Protein AF-A0A378NU07-F1 (afdb_monomer_lite)

Foldseek 3Di:
DPPLDPQKAWADDFQFKTKIFGLCVVVQFFWKWKDFPVDPDIDIDGDPDRIDMDGRNQDFGKMWMFTHNDPPDDDDDTQIDTHDNDDQLLVLCLLLVQFPDQLDVPLSVVLSVQSVVVCVVPRRDQSLVSLVVVVVPDPPDDPSSVVRSVSSSVSSLQVSFLQSCQSLCVNAPDKDWDQAAQIKIFHQLQFQKKWKAFPVRHGDDMDGCNRDRMGRPRNQDFGKMWIFIDGPNDGRTIGIHGDDHPVVRVVRNVLVVVVVVVLVVLCVVPVPPQPPPHDDDPVLSSVLSLQVVQFDLAALAEWWDWDDPDPQKIKTAGPCLQVVVLLPFWKWWWKDASVCSSPPGGTDTDTSPDRIDIDRCVSNHNDDKMKIFMAGPVRRTRYGIDIDDPVDDCLVSVLSVLVSVLCVLLVVLLVQCCVVPVVCNVVLVVLSVVCNVDDDDCRPVLQSSLLSCVVDPDPVDPSVVSNLSSLQSVQVSFFADLQQAPDAWEQEPVQQKIKAFWGDDDQSTKKKWKWKDAPPDSDTDIDIHGQNGGIDIDHDDAQIKIKIWIADSPPRHIHFIWIWGRHPNDTDIDTDSGGYDYD

Structure (mmCIF, N/CA/C/O backbone):
data_AF-A0A378NU07-F1
#
_entry.id   AF-A0A378NU07-F1
#
loop_
_atom_site.group_PDB
_atom_site.id
_atom_site.type_symbol
_atom_site.label_atom_id
_atom_site.label_alt_id
_atom_site.label_comp_id
_atom_site.label_asym_id
_atom_site.label_entity_id
_atom_site.label_seq_id
_atom_site.pdbx_PDB_ins_code
_atom_site.Cartn_x
_atom_site.Cartn_y
_atom_site.Cartn_z
_atom_site.occupancy
_atom_site.B_iso_or_equiv
_atom_site.auth_seq_id
_atom_site.auth_comp_id
_atom_site.auth_asym_id
_atom_site.auth_atom_id
_atom_site.pdbx_PDB_model_num
ATOM 1 N N . MET A 1 1 ? 37.921 -5.090 -1.682 1.00 29.05 1 MET A N 1
ATOM 2 C CA . MET A 1 1 ? 37.227 -4.674 -2.915 1.00 29.05 1 MET A CA 1
ATOM 3 C C . MET A 1 1 ? 36.253 -5.787 -3.237 1.00 29.05 1 MET A C 1
ATOM 5 O O . MET A 1 1 ? 36.704 -6.853 -3.632 1.00 29.05 1 MET A O 1
ATOM 9 N N . ASN A 1 2 ? 34.967 -5.602 -2.933 1.00 28.44 2 ASN A N 1
ATOM 10 C CA . ASN A 1 2 ? 33.939 -6.553 -3.357 1.00 28.44 2 ASN A CA 1
ATOM 11 C C . ASN A 1 2 ? 33.853 -6.469 -4.885 1.00 28.44 2 ASN A C 1
ATOM 13 O O . ASN A 1 2 ? 33.818 -5.365 -5.429 1.00 28.44 2 ASN A O 1
ATOM 17 N N . ASN A 1 3 ? 33.909 -7.611 -5.570 1.00 37.75 3 ASN A N 1
ATOM 18 C CA . ASN A 1 3 ? 33.774 -7.680 -7.022 1.00 37.75 3 ASN A CA 1
ATOM 19 C C . ASN A 1 3 ? 32.345 -7.273 -7.396 1.00 37.75 3 ASN A C 1
ATOM 21 O O . ASN A 1 3 ? 31.439 -8.098 -7.364 1.00 37.75 3 ASN A O 1
ATOM 25 N N . PHE A 1 4 ? 32.147 -5.998 -7.721 1.00 53.69 4 PHE A N 1
ATOM 26 C CA . PHE A 1 4 ? 30.925 -5.522 -8.353 1.00 53.69 4 PHE A CA 1
ATOM 27 C C . PHE A 1 4 ? 30.856 -6.105 -9.769 1.00 53.69 4 PHE A C 1
ATOM 29 O O . PHE A 1 4 ? 31.498 -5.597 -10.690 1.00 53.69 4 PHE A O 1
ATOM 36 N N . ASN A 1 5 ? 30.123 -7.206 -9.929 1.00 63.66 5 ASN A N 1
ATOM 37 C CA . ASN A 1 5 ? 29.845 -7.815 -11.224 1.00 63.66 5 ASN A CA 1
ATOM 38 C C . ASN A 1 5 ? 28.416 -7.450 -11.627 1.00 63.66 5 ASN A C 1
ATOM 40 O O . ASN A 1 5 ? 27.447 -8.058 -11.182 1.00 63.66 5 ASN A O 1
ATOM 44 N N . ALA A 1 6 ? 28.289 -6.445 -12.486 1.00 75.56 6 ALA A N 1
ATOM 45 C CA . ALA A 1 6 ? 27.037 -6.046 -13.115 1.00 75.56 6 ALA A CA 1
ATOM 46 C C . ALA A 1 6 ? 27.038 -6.520 -14.572 1.00 75.56 6 ALA A C 1
ATOM 48 O O . ALA A 1 6 ? 27.119 -5.699 -15.475 1.00 75.56 6 ALA A O 1
ATOM 49 N N . ASN A 1 7 ? 27.042 -7.828 -14.835 1.00 86.81 7 ASN A N 1
ATOM 50 C CA . ASN A 1 7 ? 27.257 -8.365 -16.186 1.00 86.81 7 ASN A CA 1
ATOM 51 C C . ASN A 1 7 ? 26.082 -8.111 -17.139 1.00 86.81 7 ASN A C 1
ATOM 53 O O . ASN A 1 7 ? 26.296 -7.921 -18.338 1.00 86.81 7 ASN A O 1
ATOM 57 N N . ILE A 1 8 ? 24.858 -8.087 -16.612 1.00 90.50 8 ILE A N 1
ATOM 58 C CA . ILE A 1 8 ? 23.614 -7.891 -17.361 1.00 90.50 8 ILE A CA 1
ATOM 59 C C . ILE A 1 8 ? 22.831 -6.769 -16.687 1.00 90.50 8 ILE A C 1
ATOM 61 O O . ILE A 1 8 ? 22.694 -6.797 -15.474 1.00 90.50 8 ILE A O 1
ATOM 65 N N . CYS A 1 9 ? 22.294 -5.832 -17.465 1.00 91.50 9 CYS A N 1
ATOM 66 C CA . CYS A 1 9 ? 21.300 -4.847 -17.047 1.00 91.50 9 CYS A CA 1
ATOM 67 C C . CYS A 1 9 ? 20.013 -5.061 -17.847 1.00 91.50 9 CYS A C 1
ATOM 69 O O . CYS A 1 9 ? 20.031 -5.106 -19.077 1.00 91.50 9 CYS A O 1
ATOM 71 N N . PHE A 1 10 ? 18.889 -5.178 -17.153 1.00 90.62 10 PHE A N 1
ATOM 72 C CA . PHE A 1 10 ? 17.560 -5.318 -17.737 1.00 90.62 10 PHE A CA 1
ATOM 73 C C . PHE A 1 10 ? 17.024 -3.936 -18.110 1.00 90.62 10 PHE A C 1
ATOM 75 O O . PHE A 1 10 ? 17.100 -3.010 -17.306 1.00 90.62 10 PHE A O 1
ATOM 82 N N . LEU A 1 11 ? 16.526 -3.761 -19.333 1.00 90.12 11 LEU A N 1
ATOM 83 C CA . LEU A 1 11 ? 16.156 -2.432 -19.834 1.00 90.12 11 LEU A CA 1
ATOM 84 C C . LEU A 1 11 ? 14.658 -2.243 -20.019 1.00 90.12 11 LEU A C 1
ATOM 86 O O . LEU A 1 11 ? 14.160 -1.136 -19.824 1.00 90.12 11 LEU A O 1
ATOM 90 N N . GLU A 1 12 ? 13.980 -3.276 -20.514 1.00 86.50 12 GLU A N 1
ATOM 91 C CA . GLU A 1 12 ? 12.592 -3.178 -20.954 1.00 86.50 12 GLU A CA 1
ATOM 92 C C . GLU A 1 12 ? 11.999 -4.563 -21.203 1.00 86.50 12 GLU A C 1
ATOM 94 O O . GLU A 1 12 ? 12.670 -5.434 -21.761 1.00 86.50 12 GLU A O 1
ATOM 99 N N . GLN A 1 13 ? 10.727 -4.741 -20.852 1.00 83.94 13 GLN A N 1
ATOM 100 C CA . GLN A 1 13 ? 9.952 -5.939 -21.166 1.00 83.94 13 GLN A CA 1
ATOM 101 C C . GLN A 1 13 ? 8.682 -5.538 -21.906 1.00 83.94 13 GLN A C 1
ATOM 103 O O . GLN A 1 13 ? 7.915 -4.717 -21.405 1.00 83.94 13 GLN A O 1
ATOM 108 N N . ASN A 1 14 ? 8.440 -6.202 -23.031 1.00 81.94 14 ASN A N 1
ATOM 109 C CA . ASN A 1 14 ? 7.170 -6.178 -23.756 1.00 81.94 14 ASN A CA 1
ATOM 110 C C . ASN A 1 14 ? 6.467 -7.532 -23.571 1.00 81.94 14 ASN A C 1
ATOM 112 O O . ASN A 1 14 ? 7.053 -8.447 -22.994 1.00 81.94 14 ASN A O 1
ATOM 116 N N . THR A 1 15 ? 5.254 -7.694 -24.102 1.00 80.44 15 THR A N 1
ATOM 117 C CA . THR A 1 15 ? 4.400 -8.887 -23.916 1.00 80.44 15 THR A CA 1
ATOM 118 C C . THR A 1 15 ? 5.139 -10.230 -23.948 1.00 80.44 15 THR A C 1
ATOM 120 O O . THR A 1 15 ? 4.952 -11.040 -23.050 1.00 80.44 15 THR A O 1
ATOM 123 N N . ASN A 1 16 ? 6.011 -10.464 -24.933 1.00 84.62 16 ASN A N 1
ATOM 124 C CA . ASN A 1 16 ? 6.762 -11.719 -25.078 1.00 84.62 16 ASN A CA 1
ATOM 125 C C . ASN A 1 16 ? 8.267 -11.507 -25.320 1.00 84.62 16 ASN A C 1
ATOM 127 O O . ASN A 1 16 ? 8.942 -12.368 -25.894 1.00 84.62 16 ASN A O 1
ATOM 131 N N . SER A 1 17 ? 8.802 -10.341 -24.950 1.00 87.88 17 SER A N 1
ATOM 132 C CA . SER A 1 17 ? 10.196 -9.997 -25.243 1.00 87.88 17 SER A CA 1
ATOM 133 C C . SER A 1 17 ? 10.854 -9.224 -24.113 1.00 87.88 17 SER A C 1
ATOM 135 O O . SER A 1 17 ? 10.194 -8.438 -23.439 1.00 87.88 17 SER A O 1
ATOM 137 N N . LEU A 1 18 ? 12.164 -9.391 -23.972 1.00 90.31 18 LEU A N 1
ATOM 138 C CA . LEU A 1 18 ? 12.981 -8.730 -22.963 1.00 90.31 18 LEU A CA 1
ATOM 139 C C . LEU A 1 18 ? 14.231 -8.141 -23.617 1.00 90.31 18 LEU A C 1
ATOM 141 O O . LEU A 1 18 ? 14.971 -8.848 -24.301 1.00 90.31 18 LEU A O 1
ATOM 145 N N . SER A 1 19 ? 14.471 -6.854 -23.395 1.00 91.75 19 SER A N 1
ATOM 146 C CA . SER A 1 19 ? 15.661 -6.141 -23.857 1.00 91.75 19 SER A CA 1
ATOM 147 C C . SER A 1 19 ? 16.665 -5.980 -22.721 1.00 91.75 19 SER A C 1
ATOM 149 O O . SER A 1 19 ? 16.316 -5.553 -21.618 1.00 91.75 19 SER A O 1
ATOM 151 N N . LEU A 1 20 ? 17.923 -6.296 -23.011 1.00 93.44 20 LEU A N 1
ATOM 152 C CA . LEU A 1 20 ? 19.031 -6.355 -22.065 1.00 93.44 20 LEU A CA 1
ATOM 153 C C . LEU A 1 20 ? 20.235 -5.576 -22.596 1.00 93.44 20 LEU A C 1
ATOM 155 O O . LEU A 1 20 ? 20.490 -5.553 -23.802 1.00 93.44 20 LEU A O 1
ATOM 159 N N . TYR A 1 21 ? 21.017 -5.017 -21.678 1.00 94.25 21 TYR A N 1
ATOM 160 C CA . TYR A 1 21 ? 22.368 -4.539 -21.929 1.00 94.25 21 TYR A CA 1
ATOM 161 C C . TYR A 1 21 ? 23.386 -5.465 -21.261 1.00 94.25 21 TYR A C 1
ATOM 163 O O . TYR A 1 21 ? 23.373 -5.650 -20.046 1.00 94.25 21 TYR A O 1
ATOM 171 N N . ILE A 1 22 ? 24.293 -6.030 -22.045 1.00 93.38 22 ILE A N 1
ATOM 172 C CA . ILE A 1 22 ? 25.331 -6.946 -21.593 1.00 93.38 22 ILE A CA 1
ATOM 173 C C . ILE A 1 22 ? 26.626 -6.163 -21.367 1.00 93.38 22 ILE A C 1
ATOM 175 O O . ILE A 1 22 ? 27.428 -5.970 -22.283 1.00 93.38 22 ILE A O 1
ATOM 179 N N . ASN A 1 23 ? 26.849 -5.707 -20.134 1.00 91.75 23 ASN A N 1
ATOM 180 C CA . ASN A 1 23 ? 28.077 -5.001 -19.749 1.00 91.75 23 ASN A CA 1
ATOM 181 C C . ASN A 1 23 ? 29.327 -5.866 -19.976 1.00 91.75 23 ASN A C 1
ATOM 183 O O . ASN A 1 23 ? 30.373 -5.363 -20.395 1.00 91.75 23 ASN A O 1
ATOM 187 N N . SER A 1 24 ? 29.209 -7.180 -19.761 1.00 90.25 24 SER A N 1
ATOM 188 C CA . SER A 1 24 ? 30.302 -8.143 -19.933 1.00 90.25 24 SER A CA 1
ATOM 189 C C . SER A 1 24 ? 30.693 -8.389 -21.398 1.00 90.25 24 SER A C 1
ATOM 191 O O . SER A 1 24 ? 31.738 -8.988 -21.659 1.00 90.25 24 SER A O 1
ATOM 193 N N . TYR A 1 25 ? 29.939 -7.870 -22.376 1.00 91.06 25 TYR A N 1
ATOM 194 C CA . TYR A 1 25 ? 30.285 -7.978 -23.798 1.00 91.06 25 TYR A CA 1
ATOM 195 C C . TYR A 1 25 ? 31.668 -7.382 -24.089 1.00 91.06 25 TYR A C 1
ATOM 197 O O . TYR A 1 25 ? 32.503 -8.000 -24.748 1.00 91.06 25 TYR A O 1
ATOM 205 N N . MET A 1 26 ? 31.969 -6.219 -23.500 1.00 85.81 26 MET A N 1
ATOM 206 C CA . MET A 1 26 ? 33.282 -5.572 -23.637 1.00 85.81 26 MET A CA 1
ATOM 207 C C . MET A 1 26 ? 34.415 -6.363 -22.962 1.00 85.81 26 MET A C 1
ATOM 209 O O . MET A 1 26 ? 35.587 -6.115 -23.229 1.00 85.81 26 MET A O 1
ATOM 213 N N . GLN A 1 27 ? 34.075 -7.332 -22.107 1.00 86.56 27 GLN A N 1
ATOM 214 C CA . GLN A 1 27 ? 35.006 -8.242 -21.435 1.00 86.56 27 GLN A CA 1
ATOM 215 C C . GLN A 1 27 ? 35.183 -9.572 -22.202 1.00 86.56 27 GLN A C 1
ATOM 217 O O . GLN A 1 27 ? 35.850 -10.493 -21.719 1.00 86.56 27 GLN A O 1
ATOM 222 N N . GLY A 1 28 ? 34.607 -9.676 -23.407 1.00 87.12 28 GLY A N 1
ATOM 223 C CA . GLY A 1 28 ? 34.725 -10.830 -24.299 1.00 87.12 28 GLY A CA 1
ATOM 224 C C . GLY A 1 28 ? 33.667 -11.912 -24.087 1.00 87.12 28 GLY A C 1
ATOM 225 O O . GLY A 1 28 ? 33.854 -13.031 -24.559 1.00 87.12 28 GLY A O 1
ATOM 226 N N . HIS A 1 29 ? 32.582 -11.619 -23.365 1.00 90.44 29 HIS A N 1
ATOM 227 C CA . HIS A 1 29 ? 31.459 -12.547 -23.244 1.00 90.44 29 HIS A CA 1
ATOM 228 C C . HIS A 1 29 ? 30.675 -12.562 -24.559 1.00 90.44 29 HIS A C 1
ATOM 230 O O . HIS A 1 29 ? 30.323 -11.509 -25.088 1.00 90.44 29 HIS A O 1
ATOM 236 N N . SER A 1 30 ? 30.429 -13.758 -25.090 1.00 92.00 30 SER A N 1
ATOM 237 C CA . SER A 1 30 ? 29.848 -13.962 -26.422 1.00 92.00 30 SER A CA 1
ATOM 238 C C . SER A 1 30 ? 28.542 -14.755 -26.402 1.00 92.00 30 SER A C 1
ATOM 240 O O . SER A 1 30 ? 27.909 -14.922 -27.443 1.00 92.00 30 SER A O 1
ATOM 242 N N . ILE A 1 31 ? 28.112 -15.237 -25.231 1.00 92.56 31 ILE A N 1
ATOM 243 C CA . ILE A 1 31 ? 26.903 -16.044 -25.070 1.00 92.56 31 ILE A CA 1
ATOM 244 C C . ILE A 1 31 ? 26.088 -15.526 -23.892 1.00 92.56 31 ILE A C 1
ATOM 246 O O . ILE A 1 31 ? 26.607 -15.377 -22.793 1.00 92.56 31 ILE A O 1
ATOM 250 N N . LEU A 1 32 ? 24.800 -15.298 -24.104 1.00 92.50 32 LEU A N 1
ATOM 251 C CA . LEU A 1 32 ? 23.802 -15.123 -23.059 1.00 92.50 32 LEU A CA 1
ATOM 252 C C . LEU A 1 32 ? 23.098 -16.465 -22.867 1.00 92.50 32 LEU A C 1
ATOM 254 O O . LEU A 1 32 ? 22.594 -17.041 -23.830 1.00 92.50 32 LEU A O 1
ATOM 258 N N . ARG A 1 33 ? 23.046 -16.968 -21.637 1.00 91.50 33 ARG A N 1
ATOM 259 C CA . ARG A 1 33 ? 22.283 -18.168 -21.292 1.00 91.50 33 ARG A CA 1
ATOM 260 C C . ARG A 1 33 ? 21.158 -17.816 -20.335 1.00 91.50 33 ARG A C 1
ATOM 262 O O . ARG A 1 33 ? 21.330 -16.970 -19.458 1.00 91.50 33 ARG A O 1
ATOM 269 N N . TYR A 1 34 ? 20.014 -18.465 -20.504 1.00 92.25 34 TYR A N 1
ATOM 270 C CA . TYR A 1 34 ? 18.899 -18.303 -19.582 1.00 92.25 34 TYR A CA 1
ATOM 271 C C . TYR A 1 34 ? 18.089 -19.579 -19.402 1.00 92.25 34 TYR A C 1
ATOM 273 O O . TYR A 1 34 ? 18.070 -20.444 -20.278 1.00 92.25 34 TYR A O 1
ATOM 281 N N . ARG A 1 35 ? 17.403 -19.685 -18.268 1.00 91.62 35 ARG A N 1
ATOM 282 C CA . ARG A 1 35 ? 16.491 -20.788 -17.942 1.00 91.62 35 ARG A CA 1
ATOM 283 C C . ARG A 1 35 ? 15.351 -20.301 -17.062 1.00 91.62 35 ARG A C 1
ATOM 285 O O . ARG A 1 35 ? 15.475 -19.271 -16.405 1.00 91.62 35 ARG A O 1
ATOM 292 N N . ILE A 1 36 ? 14.272 -21.070 -17.018 1.00 91.12 36 ILE A N 1
ATOM 293 C CA . ILE A 1 36 ? 13.235 -20.906 -15.997 1.00 91.12 36 ILE A CA 1
ATOM 294 C C . ILE A 1 36 ? 13.799 -21.409 -14.661 1.00 91.12 36 ILE A C 1
ATOM 296 O O . ILE A 1 36 ? 14.515 -22.412 -14.626 1.00 91.12 36 ILE A O 1
ATOM 300 N N . LYS A 1 37 ? 13.508 -20.709 -13.565 1.00 85.25 37 LYS A N 1
ATOM 301 C CA . LYS A 1 37 ? 13.886 -21.130 -12.213 1.00 85.25 37 LYS A CA 1
ATOM 302 C C . LYS A 1 37 ? 13.325 -22.530 -11.940 1.00 85.25 37 LYS A C 1
ATOM 304 O O . LYS A 1 37 ? 12.213 -22.844 -12.346 1.00 85.25 37 LYS A O 1
ATOM 309 N N . ASP A 1 38 ? 14.135 -23.387 -11.325 1.00 85.12 38 ASP A N 1
ATOM 310 C CA . ASP A 1 38 ? 13.827 -24.808 -11.074 1.00 85.12 38 ASP A CA 1
ATOM 311 C C . ASP A 1 38 ? 13.703 -25.694 -12.332 1.00 85.12 38 ASP A C 1
ATOM 313 O O . ASP A 1 38 ? 13.350 -26.870 -12.247 1.00 85.12 38 ASP A O 1
ATOM 317 N N . ASN A 1 39 ? 14.056 -25.164 -13.507 1.00 86.69 39 ASN A N 1
ATOM 318 C CA . ASN A 1 39 ? 14.295 -25.939 -14.719 1.00 86.69 39 ASN A CA 1
ATOM 319 C C . ASN A 1 39 ? 15.805 -26.017 -14.984 1.00 86.69 39 ASN A C 1
ATOM 321 O O . ASN A 1 39 ? 16.503 -25.007 -14.910 1.00 86.69 39 ASN A O 1
ATOM 325 N N . ASP A 1 40 ? 16.309 -27.201 -15.329 1.00 84.75 40 ASP A N 1
ATOM 326 C CA . ASP A 1 40 ? 17.737 -27.428 -15.595 1.00 84.75 40 ASP A CA 1
ATOM 327 C C . ASP A 1 40 ? 18.141 -27.133 -17.051 1.00 84.75 40 ASP A C 1
ATOM 329 O O . ASP A 1 40 ? 19.320 -27.171 -17.407 1.00 84.75 40 ASP A O 1
ATOM 333 N N . ARG A 1 41 ? 17.174 -26.863 -17.936 1.00 88.69 41 ARG A N 1
ATOM 334 C CA . ARG A 1 41 ? 17.443 -26.624 -19.359 1.00 88.69 41 ARG A CA 1
ATOM 335 C C . ARG A 1 41 ? 17.747 -25.156 -19.635 1.00 88.69 41 ARG A C 1
ATOM 337 O O . ARG A 1 41 ? 16.862 -24.308 -19.544 1.00 88.69 41 ARG A O 1
ATOM 344 N N . TYR A 1 42 ? 18.979 -24.890 -20.065 1.00 89.00 42 TYR A N 1
ATOM 345 C CA . TYR A 1 42 ? 19.394 -23.583 -20.567 1.00 89.00 42 TYR A CA 1
ATOM 346 C C . TYR A 1 42 ? 19.065 -23.402 -22.050 1.00 89.00 42 TYR A C 1
ATOM 348 O O . TYR A 1 42 ? 19.243 -24.304 -22.870 1.00 89.00 42 TYR A O 1
ATOM 356 N N . THR A 1 43 ? 18.663 -22.182 -22.384 1.00 91.56 43 THR A N 1
ATOM 357 C CA . THR A 1 43 ? 18.650 -21.639 -23.740 1.00 91.56 43 THR A CA 1
ATOM 358 C C . THR A 1 43 ? 19.868 -20.741 -23.918 1.00 91.56 43 THR A C 1
ATOM 360 O O . THR A 1 43 ? 20.217 -19.995 -23.005 1.00 91.56 43 THR A O 1
ATOM 363 N N . PHE A 1 44 ? 20.505 -20.797 -25.088 1.00 92.00 44 PHE A N 1
ATOM 364 C CA . PHE A 1 44 ? 21.724 -20.051 -25.400 1.00 92.00 44 PHE A CA 1
ATOM 365 C C . PHE A 1 44 ? 21.477 -19.091 -26.564 1.00 92.00 44 PHE A C 1
ATOM 367 O O . PHE A 1 44 ? 20.917 -19.484 -27.587 1.00 92.00 44 PHE A O 1
ATOM 374 N N . ILE A 1 45 ? 21.914 -17.844 -26.411 1.00 92.94 45 ILE A N 1
ATOM 375 C CA . ILE A 1 45 ? 21.785 -16.771 -27.397 1.00 92.94 45 ILE A CA 1
ATOM 376 C C . ILE A 1 45 ? 23.181 -16.180 -27.654 1.00 92.94 45 ILE A C 1
ATOM 378 O O . ILE A 1 45 ? 23.821 -15.727 -26.703 1.00 92.94 45 ILE A O 1
ATOM 382 N N . PRO A 1 46 ? 23.672 -16.157 -28.905 1.00 92.06 46 PRO A N 1
ATOM 383 C CA . PRO A 1 46 ? 24.895 -15.437 -29.254 1.00 92.06 46 PRO A CA 1
ATOM 384 C C . PRO A 1 46 ? 24.763 -13.932 -28.989 1.00 92.06 46 PRO A C 1
ATOM 386 O O . PRO A 1 46 ? 23.756 -13.316 -29.336 1.00 92.06 46 PRO A O 1
ATOM 389 N N . ILE A 1 47 ? 25.793 -13.330 -28.396 1.00 92.38 47 ILE A N 1
ATOM 390 C CA . ILE A 1 47 ? 25.865 -11.889 -28.147 1.00 92.38 47 ILE A CA 1
ATOM 391 C C . ILE A 1 47 ? 26.650 -11.245 -29.291 1.00 92.38 47 ILE A C 1
ATOM 393 O O . ILE A 1 47 ? 27.876 -11.312 -29.334 1.00 92.38 47 ILE A O 1
ATOM 397 N N . GLU A 1 48 ? 25.939 -10.609 -30.219 1.00 91.44 48 GLU A N 1
ATOM 398 C CA . GLU A 1 48 ? 26.541 -9.880 -31.349 1.00 91.44 48 GLU A CA 1
ATOM 399 C C . GLU A 1 48 ? 26.799 -8.399 -31.032 1.00 91.44 48 GLU A C 1
ATOM 401 O O . GLU A 1 48 ? 27.571 -7.723 -31.711 1.00 91.44 48 GLU A O 1
ATOM 406 N N . SER A 1 49 ? 26.134 -7.876 -30.002 1.00 93.56 49 SER A N 1
ATOM 407 C CA . SER A 1 49 ? 26.281 -6.502 -29.539 1.00 93.56 49 SER A CA 1
ATOM 408 C C . SER A 1 49 ? 25.981 -6.411 -28.039 1.00 93.56 49 SER A C 1
ATOM 410 O O . SER A 1 49 ? 25.315 -7.301 -27.507 1.00 93.56 49 SER A O 1
ATOM 412 N N . PRO A 1 50 ? 26.386 -5.326 -27.351 1.00 92.62 50 PRO A N 1
ATOM 413 C CA . PRO A 1 50 ? 25.994 -5.100 -25.962 1.00 92.62 50 PRO A CA 1
ATOM 414 C C . PRO A 1 50 ? 24.474 -5.079 -25.769 1.00 92.62 50 PRO A C 1
ATOM 416 O O . PRO A 1 50 ? 24.003 -5.364 -24.681 1.00 92.62 50 PRO A O 1
ATOM 419 N N . MET A 1 51 ? 23.701 -4.731 -26.799 1.00 93.44 51 MET A N 1
ATOM 420 C CA . MET A 1 51 ? 22.244 -4.741 -26.746 1.00 93.44 51 MET A CA 1
ATOM 421 C C . MET A 1 51 ? 21.719 -6.081 -27.264 1.00 93.44 51 MET A C 1
ATOM 423 O O . MET A 1 51 ? 21.994 -6.459 -28.406 1.00 93.44 51 MET A O 1
ATOM 427 N N . VAL A 1 52 ? 20.939 -6.780 -26.445 1.00 93.81 52 VAL A N 1
ATOM 428 C CA . VAL A 1 52 ? 20.331 -8.066 -26.804 1.00 93.81 52 VAL A CA 1
ATOM 429 C C . VAL A 1 52 ? 18.833 -8.001 -26.545 1.00 93.81 52 VAL A C 1
ATOM 431 O O . VAL A 1 52 ? 18.404 -7.578 -25.475 1.00 93.81 52 VAL A O 1
ATOM 434 N N . THR A 1 53 ? 18.034 -8.450 -27.511 1.00 91.62 53 THR A N 1
ATOM 435 C CA . THR A 1 53 ? 16.589 -8.629 -27.335 1.00 91.62 53 THR A CA 1
ATOM 436 C C . THR A 1 53 ? 16.251 -10.107 -27.427 1.00 91.62 53 THR A C 1
ATOM 438 O O . THR A 1 53 ? 16.465 -10.747 -28.455 1.00 91.62 53 THR A O 1
ATOM 441 N N . ILE A 1 54 ? 15.690 -10.639 -26.351 1.00 91.25 54 ILE A N 1
ATOM 442 C CA . ILE A 1 54 ? 15.134 -11.986 -26.289 1.00 91.25 54 ILE A CA 1
ATOM 443 C C . ILE A 1 54 ? 13.674 -11.899 -26.709 1.00 91.25 54 ILE A C 1
ATOM 445 O O . ILE A 1 54 ? 12.952 -11.024 -26.240 1.00 91.25 54 ILE A O 1
ATOM 449 N N . SER A 1 55 ? 13.244 -12.790 -27.595 1.00 87.56 55 SER A N 1
ATOM 450 C CA . SER A 1 55 ? 11.852 -12.895 -28.049 1.00 87.56 55 SER A CA 1
ATOM 451 C C . SER A 1 55 ? 11.293 -14.280 -27.718 1.00 87.56 55 SER A C 1
ATOM 453 O O . SER A 1 55 ? 12.072 -15.212 -27.512 1.00 87.56 55 SER A O 1
ATOM 455 N N . ASN A 1 56 ? 9.964 -14.417 -27.733 1.00 83.19 56 ASN A N 1
ATOM 456 C CA . ASN A 1 56 ? 9.223 -15.657 -27.454 1.00 83.19 56 ASN A CA 1
ATOM 457 C C . ASN A 1 56 ? 9.355 -16.146 -26.001 1.00 83.19 56 ASN A C 1
ATOM 459 O O . ASN A 1 56 ? 9.471 -17.342 -25.730 1.00 83.19 56 ASN A O 1
ATOM 463 N N . LEU A 1 57 ? 9.375 -15.207 -25.053 1.00 86.62 57 LEU A N 1
ATOM 464 C CA . LEU A 1 57 ? 9.190 -15.516 -23.638 1.00 86.62 57 LEU A CA 1
ATOM 465 C C . LEU A 1 57 ? 7.686 -15.674 -23.381 1.00 86.62 57 LEU A C 1
ATOM 467 O O . LEU A 1 57 ? 7.006 -14.712 -23.046 1.00 86.62 57 LEU A O 1
ATOM 471 N N . ASP A 1 58 ? 7.174 -16.887 -23.591 1.00 82.44 58 ASP A N 1
ATOM 472 C CA . ASP A 1 58 ? 5.727 -17.168 -23.609 1.00 82.44 58 ASP A CA 1
ATOM 473 C C . ASP A 1 58 ? 5.187 -17.702 -22.267 1.00 82.44 58 ASP A C 1
ATOM 475 O O . ASP A 1 58 ? 4.067 -18.208 -22.183 1.00 82.44 58 ASP A O 1
ATOM 479 N N . GLN A 1 59 ? 6.003 -17.658 -21.211 1.00 85.31 59 GLN A N 1
ATOM 480 C CA . GLN A 1 59 ? 5.645 -18.154 -19.882 1.00 85.31 59 GLN A CA 1
ATOM 481 C C . GLN A 1 59 ? 5.988 -17.123 -18.811 1.00 85.31 59 GLN A C 1
ATOM 483 O O . GLN A 1 59 ? 7.140 -16.703 -18.696 1.00 85.31 59 GLN A O 1
ATOM 488 N N . GLU A 1 60 ? 4.997 -16.766 -17.996 1.00 86.25 60 GLU A N 1
ATOM 489 C CA . GLU A 1 60 ? 5.202 -16.006 -16.765 1.00 86.25 60 GLU A CA 1
ATOM 490 C C . GLU A 1 60 ? 5.961 -16.874 -15.754 1.00 86.25 60 GLU A C 1
ATOM 492 O O . GLU A 1 60 ? 5.495 -17.954 -15.379 1.00 86.25 60 GLU A O 1
ATOM 497 N N . ASN A 1 61 ? 7.165 -16.450 -15.361 1.00 85.00 61 ASN A N 1
ATOM 498 C CA . ASN A 1 61 ? 7.975 -17.175 -14.384 1.00 85.00 61 ASN A CA 1
ATOM 499 C C . ASN A 1 61 ? 9.166 -16.342 -13.892 1.00 85.00 61 ASN A C 1
ATOM 501 O O . ASN A 1 61 ? 9.482 -15.273 -14.417 1.00 85.00 61 ASN A O 1
ATOM 505 N N . TYR A 1 62 ? 9.886 -16.892 -12.920 1.00 85.81 62 TYR A N 1
ATOM 506 C CA . TYR A 1 62 ? 11.253 -16.503 -12.641 1.00 85.81 62 TYR A CA 1
ATOM 507 C C . TYR A 1 62 ? 12.201 -17.063 -13.697 1.00 85.81 62 TYR A C 1
ATOM 509 O O . TYR A 1 62 ? 12.213 -18.263 -13.969 1.00 85.81 62 TYR A O 1
ATOM 517 N N . TYR A 1 63 ? 13.033 -16.192 -14.250 1.00 89.00 63 TYR A N 1
ATOM 518 C CA . TYR A 1 63 ? 14.086 -16.542 -15.189 1.00 89.00 63 TYR A CA 1
ATOM 519 C C . TYR A 1 63 ? 15.444 -16.210 -14.583 1.00 89.00 63 TYR A C 1
ATOM 521 O O . TYR A 1 63 ? 15.603 -15.191 -13.910 1.00 89.00 63 TYR A O 1
ATOM 529 N N . LEU A 1 64 ? 16.415 -17.083 -14.828 1.00 90.31 64 LEU A N 1
ATOM 530 C CA . LEU A 1 64 ? 17.800 -16.937 -14.399 1.00 90.31 64 LEU A CA 1
ATOM 531 C C . LEU A 1 64 ? 18.657 -16.686 -15.633 1.00 90.31 64 LEU A C 1
ATOM 533 O O . LEU A 1 64 ? 18.636 -17.498 -16.558 1.00 90.31 64 LEU A O 1
ATOM 537 N N . PHE A 1 65 ? 19.380 -15.569 -15.647 1.00 91.38 65 PHE A N 1
ATOM 538 C CA . PHE A 1 65 ? 20.222 -15.121 -16.756 1.00 91.38 65 PHE A CA 1
ATOM 539 C C . PHE A 1 65 ? 21.693 -15.104 -16.360 1.00 91.38 65 PHE A C 1
ATOM 541 O O . PHE A 1 65 ? 22.037 -14.691 -15.260 1.00 91.38 65 PHE A O 1
ATOM 548 N N . SER A 1 66 ? 22.580 -15.488 -17.268 1.00 90.94 66 SER A N 1
ATOM 549 C CA . SER A 1 66 ? 24.031 -15.340 -17.101 1.00 90.94 66 SER A CA 1
ATOM 550 C C . SER A 1 66 ? 24.723 -15.203 -18.457 1.00 90.94 66 SER A C 1
ATOM 552 O O . SER A 1 66 ? 24.120 -15.443 -19.503 1.00 90.94 66 SER A O 1
ATOM 554 N N . THR A 1 67 ? 25.979 -14.759 -18.466 1.00 91.12 67 THR A N 1
ATOM 555 C CA . THR A 1 67 ? 26.717 -14.454 -19.705 1.00 91.12 67 THR A CA 1
ATOM 556 C C . THR A 1 67 ? 28.063 -15.136 -19.727 1.00 91.12 67 THR A C 1
ATOM 558 O O . THR A 1 67 ? 28.861 -14.819 -18.857 1.00 91.12 67 THR A O 1
ATOM 561 N N . ALA A 1 68 ? 28.377 -15.910 -20.757 1.00 89.31 68 ALA A N 1
ATOM 562 C CA . ALA A 1 68 ? 29.596 -16.696 -20.850 1.00 89.31 68 ALA A CA 1
ATOM 563 C C . ALA A 1 68 ? 30.515 -16.275 -21.998 1.00 89.31 68 ALA A C 1
ATOM 565 O O . ALA A 1 68 ? 30.086 -15.709 -23.008 1.00 89.31 68 ALA A O 1
ATOM 566 N N . LYS A 1 69 ? 31.808 -16.592 -21.857 1.00 87.94 69 LYS A N 1
ATOM 567 C CA . LYS A 1 69 ? 32.803 -16.439 -22.934 1.00 87.94 69 LYS A CA 1
ATOM 568 C C . LYS A 1 69 ? 32.623 -17.473 -24.039 1.00 87.94 69 LYS A C 1
ATOM 570 O O . LYS A 1 69 ? 32.802 -17.136 -25.207 1.00 87.94 69 LYS A O 1
ATOM 575 N N . ASP A 1 70 ? 32.249 -18.696 -23.673 1.00 83.62 70 ASP A N 1
ATOM 576 C CA . ASP A 1 70 ? 31.978 -19.807 -24.582 1.00 83.62 70 ASP A CA 1
ATOM 577 C C . ASP A 1 70 ? 30.957 -20.795 -23.979 1.00 83.62 70 ASP A C 1
ATOM 579 O O . ASP A 1 70 ? 30.568 -20.675 -22.817 1.00 83.62 70 ASP A O 1
ATOM 583 N N . LEU A 1 71 ? 30.515 -21.781 -24.773 1.00 81.19 71 LEU A N 1
ATOM 584 C CA . LEU A 1 71 ? 29.511 -22.782 -24.367 1.00 81.19 71 LEU A CA 1
ATOM 585 C C . LEU A 1 71 ? 29.986 -23.709 -23.234 1.00 81.19 71 LEU A C 1
ATOM 587 O O . LEU A 1 71 ? 29.160 -24.372 -22.612 1.00 81.19 71 LEU A O 1
ATOM 591 N N . ASN A 1 72 ? 31.296 -23.777 -22.982 1.00 76.19 72 ASN A N 1
ATOM 592 C CA . ASN A 1 72 ? 31.911 -24.687 -22.014 1.00 76.19 72 ASN A CA 1
ATOM 593 C C . ASN A 1 72 ? 32.265 -23.985 -20.692 1.00 76.19 72 ASN A C 1
ATOM 595 O O . ASN A 1 72 ? 32.773 -24.624 -19.769 1.00 76.19 72 ASN A O 1
ATOM 599 N N . SER A 1 73 ? 32.025 -22.678 -20.594 1.00 73.44 73 SER A N 1
ATOM 600 C CA . SER A 1 73 ? 32.316 -21.872 -19.414 1.00 73.44 73 SER A CA 1
ATOM 601 C C . SER A 1 73 ? 31.199 -22.025 -18.371 1.00 73.44 73 SER A C 1
ATOM 603 O O . SER A 1 73 ? 30.036 -21.697 -18.612 1.00 73.44 73 SER A O 1
ATOM 605 N N . PHE A 1 74 ? 31.547 -22.540 -17.185 1.00 61.94 74 PHE A N 1
ATOM 606 C CA . PHE A 1 74 ? 30.586 -22.880 -16.119 1.00 61.94 74 PHE A CA 1
ATOM 607 C C . PHE A 1 74 ? 30.581 -21.937 -14.909 1.00 61.94 74 PHE A C 1
ATOM 609 O O . PHE A 1 74 ? 29.826 -22.171 -13.973 1.00 61.94 74 PHE A O 1
ATOM 616 N N . ASN A 1 75 ? 31.354 -20.854 -14.915 1.00 58.31 75 ASN A N 1
ATOM 617 C CA . ASN A 1 75 ? 31.281 -19.853 -13.850 1.00 58.31 75 ASN A CA 1
ATOM 618 C C . ASN A 1 75 ? 30.435 -18.686 -14.320 1.00 58.31 75 ASN A C 1
ATOM 620 O O . ASN A 1 75 ? 30.941 -17.959 -15.153 1.00 58.31 75 ASN A O 1
ATOM 624 N N . GLU A 1 76 ? 29.250 -18.439 -13.765 1.00 63.53 76 GLU A N 1
ATOM 625 C CA . GLU A 1 76 ? 28.736 -17.065 -13.709 1.00 63.53 76 GLU A CA 1
ATOM 626 C C . GLU A 1 76 ? 27.693 -16.877 -12.616 1.00 63.53 76 GLU A C 1
ATOM 628 O O . GLU A 1 76 ? 26.841 -17.733 -12.390 1.00 63.53 76 GLU A O 1
ATOM 633 N N . ASP A 1 77 ? 27.747 -15.689 -12.024 1.00 77.75 77 ASP A N 1
ATOM 634 C CA . ASP A 1 77 ? 26.667 -15.087 -11.258 1.00 77.75 77 ASP A CA 1
ATOM 635 C C . ASP A 1 77 ? 25.372 -15.105 -12.103 1.00 77.75 77 ASP A C 1
ATOM 637 O O . ASP A 1 77 ? 25.339 -14.574 -13.220 1.00 77.75 77 ASP A O 1
ATOM 641 N N . GLU A 1 78 ? 24.321 -15.764 -11.604 1.00 85.81 78 GLU A N 1
ATOM 642 C CA . GLU A 1 78 ? 22.996 -15.770 -12.234 1.00 85.81 78 GLU A CA 1
ATOM 643 C C . GLU A 1 78 ? 22.163 -14.585 -11.728 1.00 85.81 78 GLU A C 1
ATOM 645 O O . GLU A 1 78 ? 22.049 -14.349 -10.526 1.00 85.81 78 GLU A O 1
ATOM 650 N N . TYR A 1 79 ? 21.524 -13.871 -12.651 1.00 86.44 79 TYR A N 1
ATOM 651 C CA . TYR A 1 79 ? 20.597 -12.784 -12.357 1.00 86.44 79 TYR A CA 1
ATOM 652 C C . TYR A 1 79 ? 19.169 -13.297 -12.469 1.00 86.44 79 TYR A C 1
ATOM 654 O O . TYR A 1 79 ? 18.734 -13.729 -13.538 1.00 86.44 79 TYR A O 1
ATOM 662 N N . GLN A 1 80 ? 18.443 -13.242 -11.357 1.00 85.12 80 GLN A N 1
ATOM 663 C CA . GLN A 1 80 ? 17.039 -13.620 -11.301 1.00 85.12 80 GLN A CA 1
ATOM 664 C C . GLN A 1 80 ? 16.150 -12.419 -11.621 1.00 85.12 80 GLN A C 1
ATOM 666 O O . GLN A 1 80 ? 16.247 -11.394 -10.950 1.00 85.12 80 GLN A O 1
ATOM 671 N N . ILE A 1 81 ? 15.227 -12.585 -12.566 1.00 84.81 81 ILE A N 1
ATOM 672 C CA . ILE A 1 81 ? 14.119 -11.648 -12.778 1.00 84.81 81 ILE A CA 1
ATOM 673 C C . ILE A 1 81 ? 12.789 -12.385 -12.853 1.00 84.81 81 ILE A C 1
ATOM 675 O O . ILE A 1 81 ? 12.729 -13.544 -13.263 1.00 84.81 81 ILE A O 1
ATOM 679 N N . TYR A 1 82 ? 11.715 -11.703 -12.469 1.00 82.62 82 TYR A N 1
ATOM 680 C CA . TYR A 1 82 ? 10.361 -12.156 -12.752 1.00 82.62 82 TYR A CA 1
ATOM 681 C C . TYR A 1 82 ? 9.915 -11.576 -14.092 1.00 82.62 82 TYR A C 1
ATOM 683 O O . TYR A 1 82 ? 9.883 -10.353 -14.254 1.00 82.62 82 TYR A O 1
ATOM 691 N N . PHE A 1 83 ? 9.596 -12.450 -15.043 1.00 84.44 83 PHE A N 1
ATOM 692 C CA . PHE A 1 83 ? 9.031 -12.067 -16.329 1.00 84.44 83 PHE A CA 1
ATOM 693 C C . PHE A 1 83 ? 7.515 -12.218 -16.266 1.00 84.44 83 PHE A C 1
ATOM 695 O O . PHE A 1 83 ? 7.007 -13.306 -15.995 1.00 84.44 83 PHE A O 1
ATOM 702 N N . LEU A 1 84 ? 6.811 -11.122 -16.531 1.00 80.56 84 LEU A N 1
ATOM 703 C CA . LEU A 1 84 ? 5.357 -11.047 -16.466 1.00 80.56 84 LEU A CA 1
ATOM 704 C C . LEU A 1 84 ? 4.765 -11.187 -17.873 1.00 80.56 84 LEU A C 1
ATOM 706 O O . LEU A 1 84 ? 4.942 -10.287 -18.695 1.00 80.56 84 LEU A O 1
ATOM 710 N N . PHE A 1 85 ? 4.082 -12.297 -18.157 1.00 82.19 85 PHE A N 1
ATOM 711 C CA . PHE A 1 85 ? 3.456 -12.534 -19.461 1.00 82.19 85 PHE A CA 1
ATOM 712 C C . PHE A 1 85 ? 2.031 -11.963 -19.476 1.00 82.19 85 PHE A C 1
ATOM 714 O O . PHE A 1 85 ? 1.055 -12.669 -19.232 1.00 82.19 85 PHE A O 1
ATOM 721 N N . GLU A 1 86 ? 1.922 -10.662 -19.741 1.00 76.38 86 GLU A N 1
ATOM 722 C CA . GLU A 1 86 ? 0.646 -9.945 -19.832 1.00 76.38 86 GLU A CA 1
ATOM 723 C C . GLU A 1 86 ? 0.354 -9.517 -21.273 1.00 76.38 86 GLU A C 1
ATOM 725 O O . GLU A 1 86 ? 1.233 -9.064 -22.018 1.00 76.38 86 GLU A O 1
ATOM 730 N N . ASN A 1 87 ? -0.915 -9.637 -21.661 1.00 82.62 87 ASN A N 1
ATOM 731 C CA . ASN A 1 87 ? -1.407 -9.034 -22.888 1.00 82.62 87 ASN A CA 1
ATOM 732 C C . ASN A 1 87 ? -1.362 -7.499 -22.747 1.00 82.62 87 ASN A C 1
ATOM 734 O O . ASN A 1 87 ? -1.584 -6.954 -21.669 1.00 82.62 87 ASN A O 1
ATOM 738 N N . ILE A 1 88 ? -1.096 -6.809 -23.855 1.00 82.25 88 ILE A N 1
ATOM 739 C CA . ILE A 1 88 ? -0.993 -5.345 -23.945 1.00 82.25 88 ILE A CA 1
ATOM 740 C C . ILE A 1 88 ? -2.170 -4.625 -23.275 1.00 82.25 88 ILE A C 1
ATOM 742 O O . ILE A 1 88 ? -1.963 -3.693 -22.501 1.00 82.25 88 ILE A O 1
ATOM 746 N N . ASN A 1 89 ? -3.398 -5.056 -23.560 1.00 83.75 89 ASN A N 1
ATOM 747 C CA . ASN A 1 89 ? -4.608 -4.454 -23.015 1.00 83.75 89 ASN A CA 1
ATOM 748 C C . ASN A 1 89 ? -4.690 -4.656 -21.501 1.00 83.75 89 ASN A C 1
ATOM 750 O O . ASN A 1 89 ? -5.037 -3.716 -20.797 1.00 83.75 89 ASN A O 1
ATOM 754 N N . ASP A 1 90 ? -4.293 -5.830 -20.997 1.00 80.94 90 ASP A N 1
ATOM 755 C CA . ASP A 1 90 ? -4.275 -6.103 -19.555 1.00 80.94 90 ASP A CA 1
ATOM 756 C C . ASP A 1 90 ? -3.264 -5.194 -18.843 1.00 80.94 90 ASP A C 1
ATOM 758 O O . ASP A 1 90 ? -3.555 -4.666 -17.771 1.00 80.94 90 ASP A O 1
ATOM 762 N N . THR A 1 91 ? -2.094 -4.957 -19.451 1.00 79.50 91 THR A N 1
ATOM 763 C CA . THR A 1 91 ? -1.097 -4.017 -18.922 1.00 79.50 91 THR A CA 1
ATOM 764 C C . THR A 1 91 ? -1.622 -2.579 -18.919 1.00 79.50 91 THR A C 1
ATOM 766 O O . THR A 1 91 ? -1.469 -1.883 -17.915 1.00 79.50 91 THR A O 1
ATOM 769 N N . VAL A 1 92 ? -2.268 -2.130 -20.002 1.00 85.88 92 VAL A N 1
ATOM 770 C CA . VAL A 1 92 ? -2.882 -0.791 -20.070 1.00 85.88 92 VAL A CA 1
ATOM 771 C C . VAL A 1 92 ? -3.965 -0.641 -19.004 1.00 85.88 92 VAL A C 1
ATOM 773 O O . VAL A 1 92 ? -3.947 0.332 -18.253 1.00 85.88 92 VAL A O 1
ATOM 776 N N . ASP A 1 93 ? -4.869 -1.612 -18.891 1.00 84.69 93 ASP A N 1
ATOM 777 C CA . ASP A 1 93 ? -5.980 -1.557 -17.943 1.00 84.69 93 ASP A CA 1
ATOM 778 C C . ASP A 1 93 ? -5.497 -1.544 -16.507 1.00 84.69 93 ASP A C 1
ATOM 780 O O . ASP A 1 93 ? -5.958 -0.734 -15.710 1.00 84.69 93 ASP A O 1
ATOM 784 N N . LYS A 1 94 ? -4.526 -2.392 -16.183 1.00 78.00 94 LYS A N 1
ATOM 785 C CA . LYS A 1 94 ? -3.899 -2.428 -14.867 1.00 78.00 94 LYS A CA 1
ATOM 786 C C . LYS A 1 94 ? -3.284 -1.084 -14.486 1.00 78.00 94 LYS A C 1
ATOM 788 O O . LYS A 1 94 ? -3.523 -0.607 -13.385 1.00 78.00 94 LYS A O 1
ATOM 793 N N . ILE A 1 95 ? -2.519 -0.462 -15.383 1.00 77.88 95 ILE A N 1
ATOM 794 C CA . ILE A 1 95 ? -1.882 0.829 -15.095 1.00 77.88 95 ILE A CA 1
ATOM 795 C C . ILE A 1 95 ? -2.937 1.928 -14.938 1.00 77.88 95 ILE A C 1
ATOM 797 O O . ILE A 1 95 ? -2.864 2.705 -13.990 1.00 77.88 95 ILE A O 1
ATOM 801 N N . LEU A 1 96 ? -3.919 1.993 -15.843 1.00 83.81 96 LEU A N 1
ATOM 802 C CA . LEU A 1 96 ? -4.919 3.062 -15.846 1.00 83.81 96 LEU A CA 1
ATOM 803 C C . LEU A 1 96 ? -5.962 2.928 -14.730 1.00 83.81 96 LEU A C 1
ATOM 805 O O . LEU A 1 96 ? -6.415 3.941 -14.206 1.00 83.81 96 LEU A O 1
ATOM 809 N N . ASN A 1 97 ? -6.335 1.706 -14.341 1.00 78.56 97 ASN A N 1
ATOM 810 C CA . ASN A 1 97 ? -7.343 1.475 -13.301 1.00 78.56 97 ASN A CA 1
ATOM 811 C C . ASN A 1 97 ? -6.817 1.757 -11.884 1.00 78.56 97 ASN A C 1
ATOM 813 O O . ASN A 1 97 ? -7.616 1.973 -10.980 1.00 78.56 97 ASN A O 1
ATOM 817 N N . ASN A 1 98 ? -5.495 1.794 -11.698 1.00 72.88 98 ASN A N 1
ATOM 818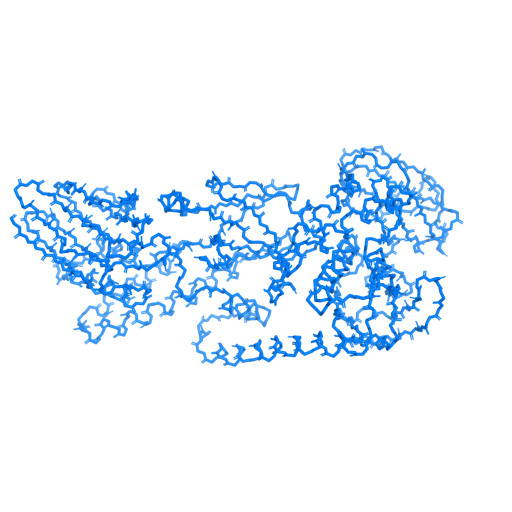 C CA . ASN A 1 98 ? -4.852 2.136 -10.425 1.00 72.88 98 ASN A CA 1
ATOM 819 C C . ASN A 1 98 ? -4.760 3.652 -10.175 1.00 72.88 98 ASN A C 1
ATOM 821 O O . ASN A 1 98 ? -4.197 4.096 -9.173 1.00 72.88 98 ASN A O 1
ATOM 825 N N . ILE A 1 99 ? -5.262 4.465 -11.106 1.00 74.56 99 ILE A N 1
ATOM 826 C CA . ILE A 1 99 ? -5.226 5.922 -11.007 1.00 74.56 99 ILE A CA 1
ATOM 827 C C . ILE A 1 99 ? -6.520 6.378 -10.336 1.00 74.56 99 ILE A C 1
ATOM 829 O O . ILE A 1 99 ? -7.584 6.417 -10.958 1.00 74.56 99 ILE A O 1
ATOM 833 N N . SER A 1 100 ? -6.429 6.712 -9.051 1.00 64.25 100 SER A N 1
ATOM 834 C CA . SER A 1 100 ? -7.534 7.254 -8.263 1.00 64.25 100 SER A CA 1
ATOM 835 C C . SER A 1 100 ? -7.755 8.748 -8.583 1.00 64.25 100 SER A C 1
ATOM 837 O O . SER A 1 100 ? -6.864 9.457 -9.056 1.00 64.25 100 SER A O 1
ATOM 839 N N . PHE A 1 101 ? -8.979 9.248 -8.366 1.00 61.09 101 PHE A N 1
ATOM 840 C CA . PHE A 1 101 ? -9.359 10.668 -8.525 1.00 61.09 101 PHE A CA 1
ATOM 841 C C . PHE A 1 101 ? -9.184 11.274 -9.932 1.00 61.09 101 PHE A C 1
ATOM 843 O O . PHE A 1 101 ? -8.513 12.289 -10.145 1.00 61.09 101 PHE A O 1
ATOM 850 N N . ILE A 1 102 ? -9.891 10.699 -10.902 1.00 66.00 102 ILE A N 1
ATOM 851 C CA . ILE A 1 102 ? -9.939 11.187 -12.283 1.00 66.00 102 ILE A CA 1
ATOM 852 C C . ILE A 1 102 ? -10.967 12.323 -12.401 1.00 66.00 102 ILE A C 1
ATOM 854 O O . ILE A 1 102 ? -12.165 12.124 -12.207 1.00 66.00 102 ILE A O 1
ATOM 858 N N . LYS A 1 103 ? -10.506 13.540 -12.729 1.00 68.19 103 LYS A N 1
ATOM 859 C CA . LYS A 1 103 ? -11.379 14.726 -12.880 1.00 68.19 103 LYS A CA 1
ATOM 860 C C . LYS A 1 103 ? -12.161 14.741 -14.197 1.00 68.19 103 LYS A C 1
ATOM 862 O O . LYS A 1 103 ? -13.130 15.489 -14.310 1.00 68.19 103 LYS A O 1
ATOM 867 N N . SER A 1 104 ? -11.721 13.972 -15.190 1.00 78.38 104 SER A N 1
ATOM 868 C CA . SER A 1 104 ? -12.388 13.807 -16.481 1.00 78.38 104 SER A CA 1
ATOM 869 C C . SER A 1 104 ? -12.327 12.336 -16.891 1.00 78.38 104 SER A C 1
ATOM 871 O O . SER A 1 104 ? -11.269 11.841 -17.257 1.00 78.38 104 SER A O 1
ATOM 873 N N . TYR A 1 105 ? -13.437 11.605 -16.781 1.00 81.31 105 TYR A N 1
ATOM 874 C CA . TYR A 1 105 ? -13.471 10.199 -17.204 1.00 81.31 105 TYR A CA 1
ATOM 875 C C . TYR A 1 105 ? -13.361 10.057 -18.726 1.00 81.31 105 TYR A C 1
ATOM 877 O O . TYR A 1 105 ? -12.744 9.110 -19.203 1.00 81.31 105 TYR A O 1
ATOM 885 N N . ASP A 1 106 ? -13.873 11.031 -19.479 1.00 86.06 106 ASP A N 1
ATOM 886 C CA . ASP A 1 106 ? -13.821 11.017 -20.942 1.00 86.06 106 ASP A CA 1
ATOM 887 C C . ASP A 1 106 ? -12.366 11.013 -21.449 1.00 86.06 106 ASP A C 1
ATOM 889 O O . ASP A 1 106 ? -12.011 10.194 -22.294 1.00 86.06 106 ASP A O 1
ATOM 893 N N . ILE A 1 107 ? -11.478 11.834 -20.860 1.00 88.00 107 ILE A N 1
ATOM 894 C CA . ILE A 1 107 ? -10.066 11.876 -21.286 1.00 88.00 107 ILE A CA 1
ATOM 895 C C . ILE A 1 107 ? -9.306 10.588 -20.940 1.00 88.00 107 ILE A C 1
ATOM 897 O O . ILE A 1 107 ? -8.377 10.213 -21.656 1.00 88.00 107 ILE A O 1
ATOM 901 N N . LEU A 1 108 ? -9.685 9.901 -19.854 1.00 87.69 108 LEU A N 1
ATOM 902 C CA . LEU A 1 108 ? -9.110 8.601 -19.509 1.00 87.69 108 LEU A CA 1
ATOM 903 C C . LEU A 1 108 ? -9.448 7.568 -20.587 1.00 87.69 108 LEU A C 1
ATOM 905 O O . LEU A 1 108 ? -8.561 6.849 -21.044 1.00 87.69 108 LEU A O 1
ATOM 909 N N . GLU A 1 109 ? -10.713 7.506 -20.999 1.00 89.50 109 GLU A N 1
ATOM 910 C CA . GLU A 1 109 ? -11.174 6.552 -22.009 1.00 89.50 109 GLU A CA 1
ATOM 911 C C . GLU A 1 109 ? -10.623 6.872 -23.407 1.00 89.50 109 GLU A C 1
ATOM 913 O O . GLU A 1 109 ? -10.269 5.955 -24.159 1.00 89.50 109 GLU A O 1
ATOM 918 N N . ASP A 1 110 ? -10.433 8.154 -23.731 1.00 91.00 110 ASP A N 1
ATOM 919 C CA . ASP A 1 110 ? -9.731 8.569 -24.947 1.00 91.00 110 ASP A CA 1
ATOM 920 C C . ASP A 1 110 ? -8.265 8.104 -24.941 1.00 91.00 110 ASP A C 1
ATOM 922 O O . ASP A 1 110 ? -7.789 7.527 -25.926 1.00 91.00 110 ASP A O 1
ATOM 926 N N . ILE A 1 111 ? -7.552 8.284 -23.820 1.00 91.94 111 ILE A N 1
ATOM 927 C CA . ILE A 1 111 ? -6.179 7.782 -23.650 1.00 91.94 111 ILE A CA 1
ATOM 928 C C . ILE A 1 111 ? -6.144 6.258 -23.759 1.00 91.94 111 ILE A C 1
ATOM 930 O O . ILE A 1 111 ? -5.292 5.722 -24.469 1.00 91.94 111 ILE A O 1
ATOM 934 N N . ARG A 1 112 ? -7.067 5.549 -23.100 1.00 92.62 112 ARG A N 1
ATOM 935 C CA . ARG A 1 112 ? -7.163 4.083 -23.155 1.00 92.62 112 ARG A CA 1
ATOM 936 C C . ARG A 1 112 ? -7.317 3.607 -24.600 1.00 92.62 112 ARG A C 1
ATOM 938 O O . ARG A 1 112 ? -6.551 2.764 -25.067 1.00 92.62 112 ARG A O 1
ATOM 945 N N . THR A 1 113 ? -8.241 4.218 -25.338 1.00 92.75 113 THR A N 1
ATOM 946 C CA . THR A 1 113 ? -8.493 3.919 -26.754 1.00 92.75 113 THR A CA 1
ATOM 947 C C . THR A 1 113 ? -7.266 4.204 -27.624 1.00 92.75 113 THR A C 1
ATOM 949 O O . THR A 1 113 ? -6.914 3.398 -28.492 1.00 92.75 113 THR A O 1
ATOM 952 N N . PHE A 1 114 ? -6.588 5.332 -27.390 1.00 93.69 114 PHE A N 1
ATOM 953 C CA . PHE A 1 114 ? -5.355 5.689 -28.089 1.00 93.69 114 PHE A CA 1
ATOM 954 C C . PHE A 1 114 ? -4.239 4.663 -27.843 1.00 93.69 114 PHE A C 1
ATOM 956 O O . PHE A 1 114 ? -3.615 4.197 -28.798 1.00 93.69 114 PHE A O 1
ATOM 963 N N . LEU A 1 115 ? -4.027 4.258 -26.588 1.00 93.19 115 LEU A N 1
ATOM 964 C CA . LEU A 1 115 ? -3.007 3.281 -26.207 1.00 93.19 115 LEU A CA 1
ATOM 965 C C . LEU A 1 115 ? -3.239 1.922 -26.862 1.00 93.19 115 LEU A C 1
ATOM 967 O O . LEU A 1 115 ? -2.314 1.381 -27.468 1.00 93.19 115 LEU A O 1
ATOM 971 N N . TYR A 1 116 ? -4.465 1.393 -26.811 1.00 92.94 116 TYR A N 1
ATOM 972 C CA . TYR A 1 116 ? -4.789 0.125 -27.469 1.00 92.94 116 TYR A CA 1
ATOM 973 C C . TYR A 1 116 ? -4.478 0.159 -28.964 1.00 92.94 116 TYR A C 1
ATOM 975 O O . TYR A 1 116 ? -3.934 -0.802 -29.513 1.00 92.94 116 TYR A O 1
ATOM 983 N N . LYS A 1 117 ? -4.804 1.269 -29.634 1.00 92.88 117 LYS A N 1
ATOM 984 C CA . LYS A 1 117 ? -4.547 1.434 -31.064 1.00 92.88 117 LYS A CA 1
ATOM 985 C C . LYS A 1 117 ? -3.049 1.449 -31.372 1.00 92.88 117 LYS A C 1
ATOM 987 O O . LYS A 1 117 ? -2.617 0.704 -32.247 1.00 92.88 117 LYS A O 1
ATOM 992 N N . GLU A 1 118 ? -2.271 2.288 -30.690 1.00 92.56 118 GLU A N 1
ATOM 993 C CA . GLU A 1 118 ? -0.838 2.442 -30.980 1.00 92.56 118 GLU A CA 1
ATOM 994 C C . GLU A 1 118 ? -0.046 1.178 -30.610 1.00 92.56 118 GLU A C 1
ATOM 996 O O . GLU A 1 118 ? 0.767 0.711 -31.405 1.00 92.56 118 GLU A O 1
ATOM 1001 N N . LEU A 1 119 ? -0.348 0.545 -29.471 1.00 89.12 119 LEU A N 1
ATOM 1002 C CA . LEU A 1 119 ? 0.343 -0.675 -29.038 1.00 89.12 119 LEU A CA 1
ATOM 1003 C C . LEU A 1 119 ? -0.037 -1.909 -29.871 1.00 89.12 119 LEU A C 1
ATOM 1005 O O . LEU A 1 119 ? 0.759 -2.837 -29.992 1.00 89.12 119 LEU A O 1
ATOM 1009 N N . SER A 1 120 ? -1.215 -1.915 -30.504 1.00 87.75 120 SER A N 1
ATOM 1010 C CA . SER A 1 120 ? -1.558 -2.935 -31.507 1.00 87.75 120 SER A CA 1
ATOM 1011 C C . SER A 1 120 ? -0.702 -2.821 -32.776 1.00 87.75 120 SER A C 1
ATOM 1013 O O . SER A 1 120 ? -0.535 -3.808 -33.492 1.00 87.75 120 SER A O 1
ATOM 1015 N N . ILE A 1 121 ? -0.185 -1.623 -33.080 1.00 89.94 121 ILE A N 1
ATOM 1016 C CA . ILE A 1 121 ? 0.690 -1.368 -34.233 1.00 89.94 121 ILE A CA 1
ATOM 1017 C C . ILE A 1 121 ? 2.141 -1.695 -33.873 1.00 89.94 121 ILE A C 1
ATOM 1019 O O . ILE A 1 121 ? 2.809 -2.410 -34.620 1.00 89.94 121 ILE A O 1
ATOM 1023 N N . ASP A 1 122 ? 2.621 -1.175 -32.742 1.00 86.69 122 ASP A N 1
ATOM 1024 C CA . ASP A 1 122 ? 3.962 -1.442 -32.229 1.00 86.69 122 ASP A CA 1
ATOM 1025 C C . ASP A 1 122 ? 3.925 -1.736 -30.718 1.00 86.69 122 ASP A C 1
ATOM 1027 O O . ASP A 1 122 ? 3.925 -0.813 -29.897 1.00 86.69 122 ASP A O 1
ATOM 1031 N N . PRO A 1 123 ? 3.952 -3.022 -30.322 1.00 80.12 123 PRO A N 1
ATOM 1032 C CA . PRO A 1 123 ? 3.850 -3.426 -28.923 1.00 80.12 123 PRO A CA 1
ATOM 1033 C C . PRO A 1 123 ? 5.112 -3.113 -28.108 1.00 80.12 123 PRO A C 1
ATOM 1035 O O . PRO A 1 123 ? 5.160 -3.420 -26.920 1.00 80.12 123 PRO A O 1
ATOM 1038 N N . LYS A 1 124 ? 6.158 -2.562 -28.741 1.00 79.75 124 LYS A N 1
ATOM 1039 C CA . LYS A 1 124 ? 7.423 -2.195 -28.092 1.00 79.75 124 LYS A CA 1
ATOM 1040 C C . LYS A 1 124 ? 7.464 -0.735 -27.645 1.00 79.75 124 LYS A C 1
ATOM 1042 O O . LYS A 1 124 ? 8.475 -0.299 -27.100 1.00 79.75 124 LYS A O 1
ATOM 1047 N N . GLN A 1 125 ? 6.421 0.046 -27.925 1.00 84.94 125 GLN A N 1
ATOM 1048 C CA . GLN A 1 125 ? 6.371 1.444 -27.513 1.00 84.94 125 GLN A CA 1
ATOM 1049 C C . GLN A 1 125 ? 6.066 1.564 -26.019 1.00 84.94 125 GLN A C 1
ATOM 1051 O O . GLN A 1 125 ? 5.177 0.905 -25.490 1.00 84.94 125 GLN A O 1
ATOM 1056 N N . GLN A 1 126 ? 6.788 2.455 -25.342 1.00 85.06 126 GLN A N 1
ATOM 1057 C CA . GLN A 1 126 ? 6.572 2.722 -23.922 1.00 85.06 126 GLN A CA 1
ATOM 1058 C C . GLN A 1 126 ? 5.258 3.474 -23.711 1.00 85.06 126 GLN A C 1
ATOM 1060 O O . GLN A 1 126 ? 4.999 4.484 -24.372 1.00 85.06 126 GLN A O 1
ATOM 1065 N N . ILE A 1 127 ? 4.448 3.017 -22.756 1.00 88.81 127 ILE A N 1
ATOM 1066 C CA . ILE A 1 127 ? 3.133 3.605 -22.465 1.00 88.81 127 ILE A CA 1
ATOM 1067 C C . ILE A 1 127 ? 3.295 5.067 -22.029 1.00 88.81 127 ILE A C 1
ATOM 1069 O O . ILE A 1 127 ? 2.570 5.937 -22.513 1.00 88.81 127 ILE A O 1
ATOM 1073 N N . SER A 1 128 ? 4.303 5.372 -21.202 1.00 89.62 128 SER A N 1
ATOM 1074 C CA . SER A 1 128 ? 4.619 6.752 -20.801 1.00 89.62 128 SER A CA 1
ATOM 1075 C C . SER A 1 128 ? 4.924 7.654 -22.003 1.00 89.62 128 SER A C 1
ATOM 1077 O O . SER A 1 128 ? 4.491 8.806 -22.049 1.00 89.62 128 SER A O 1
ATOM 1079 N N . TYR A 1 129 ? 5.626 7.140 -23.017 1.00 90.50 129 TYR A N 1
ATOM 1080 C CA . TYR A 1 129 ? 5.884 7.887 -24.247 1.00 90.50 129 TYR A CA 1
ATOM 1081 C C . TYR A 1 129 ? 4.602 8.124 -25.048 1.00 90.50 129 TYR A C 1
ATOM 1083 O O . TYR A 1 129 ? 4.383 9.233 -25.533 1.00 90.50 129 TYR A O 1
ATOM 1091 N N . LEU A 1 130 ? 3.739 7.115 -25.167 1.00 92.19 130 LEU A N 1
ATOM 1092 C CA . LEU A 1 130 ? 2.477 7.245 -25.890 1.00 92.19 130 LEU A CA 1
ATOM 1093 C C . LEU A 1 130 ? 1.539 8.266 -25.246 1.00 92.19 130 LEU A C 1
ATOM 1095 O O . LEU A 1 130 ? 0.952 9.077 -25.956 1.00 92.19 130 LEU A O 1
ATOM 1099 N N . ILE A 1 131 ? 1.452 8.307 -23.917 1.00 92.25 131 ILE A N 1
ATOM 1100 C CA . ILE A 1 131 ? 0.663 9.333 -23.219 1.00 92.25 131 ILE A CA 1
ATOM 1101 C C . ILE A 1 131 ? 1.260 10.725 -23.451 1.00 92.25 131 ILE A C 1
ATOM 1103 O O . ILE A 1 131 ? 0.527 11.679 -23.711 1.00 92.25 131 ILE A O 1
ATOM 1107 N N . TYR A 1 132 ? 2.591 10.856 -23.421 1.00 91.62 132 TYR A N 1
ATOM 1108 C CA . TYR A 1 132 ? 3.250 12.114 -23.773 1.00 91.62 132 TYR A CA 1
ATOM 1109 C C . TYR A 1 132 ? 2.957 12.532 -25.224 1.00 91.62 132 TYR A C 1
ATOM 1111 O O . TYR A 1 132 ? 2.662 13.699 -25.476 1.00 91.62 132 TYR A O 1
ATOM 1119 N N . LYS A 1 133 ? 2.989 11.586 -26.171 1.00 91.56 133 LYS A N 1
ATOM 1120 C CA . LYS A 1 133 ? 2.633 11.805 -27.579 1.00 91.56 133 LYS A CA 1
ATOM 1121 C C . LYS A 1 133 ? 1.184 12.282 -27.715 1.00 91.56 133 LYS A C 1
ATOM 1123 O O . LYS A 1 133 ? 0.938 13.288 -28.372 1.00 91.56 133 LYS A O 1
ATOM 1128 N N . TYR A 1 134 ? 0.248 11.624 -27.036 1.00 92.38 134 TYR A N 1
ATOM 1129 C CA . TYR A 1 134 ? -1.152 12.041 -26.992 1.00 92.38 134 TYR A CA 1
ATOM 1130 C C . TYR A 1 134 ? -1.295 13.483 -26.479 1.00 92.38 134 TYR A C 1
ATOM 1132 O O . TYR A 1 134 ? -1.948 14.315 -27.108 1.00 92.38 134 TYR A O 1
ATOM 1140 N N . PHE A 1 135 ? -0.604 13.811 -25.384 1.00 90.12 135 PHE A N 1
ATOM 1141 C CA . PHE A 1 135 ? -0.620 15.145 -24.786 1.00 90.12 135 PHE A CA 1
ATOM 1142 C C . PHE A 1 135 ? -0.109 16.254 -25.719 1.00 90.12 135 PHE A C 1
ATOM 1144 O O . PHE A 1 135 ? -0.629 17.366 -25.683 1.00 90.12 135 PHE A O 1
ATOM 1151 N N . ILE A 1 136 ? 0.908 15.994 -26.545 1.00 88.62 136 ILE A N 1
ATOM 1152 C CA . ILE A 1 136 ? 1.425 17.008 -27.483 1.00 88.62 136 ILE A CA 1
ATOM 1153 C C . ILE A 1 136 ? 0.590 17.121 -28.767 1.00 88.62 136 ILE A C 1
ATOM 1155 O O . ILE A 1 136 ? 0.671 18.142 -29.451 1.00 88.62 136 ILE A O 1
ATOM 1159 N N . GLU A 1 137 ? -0.176 16.085 -29.115 1.00 89.38 137 GLU A N 1
ATOM 1160 C CA . GLU A 1 137 ? -0.997 16.033 -30.331 1.00 89.38 137 GLU A CA 1
ATOM 1161 C C . GLU A 1 137 ? -2.413 16.593 -30.121 1.00 89.38 137 GLU A C 1
ATOM 1163 O O . GLU A 1 137 ? -3.013 17.108 -31.073 1.00 89.38 137 GLU A O 1
ATOM 1168 N N . ILE A 1 138 ? -2.941 16.525 -28.893 1.00 87.31 138 ILE A N 1
ATOM 1169 C CA . ILE A 1 138 ? -4.276 17.030 -28.565 1.00 87.31 138 ILE A CA 1
ATOM 1170 C C . ILE A 1 138 ? -4.355 18.556 -28.718 1.00 87.31 138 ILE A C 1
ATOM 1172 O O . ILE A 1 138 ? -3.451 19.308 -28.347 1.00 87.31 138 ILE A O 1
ATOM 1176 N N . LYS A 1 139 ? -5.469 19.027 -29.282 1.00 82.56 139 LYS A N 1
ATOM 1177 C CA . LYS A 1 139 ? -5.773 20.452 -29.462 1.00 82.56 139 LYS A CA 1
ATOM 1178 C C . LYS A 1 139 ? -6.908 20.855 -28.526 1.00 82.56 139 LYS A C 1
ATOM 1180 O O . LYS A 1 139 ? -7.769 20.038 -28.235 1.00 82.56 139 LYS A O 1
ATOM 1185 N N . ASP A 1 140 ? -6.907 22.117 -28.097 1.00 81.25 140 ASP A N 1
ATOM 1186 C CA . ASP A 1 140 ? -7.994 22.739 -27.321 1.00 81.25 140 ASP A CA 1
ATOM 1187 C C . ASP A 1 140 ? -8.330 22.053 -25.976 1.00 81.25 140 ASP A C 1
ATOM 1189 O O . ASP A 1 140 ? -9.487 21.991 -25.561 1.00 81.25 140 ASP A O 1
ATOM 1193 N N . ILE A 1 141 ? -7.297 21.583 -25.268 1.00 82.12 141 ILE A N 1
ATOM 1194 C CA . ILE A 1 141 ? -7.429 20.900 -23.974 1.00 82.12 141 ILE A CA 1
ATOM 1195 C C . ILE A 1 141 ? -7.887 21.837 -22.841 1.00 82.12 141 ILE A C 1
ATOM 1197 O O . ILE A 1 141 ? -7.371 22.948 -22.672 1.00 82.12 141 ILE A O 1
ATOM 1201 N N . GLN A 1 142 ? -8.838 21.377 -22.029 1.00 83.50 142 GLN A N 1
ATOM 1202 C CA . GLN A 1 142 ? -9.344 22.097 -20.862 1.00 83.50 142 GLN A CA 1
ATOM 1203 C C . GLN A 1 142 ? -8.424 21.926 -19.637 1.00 83.50 142 GLN A C 1
ATOM 1205 O O . GLN A 1 142 ? -7.751 20.905 -19.490 1.00 83.50 142 GLN A O 1
ATOM 1210 N N . PRO A 1 143 ? -8.396 22.880 -18.684 1.00 80.25 143 PRO A N 1
ATOM 1211 C CA . PRO A 1 143 ? -7.501 22.799 -17.524 1.00 80.25 143 PRO A CA 1
ATOM 1212 C C . PRO A 1 143 ? -7.656 21.538 -16.650 1.00 80.25 143 PRO A C 1
ATOM 1214 O O . PRO A 1 143 ? -6.667 21.019 -16.142 1.00 80.25 143 PRO A O 1
ATOM 1217 N N . ASN A 1 144 ? -8.877 21.029 -16.466 1.00 77.06 144 ASN A N 1
ATOM 1218 C CA . ASN A 1 144 ? -9.147 19.791 -15.718 1.00 77.06 144 ASN A CA 1
ATOM 1219 C C . ASN A 1 144 ? -8.676 18.527 -16.460 1.00 77.06 144 ASN A C 1
ATOM 1221 O O . ASN A 1 144 ? -8.301 17.540 -15.823 1.00 77.06 144 ASN A O 1
ATOM 1225 N N . GLU A 1 145 ? -8.674 18.557 -17.792 1.00 84.44 145 GLU A N 1
ATOM 1226 C CA . GLU A 1 145 ? -8.126 17.488 -18.626 1.00 84.44 145 GLU A CA 1
ATOM 1227 C C . GLU A 1 145 ? -6.600 17.477 -18.528 1.00 84.44 145 GLU A C 1
ATOM 1229 O O . GLU A 1 145 ? -6.030 16.415 -18.311 1.00 84.44 145 GLU A O 1
ATOM 1234 N N . ILE A 1 146 ? -5.940 18.645 -18.552 1.00 83.75 146 ILE A N 1
ATOM 1235 C CA . ILE A 1 146 ? -4.481 18.755 -18.345 1.00 83.75 146 ILE A CA 1
ATOM 1236 C C . ILE A 1 146 ? -4.063 18.100 -17.022 1.00 83.75 146 ILE A C 1
ATOM 1238 O O . ILE A 1 146 ? -3.106 17.328 -17.002 1.00 83.75 146 ILE A O 1
ATOM 1242 N N . ASP A 1 147 ? -4.794 18.369 -15.934 1.00 79.06 147 ASP A N 1
ATOM 1243 C CA . ASP A 1 147 ? -4.548 17.752 -14.623 1.00 79.06 147 ASP A CA 1
ATOM 1244 C C . ASP A 1 147 ? -4.654 16.226 -14.674 1.00 79.06 147 ASP A C 1
ATOM 1246 O O . ASP A 1 147 ? -3.833 15.520 -14.092 1.00 79.06 147 ASP A O 1
ATOM 1250 N N . THR A 1 148 ? -5.660 15.722 -15.387 1.00 83.62 148 THR A N 1
ATOM 1251 C CA . THR A 1 148 ? -5.904 14.285 -15.515 1.00 83.62 148 THR A CA 1
ATOM 1252 C C . THR A 1 148 ? -4.792 13.614 -16.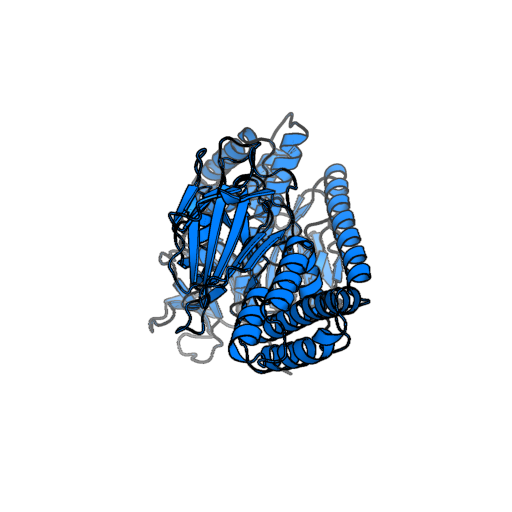322 1.00 83.62 148 THR A C 1
ATOM 1254 O O . THR A 1 148 ? -4.211 12.637 -15.860 1.00 83.62 148 THR A O 1
ATOM 1257 N N . ILE A 1 149 ? -4.423 14.172 -17.482 1.00 86.62 149 ILE A N 1
ATOM 1258 C CA . ILE A 1 149 ? -3.328 13.644 -18.314 1.00 86.62 149 ILE A CA 1
ATOM 1259 C C . ILE A 1 149 ? -2.002 13.663 -17.548 1.00 86.62 149 ILE A C 1
ATOM 1261 O O . ILE A 1 149 ? -1.220 12.720 -17.644 1.00 86.62 149 ILE A O 1
ATOM 1265 N N . TYR A 1 150 ? -1.752 14.718 -16.770 1.00 82.75 150 TYR A N 1
ATOM 1266 C CA . TYR A 1 150 ? -0.571 14.817 -15.919 1.00 82.75 150 TYR A CA 1
ATOM 1267 C C . TYR A 1 150 ? -0.509 13.680 -14.890 1.00 82.75 150 TYR A C 1
ATOM 1269 O O . TYR A 1 150 ? 0.500 12.974 -14.842 1.00 82.75 150 TYR A O 1
ATOM 1277 N N . ASN A 1 151 ? -1.576 13.477 -14.109 1.00 80.94 151 ASN A N 1
ATOM 1278 C CA . ASN A 1 151 ? -1.625 12.414 -13.101 1.00 80.94 151 ASN A CA 1
ATOM 1279 C C . ASN A 1 151 ? -1.397 11.043 -13.748 1.00 80.94 151 ASN A C 1
ATOM 1281 O O . ASN A 1 151 ? -0.608 10.244 -13.243 1.00 80.94 151 ASN A O 1
ATOM 1285 N N . ILE A 1 152 ? -2.015 10.812 -14.914 1.00 86.56 152 ILE A N 1
ATOM 1286 C CA . ILE A 1 152 ? -1.826 9.583 -15.687 1.00 86.56 152 ILE A CA 1
ATOM 1287 C C . ILE A 1 152 ? -0.367 9.417 -16.113 1.00 86.56 152 ILE A C 1
ATOM 1289 O O . ILE A 1 152 ? 0.227 8.366 -15.881 1.00 86.56 152 ILE A O 1
ATOM 1293 N N . LEU A 1 153 ? 0.247 10.447 -16.694 1.00 87.88 153 LEU A N 1
ATOM 1294 C CA . LEU A 1 153 ? 1.624 10.359 -17.171 1.00 87.88 153 LEU A CA 1
ATOM 1295 C C . LEU A 1 153 ? 2.621 10.100 -16.036 1.00 87.88 153 LEU A C 1
ATOM 1297 O O . LEU A 1 153 ? 3.548 9.313 -16.214 1.00 87.88 153 LEU A O 1
ATOM 1301 N N . MET A 1 154 ? 2.424 10.730 -14.876 1.00 82.25 154 MET A N 1
ATOM 1302 C CA . MET A 1 154 ? 3.253 10.504 -13.690 1.00 82.25 154 MET A CA 1
ATOM 1303 C C . MET A 1 154 ? 3.118 9.078 -13.168 1.00 82.25 154 MET A C 1
ATOM 1305 O O . MET A 1 154 ? 4.131 8.437 -12.896 1.00 82.25 154 MET A O 1
ATOM 1309 N N . ALA A 1 155 ? 1.886 8.572 -13.070 1.00 82.25 155 ALA A N 1
ATOM 1310 C CA . ALA A 1 155 ? 1.618 7.203 -12.646 1.00 82.25 155 ALA A CA 1
ATOM 1311 C C . ALA A 1 155 ? 2.296 6.188 -13.578 1.00 82.25 155 ALA A C 1
ATOM 1313 O O . ALA A 1 155 ? 3.004 5.295 -13.114 1.00 82.25 155 ALA A O 1
ATOM 1314 N N . VAL A 1 156 ? 2.159 6.366 -14.896 1.00 86.38 156 VAL A N 1
ATOM 1315 C CA . VAL A 1 156 ? 2.749 5.451 -15.885 1.00 86.38 156 VAL A CA 1
ATOM 1316 C C . VAL A 1 156 ? 4.271 5.545 -15.911 1.00 86.38 156 VAL A C 1
ATOM 1318 O O . VAL A 1 156 ? 4.950 4.526 -15.954 1.00 86.38 156 VAL A O 1
ATOM 1321 N N . GLN A 1 157 ? 4.836 6.750 -15.857 1.00 87.19 157 GLN A N 1
ATOM 1322 C CA . GLN A 1 157 ? 6.287 6.919 -15.813 1.00 87.19 157 GLN A CA 1
ATOM 1323 C C . GLN A 1 157 ? 6.893 6.297 -14.555 1.00 87.19 157 GLN A C 1
ATOM 1325 O O . GLN A 1 157 ? 7.948 5.662 -14.618 1.00 87.19 157 GLN A O 1
ATOM 1330 N N . LYS A 1 158 ? 6.212 6.460 -13.419 1.00 82.75 158 LYS A N 1
ATOM 1331 C CA . LYS A 1 158 ? 6.593 5.810 -12.175 1.00 82.75 158 LYS A CA 1
ATOM 1332 C C . LYS A 1 158 ? 6.544 4.295 -12.298 1.00 82.75 158 LYS A C 1
ATOM 1334 O O . LYS A 1 158 ? 7.504 3.639 -11.904 1.00 82.75 158 LYS A O 1
ATOM 1339 N N . TYR A 1 159 ? 5.476 3.765 -12.888 1.00 80.88 159 TYR A N 1
ATOM 1340 C CA . TYR A 1 159 ? 5.344 2.346 -13.186 1.00 80.88 159 TYR A CA 1
ATOM 1341 C C . TYR A 1 159 ? 6.537 1.861 -14.034 1.00 80.88 159 TYR A C 1
ATOM 1343 O O . TYR A 1 159 ? 7.325 1.036 -13.582 1.00 80.88 159 TYR A O 1
ATOM 1351 N N . ASP A 1 160 ? 6.778 2.445 -15.208 1.00 82.12 160 ASP A N 1
ATOM 1352 C CA . ASP A 1 160 ? 7.875 2.035 -16.102 1.00 82.12 160 ASP A CA 1
ATOM 1353 C C . ASP A 1 160 ? 9.246 2.014 -15.392 1.00 82.12 160 ASP A C 1
ATOM 1355 O O . ASP A 1 160 ? 10.028 1.067 -15.524 1.00 82.12 160 ASP A O 1
ATOM 1359 N N . ASN A 1 161 ? 9.530 3.035 -14.586 1.00 86.44 161 ASN A N 1
ATOM 1360 C CA . ASN A 1 161 ? 10.800 3.154 -13.880 1.00 86.44 161 ASN A CA 1
ATOM 1361 C C . ASN A 1 161 ? 10.922 2.222 -12.673 1.00 86.44 161 ASN A C 1
ATOM 1363 O O . ASN A 1 161 ? 11.984 1.630 -12.497 1.00 86.44 161 ASN A O 1
ATOM 1367 N N . ASN A 1 162 ? 9.875 2.052 -11.860 1.00 80.75 162 ASN A N 1
ATOM 1368 C CA . ASN A 1 162 ? 9.911 1.148 -10.705 1.00 80.75 162 ASN A CA 1
ATOM 1369 C C . ASN A 1 162 ? 10.130 -0.298 -11.157 1.00 80.75 162 ASN A C 1
ATOM 1371 O O . ASN A 1 162 ? 10.942 -1.004 -10.560 1.00 80.75 162 ASN A O 1
ATOM 1375 N N . LYS A 1 163 ? 9.517 -0.695 -12.282 1.00 80.19 163 LYS A N 1
ATOM 1376 C CA . LYS A 1 163 ? 9.746 -1.998 -12.924 1.00 80.19 163 LYS A CA 1
ATOM 1377 C C . LYS A 1 163 ? 11.224 -2.200 -13.255 1.00 80.19 163 LYS A C 1
ATOM 1379 O O . LYS A 1 163 ? 11.819 -3.221 -12.911 1.00 80.19 163 LYS A O 1
ATOM 1384 N N . ASN A 1 164 ? 11.829 -1.193 -13.884 1.00 83.56 164 ASN A N 1
ATOM 1385 C CA . ASN A 1 164 ? 13.236 -1.225 -14.260 1.00 83.56 164 ASN A CA 1
ATOM 1386 C C . ASN A 1 164 ? 14.169 -1.186 -13.044 1.00 83.56 164 ASN A C 1
ATOM 1388 O O . ASN A 1 164 ? 15.197 -1.861 -13.050 1.00 83.56 164 ASN A O 1
ATOM 1392 N N . ILE A 1 165 ? 13.851 -0.427 -11.995 1.00 84.00 165 ILE A N 1
ATOM 1393 C CA . ILE A 1 165 ? 14.621 -0.419 -10.741 1.00 84.00 165 ILE A CA 1
ATOM 1394 C C . ILE A 1 165 ? 14.595 -1.811 -10.109 1.00 84.00 165 ILE A C 1
ATOM 1396 O O . ILE A 1 165 ? 15.653 -2.365 -9.821 1.00 84.00 165 ILE A O 1
ATOM 1400 N N . PHE A 1 166 ? 13.419 -2.421 -9.991 1.00 79.94 166 PHE A N 1
ATOM 1401 C CA . PHE A 1 166 ? 13.257 -3.733 -9.375 1.00 79.94 166 PHE A CA 1
ATOM 1402 C C . PHE A 1 166 ? 13.982 -4.858 -10.107 1.00 79.94 166 PHE A C 1
ATOM 1404 O O . PHE A 1 166 ? 14.684 -5.640 -9.470 1.00 79.94 166 PHE A O 1
ATOM 1411 N N . TRP A 1 167 ? 13.898 -4.935 -11.438 1.00 81.50 167 TRP A N 1
ATOM 1412 C CA . TRP A 1 167 ? 14.644 -5.960 -12.184 1.00 81.50 167 TRP A CA 1
ATOM 1413 C C . TRP A 1 167 ? 16.156 -5.855 -12.023 1.00 81.50 167 TRP A C 1
ATOM 1415 O O . TRP A 1 167 ? 16.865 -6.850 -12.155 1.00 81.50 167 TRP A O 1
ATOM 1425 N N . ASN A 1 168 ? 16.649 -4.654 -11.740 1.00 84.62 168 ASN A N 1
ATOM 1426 C CA . ASN A 1 168 ? 18.067 -4.385 -11.576 1.00 84.62 168 ASN A CA 1
ATOM 1427 C C . ASN A 1 168 ? 18.474 -4.248 -10.100 1.00 84.62 168 ASN A C 1
ATOM 1429 O O . ASN A 1 168 ? 19.619 -3.886 -9.835 1.00 84.62 168 ASN A O 1
ATOM 1433 N N . LYS A 1 169 ? 17.593 -4.572 -9.137 1.00 78.94 169 LYS A N 1
ATOM 1434 C CA . LYS A 1 169 ? 17.872 -4.394 -7.700 1.00 78.94 169 LYS A CA 1
ATOM 1435 C C . LYS A 1 169 ? 19.110 -5.160 -7.227 1.00 78.94 169 LYS A C 1
ATOM 1437 O O . LYS A 1 169 ? 19.882 -4.654 -6.426 1.00 78.94 169 LYS A O 1
ATOM 1442 N N . ASN A 1 170 ? 19.345 -6.342 -7.803 1.00 75.62 170 ASN A N 1
ATOM 1443 C CA . ASN A 1 170 ? 20.509 -7.185 -7.503 1.00 75.62 170 ASN A CA 1
ATOM 1444 C C . ASN A 1 170 ? 21.820 -6.655 -8.116 1.00 75.62 170 ASN A C 1
ATOM 1446 O O . ASN A 1 170 ? 22.887 -7.194 -7.836 1.00 75.62 170 ASN A O 1
ATOM 1450 N N . ILE A 1 171 ? 21.743 -5.660 -9.007 1.00 78.31 171 ILE A N 1
ATOM 1451 C CA . ILE A 1 171 ? 22.907 -5.052 -9.655 1.00 78.31 171 ILE A CA 1
ATOM 1452 C C . ILE A 1 171 ? 23.409 -3.882 -8.823 1.00 78.31 171 ILE A C 1
ATOM 1454 O O . ILE A 1 171 ? 24.603 -3.789 -8.579 1.00 78.31 171 ILE A O 1
ATOM 1458 N N . SER A 1 172 ? 22.515 -2.980 -8.423 1.00 72.12 172 SER A N 1
ATOM 1459 C CA . SER A 1 172 ? 22.844 -1.814 -7.608 1.00 72.12 172 SER A CA 1
ATOM 1460 C C . SER A 1 172 ? 21.646 -1.504 -6.721 1.00 72.12 172 SER A C 1
ATOM 1462 O O . SER A 1 172 ? 20.544 -1.253 -7.215 1.00 72.12 172 SER A O 1
ATOM 1464 N N . GLU A 1 173 ? 21.856 -1.564 -5.411 1.00 64.62 173 GLU A N 1
ATOM 1465 C CA . GLU A 1 173 ? 20.821 -1.265 -4.427 1.00 64.62 173 GLU A CA 1
ATOM 1466 C C . GLU A 1 173 ? 20.629 0.256 -4.299 1.00 64.62 173 GLU A C 1
ATOM 1468 O O . GLU A 1 173 ? 21.587 1.022 -4.372 1.00 64.62 173 GLU A O 1
ATOM 1473 N N . ASN A 1 174 ? 19.403 0.697 -4.006 1.00 67.62 174 ASN A N 1
ATOM 1474 C CA . ASN A 1 174 ? 19.110 2.010 -3.413 1.00 67.62 174 ASN A CA 1
ATOM 1475 C C . ASN A 1 174 ? 19.411 3.251 -4.276 1.00 67.62 174 ASN A C 1
ATOM 1477 O O . ASN A 1 174 ? 20.211 4.117 -3.908 1.00 67.62 174 ASN A O 1
ATOM 1481 N N . PHE A 1 175 ? 18.681 3.408 -5.380 1.00 79.25 175 PHE A N 1
ATOM 1482 C CA . PHE A 1 175 ? 18.437 4.731 -5.957 1.00 79.25 175 PHE A CA 1
ATOM 1483 C C . PHE A 1 175 ? 16.965 4.885 -6.350 1.00 79.25 175 PHE A C 1
ATOM 1485 O O . PHE A 1 175 ? 16.276 3.910 -6.648 1.00 79.25 175 PHE A O 1
ATOM 1492 N N . SER A 1 176 ? 16.485 6.122 -6.351 1.00 81.19 176 SER A N 1
ATOM 1493 C CA . SER A 1 176 ? 15.132 6.477 -6.773 1.00 81.19 176 SER A CA 1
ATOM 1494 C C . SER A 1 176 ? 15.161 7.732 -7.629 1.00 81.19 176 SER A C 1
ATOM 1496 O O . SER A 1 176 ? 16.121 8.507 -7.607 1.00 81.19 176 SER A O 1
ATOM 1498 N N . ILE A 1 177 ? 14.107 7.921 -8.414 1.00 85.19 177 ILE A N 1
ATOM 1499 C CA . ILE A 1 177 ? 13.929 9.108 -9.238 1.00 85.19 177 ILE A CA 1
ATOM 1500 C C . ILE A 1 177 ? 12.837 9.989 -8.648 1.00 85.19 177 ILE A C 1
ATOM 1502 O O . ILE A 1 177 ? 11.764 9.545 -8.249 1.00 85.19 177 ILE A O 1
ATOM 1506 N N . ASP A 1 178 ? 13.154 11.267 -8.592 1.00 82.56 178 ASP A N 1
ATOM 1507 C CA . ASP A 1 178 ? 12.271 12.334 -8.194 1.00 82.56 178 ASP A CA 1
ATOM 1508 C C . ASP A 1 178 ? 11.659 12.934 -9.455 1.00 82.56 178 ASP A C 1
ATOM 1510 O O . ASP A 1 178 ? 12.343 13.574 -10.257 1.00 82.56 178 ASP A O 1
ATOM 1514 N N . TYR A 1 179 ? 10.371 12.681 -9.653 1.00 80.19 179 TYR A N 1
ATOM 1515 C CA . TYR A 1 179 ? 9.654 13.067 -10.866 1.00 80.19 179 TYR A CA 1
ATOM 1516 C C . TYR A 1 179 ? 9.262 14.551 -10.910 1.00 80.19 179 TYR A C 1
ATOM 1518 O O . TYR A 1 179 ? 8.701 15.023 -11.898 1.00 80.19 179 TYR A O 1
ATOM 1526 N N . TYR A 1 180 ? 9.521 15.301 -9.840 1.00 77.31 180 TYR A N 1
ATOM 1527 C CA . TYR A 1 180 ? 9.094 16.687 -9.718 1.00 77.31 180 TYR A CA 1
ATOM 1528 C C . TYR A 1 180 ? 10.171 17.657 -10.237 1.00 77.31 180 TYR A C 1
ATOM 1530 O O . TYR A 1 180 ? 11.373 17.396 -10.184 1.00 77.31 180 TYR A O 1
ATOM 1538 N N . GLY A 1 181 ? 9.749 18.838 -10.700 1.00 79.06 181 GLY A N 1
ATOM 1539 C CA . GLY A 1 181 ? 10.670 19.902 -11.113 1.00 79.06 181 GLY A CA 1
ATOM 1540 C C . GLY A 1 181 ? 11.425 19.579 -12.409 1.00 79.06 181 GLY A C 1
ATOM 1541 O O . GLY A 1 181 ? 10.795 19.378 -13.444 1.00 79.06 181 GLY A O 1
ATOM 1542 N N . SER A 1 182 ? 12.761 19.610 -12.358 1.00 80.31 182 SER A N 1
ATOM 1543 C CA . SER A 1 182 ? 13.681 19.284 -13.467 1.00 80.31 182 SER A CA 1
ATOM 1544 C C . SER A 1 182 ? 14.175 17.831 -13.459 1.00 80.31 182 SER A C 1
ATOM 1546 O O . SER A 1 182 ? 15.095 17.492 -14.213 1.00 80.31 182 SER A O 1
ATOM 1548 N N . GLY A 1 183 ? 13.587 17.005 -12.587 1.00 84.38 183 GLY A N 1
ATOM 1549 C CA . GLY A 1 183 ? 14.013 15.641 -12.307 1.00 84.38 183 GLY A CA 1
ATOM 1550 C C . GLY A 1 183 ? 15.241 15.591 -11.398 1.00 84.38 183 GLY A C 1
ATOM 1551 O O . GLY A 1 183 ? 16.181 16.371 -11.555 1.00 84.38 183 GLY A O 1
ATOM 1552 N N . ALA A 1 184 ? 15.269 14.644 -10.465 1.00 88.06 184 ALA A N 1
ATOM 1553 C CA . ALA A 1 184 ? 16.465 14.344 -9.679 1.00 88.06 184 ALA A CA 1
ATOM 1554 C C . ALA A 1 184 ? 16.616 12.840 -9.448 1.00 88.06 184 ALA A C 1
ATOM 1556 O O . ALA A 1 184 ? 15.646 12.092 -9.528 1.00 88.06 184 ALA A O 1
ATOM 1557 N N . LEU A 1 185 ? 17.837 12.392 -9.168 1.00 88.94 185 LEU A N 1
ATOM 1558 C CA . LEU A 1 185 ? 18.098 11.044 -8.674 1.00 88.94 185 LEU A CA 1
ATOM 1559 C C . LEU A 1 185 ? 18.594 11.114 -7.235 1.00 88.94 185 LEU A C 1
ATOM 1561 O O . LEU A 1 185 ? 19.587 11.785 -6.952 1.00 88.94 185 LEU A O 1
ATOM 1565 N N . ASN A 1 186 ? 17.922 10.380 -6.355 1.00 86.75 186 ASN A N 1
ATOM 1566 C CA . ASN A 1 186 ? 18.443 10.052 -5.036 1.00 86.75 186 ASN A CA 1
ATOM 1567 C C . ASN A 1 186 ? 19.252 8.768 -5.170 1.00 86.75 186 ASN A C 1
ATOM 1569 O O . ASN A 1 186 ? 18.770 7.798 -5.746 1.00 86.75 186 ASN A O 1
ATOM 1573 N N . THR A 1 187 ? 20.480 8.757 -4.675 1.00 84.00 187 THR A N 1
ATOM 1574 C CA . THR A 1 187 ? 21.432 7.656 -4.835 1.00 84.00 187 THR A CA 1
ATOM 1575 C C . THR A 1 187 ? 22.042 7.293 -3.489 1.00 84.00 187 THR A C 1
ATOM 1577 O O . THR A 1 187 ? 22.014 8.092 -2.559 1.00 84.00 187 THR A O 1
ATOM 1580 N N . ASN A 1 188 ? 22.656 6.121 -3.396 1.00 79.12 188 ASN A N 1
ATOM 1581 C CA . ASN A 1 188 ? 23.482 5.694 -2.264 1.00 79.12 188 ASN A CA 1
ATOM 1582 C C . ASN A 1 188 ? 24.957 6.154 -2.360 1.00 79.12 188 ASN A C 1
ATOM 1584 O O . ASN A 1 188 ? 25.802 5.672 -1.607 1.00 79.12 188 ASN A O 1
ATOM 1588 N N . GLY A 1 189 ? 25.291 7.030 -3.315 1.00 84.31 189 GLY A N 1
ATOM 1589 C CA . GLY A 1 189 ? 26.658 7.485 -3.580 1.00 84.31 189 GLY A CA 1
ATOM 1590 C C . GLY A 1 189 ? 27.531 6.521 -4.399 1.00 84.31 189 GLY A C 1
ATOM 1591 O O . GLY A 1 189 ? 28.683 6.853 -4.672 1.00 84.31 189 GLY A O 1
ATOM 1592 N N . LEU A 1 190 ? 27.023 5.357 -4.829 1.00 86.75 190 LEU A N 1
ATOM 1593 C CA . LEU A 1 190 ? 27.771 4.412 -5.679 1.00 86.75 190 LEU A CA 1
ATOM 1594 C C . LEU A 1 190 ? 27.641 4.714 -7.175 1.00 86.75 190 LEU A C 1
ATOM 1596 O O . LEU A 1 190 ? 28.550 4.428 -7.959 1.00 86.75 190 LEU A O 1
ATOM 1600 N N . ILE A 1 191 ? 26.528 5.333 -7.583 1.00 89.81 191 ILE A N 1
ATOM 1601 C CA . ILE A 1 191 ? 26.342 5.792 -8.961 1.00 89.81 191 ILE A CA 1
ATOM 1602 C C . ILE A 1 191 ? 27.504 6.718 -9.298 1.00 89.81 191 ILE A C 1
ATOM 1604 O O . ILE A 1 191 ? 27.764 7.661 -8.563 1.00 89.81 191 ILE A O 1
ATOM 1608 N N . SER A 1 192 ? 28.181 6.447 -10.414 1.00 91.31 192 SER A N 1
ATOM 1609 C CA . SER A 1 192 ? 29.383 7.158 -10.877 1.00 91.31 192 SER A CA 1
ATOM 1610 C C . SER A 1 192 ? 29.097 8.179 -11.983 1.00 91.31 192 SER A C 1
ATOM 1612 O O . SER A 1 192 ? 29.786 9.195 -12.109 1.00 91.31 192 SER A O 1
ATOM 1614 N N . LYS A 1 193 ? 28.098 7.894 -12.827 1.00 93.75 193 LYS A N 1
ATOM 1615 C CA . LYS A 1 193 ? 27.789 8.678 -14.024 1.00 93.75 193 LYS A CA 1
ATOM 1616 C C . LYS A 1 193 ? 26.345 8.467 -14.464 1.00 93.75 193 LYS A C 1
ATOM 1618 O O . LYS A 1 193 ? 25.844 7.348 -14.449 1.00 93.75 193 LYS A O 1
ATOM 1623 N N . ILE A 1 194 ? 25.714 9.525 -14.956 1.00 95.38 194 ILE A N 1
ATOM 1624 C CA . ILE A 1 194 ? 24.391 9.502 -15.583 1.00 95.38 194 ILE A CA 1
ATOM 1625 C C . ILE A 1 194 ? 24.511 10.076 -16.994 1.00 95.38 194 ILE A C 1
ATOM 1627 O O . ILE A 1 194 ? 25.135 11.117 -17.194 1.00 95.38 194 ILE A O 1
ATOM 1631 N N . VAL A 1 195 ? 23.922 9.408 -17.984 1.00 96.75 195 VAL A N 1
ATOM 1632 C CA . VAL A 1 195 ? 23.877 9.869 -19.379 1.00 96.75 195 VAL A CA 1
ATOM 1633 C C . VAL A 1 195 ? 22.428 10.096 -19.778 1.00 96.75 195 VAL A C 1
ATOM 1635 O O . VAL A 1 195 ? 21.614 9.181 -19.702 1.00 96.75 195 VAL A O 1
ATOM 1638 N N . ILE A 1 196 ? 22.119 11.303 -20.242 1.00 96.38 196 ILE A N 1
ATOM 1639 C CA . ILE A 1 196 ? 20.771 11.705 -20.639 1.00 96.38 196 ILE A CA 1
ATOM 1640 C C . ILE A 1 196 ? 20.708 11.801 -22.161 1.00 96.38 196 ILE A C 1
ATOM 1642 O O . ILE A 1 196 ? 21.543 12.463 -22.791 1.00 96.38 196 ILE A O 1
ATOM 1646 N N . LYS A 1 197 ? 19.703 11.151 -22.747 1.00 96.00 197 LYS A N 1
ATOM 1647 C CA . LYS A 1 197 ? 19.379 11.217 -24.175 1.00 96.00 197 LYS A CA 1
ATOM 1648 C C . LYS A 1 197 ? 17.929 11.645 -24.368 1.00 96.00 197 LYS A C 1
ATOM 1650 O O . LYS A 1 197 ? 17.104 11.398 -23.493 1.00 96.00 197 LYS A O 1
ATOM 1655 N N . ASP A 1 198 ? 17.617 12.275 -25.494 1.00 92.62 198 ASP A N 1
ATOM 1656 C CA . ASP A 1 198 ? 16.220 12.467 -25.888 1.00 92.62 198 ASP A CA 1
ATOM 1657 C C . ASP A 1 198 ? 15.616 11.165 -26.438 1.00 92.62 198 ASP A C 1
ATOM 1659 O O . ASP A 1 198 ? 16.308 10.159 -26.631 1.00 92.62 198 ASP A O 1
ATOM 1663 N N . TYR A 1 199 ? 14.312 11.194 -26.697 1.00 85.62 199 TYR A N 1
ATOM 1664 C CA . TYR A 1 199 ? 13.579 10.085 -27.302 1.00 85.62 199 TYR A CA 1
ATOM 1665 C C . TYR A 1 199 ? 14.166 9.602 -28.642 1.00 85.62 199 TYR A C 1
ATOM 1667 O O . TYR A 1 199 ? 14.144 8.410 -28.932 1.00 85.62 199 TYR A O 1
ATOM 1675 N N . PHE A 1 200 ? 14.744 10.501 -29.443 1.00 86.62 200 PHE A N 1
ATOM 1676 C CA . PHE A 1 200 ? 15.384 10.149 -30.716 1.00 86.62 200 PHE A CA 1
ATOM 1677 C C . PHE A 1 200 ? 16.784 9.539 -30.531 1.00 86.62 200 PHE A C 1
ATOM 1679 O O . PHE A 1 200 ? 17.459 9.219 -31.508 1.00 86.62 200 PHE A O 1
ATOM 1686 N N . GLY A 1 201 ? 17.238 9.378 -29.285 1.00 86.44 201 GLY A N 1
ATOM 1687 C CA . GLY A 1 201 ? 18.552 8.847 -28.946 1.00 86.44 201 GLY A CA 1
ATOM 1688 C C . GLY A 1 201 ? 19.680 9.873 -29.059 1.00 86.44 201 GLY A C 1
ATOM 1689 O O . GLY A 1 201 ? 20.846 9.500 -28.891 1.00 86.44 201 GLY A O 1
ATOM 1690 N N . ASN A 1 202 ? 19.369 11.150 -29.299 1.00 93.31 202 ASN A N 1
ATOM 1691 C CA . ASN A 1 202 ? 20.373 12.203 -29.337 1.00 93.31 202 ASN A CA 1
ATOM 1692 C C . ASN A 1 202 ? 20.917 12.445 -27.933 1.00 93.31 202 ASN A C 1
ATOM 1694 O O . ASN A 1 202 ? 20.179 12.517 -26.949 1.00 93.31 202 ASN A O 1
ATOM 1698 N N . PHE A 1 203 ? 22.233 12.600 -27.844 1.00 95.50 203 PHE A N 1
ATOM 1699 C CA . PHE A 1 203 ? 22.899 12.937 -26.597 1.00 95.50 203 PHE A CA 1
ATOM 1700 C C . PHE A 1 203 ? 22.499 14.338 -26.121 1.00 95.50 203 PHE A C 1
ATOM 1702 O O . PHE A 1 203 ? 22.606 15.302 -26.877 1.00 95.50 203 PHE A O 1
ATOM 1709 N N . ILE A 1 204 ? 22.086 14.446 -24.856 1.00 94.69 204 ILE A N 1
ATOM 1710 C CA . ILE A 1 204 ? 21.763 15.723 -24.214 1.00 94.69 204 ILE A CA 1
ATOM 1711 C C . ILE A 1 204 ? 22.898 16.148 -23.290 1.00 94.69 204 ILE A C 1
ATOM 1713 O O . ILE A 1 204 ? 23.452 17.232 -23.465 1.00 94.69 204 ILE A O 1
ATOM 1717 N N . LYS A 1 205 ? 23.250 15.308 -22.307 1.00 95.38 205 LYS A N 1
ATOM 1718 C CA . LYS A 1 205 ? 24.363 15.573 -21.384 1.00 95.38 205 LYS A CA 1
ATOM 1719 C C . LYS A 1 205 ? 24.814 14.335 -20.611 1.00 95.38 205 LYS A C 1
ATOM 1721 O O . LYS A 1 205 ? 24.103 13.335 -20.540 1.00 95.38 205 LYS A O 1
ATOM 1726 N N . THR A 1 206 ? 25.978 14.461 -19.980 1.00 96.25 206 THR A N 1
ATOM 1727 C CA . THR A 1 206 ? 26.515 13.523 -18.988 1.00 96.25 206 THR A CA 1
ATOM 1728 C C . THR A 1 206 ? 26.681 14.254 -17.662 1.00 96.25 206 THR A C 1
ATOM 1730 O O . THR A 1 206 ? 27.187 15.374 -17.650 1.00 96.25 206 THR A O 1
ATOM 1733 N N . ILE A 1 207 ? 26.292 13.617 -16.561 1.00 95.06 207 ILE A N 1
ATOM 1734 C CA . ILE A 1 207 ? 26.520 14.093 -15.196 1.00 95.06 207 ILE A CA 1
ATOM 1735 C C . ILE A 1 207 ? 27.453 13.095 -14.515 1.00 95.06 207 ILE A C 1
ATOM 1737 O O . ILE A 1 207 ? 27.151 11.904 -14.477 1.00 95.06 207 ILE A O 1
ATOM 1741 N N . TYR A 1 208 ? 28.582 13.569 -13.995 1.00 94.44 208 TYR A N 1
ATOM 1742 C CA . TYR A 1 208 ? 29.414 12.798 -13.074 1.00 94.44 208 TYR A CA 1
ATOM 1743 C C . TYR A 1 208 ? 28.958 13.135 -11.660 1.00 94.44 208 TYR A C 1
ATOM 1745 O O . TYR A 1 208 ? 28.808 14.304 -11.321 1.00 94.44 208 TYR A O 1
ATOM 1753 N N . THR A 1 209 ? 28.647 12.110 -10.882 1.00 90.19 209 THR A N 1
ATOM 1754 C CA . THR A 1 209 ? 27.931 12.246 -9.605 1.00 90.19 209 THR A CA 1
ATOM 1755 C C . THR A 1 209 ? 28.848 12.525 -8.423 1.00 90.19 209 THR A C 1
ATOM 1757 O O . THR A 1 209 ? 28.363 12.983 -7.398 1.00 90.19 209 THR A O 1
ATOM 1760 N N . GLU A 1 210 ? 30.139 12.198 -8.534 1.00 88.06 210 GLU A N 1
ATOM 1761 C CA . GLU A 1 210 ? 31.149 12.373 -7.476 1.00 88.06 210 GLU A CA 1
ATOM 1762 C C . GLU A 1 210 ? 30.747 11.763 -6.114 1.00 88.06 210 GLU A C 1
ATOM 1764 O O . GLU A 1 210 ? 31.211 12.187 -5.060 1.00 88.06 210 GLU A O 1
ATOM 1769 N N . GLY A 1 211 ? 29.883 10.741 -6.134 1.00 84.75 211 GLY A N 1
ATOM 1770 C CA . GLY A 1 211 ? 29.365 10.080 -4.935 1.00 84.75 211 GLY A CA 1
ATOM 1771 C C . GLY A 1 211 ? 28.301 10.870 -4.163 1.00 84.75 211 GLY A C 1
ATOM 1772 O O . GLY A 1 211 ? 28.016 10.550 -3.011 1.00 84.75 211 GLY A O 1
ATOM 1773 N N . HIS A 1 212 ? 27.701 11.901 -4.763 1.00 88.31 212 HIS A N 1
ATOM 1774 C CA . HIS A 1 212 ? 26.606 12.643 -4.144 1.00 88.31 212 HIS A CA 1
ATOM 1775 C C . HIS A 1 212 ? 25.311 11.818 -4.057 1.00 88.31 212 HIS A C 1
ATOM 1777 O O . HIS A 1 212 ? 24.875 11.191 -5.023 1.00 88.31 212 HIS A O 1
ATOM 1783 N N . TYR A 1 213 ? 24.648 11.899 -2.900 1.00 86.69 213 TYR A N 1
ATOM 1784 C CA . TYR A 1 213 ? 23.366 11.235 -2.635 1.00 86.69 213 TYR A CA 1
ATOM 1785 C C . TYR A 1 213 ? 22.181 11.875 -3.369 1.00 86.69 213 TYR A C 1
ATOM 1787 O O . TYR A 1 213 ? 21.179 11.211 -3.588 1.00 86.69 213 TYR A O 1
ATOM 1795 N N . TYR A 1 214 ? 22.279 13.145 -3.770 1.00 89.94 214 TYR A N 1
ATOM 1796 C CA . TYR A 1 214 ? 21.239 13.845 -4.525 1.00 89.94 214 TYR A CA 1
ATOM 1797 C C . TYR A 1 214 ? 21.836 14.441 -5.794 1.00 89.94 214 TYR A C 1
ATOM 1799 O O . TYR A 1 214 ? 22.770 15.243 -5.723 1.00 89.94 214 TYR A O 1
ATOM 1807 N N . ILE A 1 215 ? 21.285 14.068 -6.947 1.00 91.62 215 ILE A N 1
ATOM 1808 C CA . ILE A 1 215 ? 21.749 14.508 -8.260 1.00 91.62 215 ILE A CA 1
ATOM 1809 C C . ILE A 1 215 ? 20.610 15.208 -8.993 1.00 91.62 215 ILE A C 1
ATOM 1811 O O . ILE A 1 215 ? 19.677 14.557 -9.458 1.00 91.62 215 ILE A O 1
ATOM 1815 N N . ASP A 1 216 ? 20.703 16.527 -9.152 1.00 90.94 216 ASP A N 1
ATOM 1816 C CA . ASP A 1 216 ? 19.789 17.265 -10.027 1.00 90.94 216 ASP A CA 1
ATOM 1817 C C . ASP A 1 216 ? 20.071 16.913 -11.494 1.00 90.94 216 ASP A C 1
ATOM 1819 O O . ASP A 1 216 ? 21.182 17.089 -12.005 1.00 90.94 216 ASP A O 1
ATOM 1823 N N . LEU A 1 217 ? 19.046 16.417 -12.186 1.00 91.81 217 LEU A N 1
ATOM 1824 C CA . LEU A 1 217 ? 19.141 16.089 -13.601 1.00 91.81 217 LEU A CA 1
ATOM 1825 C C . LEU A 1 217 ? 19.071 17.336 -14.477 1.00 91.81 217 LEU A C 1
ATOM 1827 O O . LEU A 1 217 ? 19.404 17.228 -15.653 1.00 91.81 217 LEU A O 1
ATOM 1831 N N . SER A 1 218 ? 18.668 18.499 -13.954 1.00 89.00 218 SER A N 1
ATOM 1832 C CA . SER A 1 218 ? 18.535 19.808 -14.618 1.00 89.00 218 SER A CA 1
ATOM 1833 C C . SER A 1 218 ? 18.016 19.715 -16.063 1.00 89.00 218 SER A C 1
ATOM 1835 O O . SER A 1 218 ? 18.619 20.267 -16.995 1.00 89.00 218 SER A O 1
ATOM 1837 N N . ILE A 1 219 ? 16.945 18.945 -16.281 1.00 88.19 219 ILE A N 1
ATOM 1838 C CA . ILE A 1 219 ? 16.275 18.820 -17.579 1.00 88.19 219 ILE A CA 1
ATOM 1839 C C . ILE A 1 219 ? 15.296 19.989 -17.704 1.00 88.19 219 ILE A C 1
ATOM 1841 O O . ILE A 1 219 ? 14.223 19.990 -17.122 1.00 88.19 219 ILE A O 1
ATOM 1845 N N . ASN A 1 220 ? 15.679 21.028 -18.447 1.00 83.69 220 ASN A N 1
ATOM 1846 C CA . ASN A 1 220 ? 14.900 22.275 -18.500 1.00 83.69 220 ASN A CA 1
ATOM 1847 C C . ASN A 1 220 ? 14.020 22.415 -19.745 1.00 83.69 220 ASN A C 1
ATOM 1849 O O . ASN A 1 220 ? 13.211 23.336 -19.827 1.00 83.69 220 ASN A O 1
ATOM 1853 N N . LYS A 1 221 ? 14.195 21.545 -20.741 1.00 89.12 221 LYS A N 1
ATOM 1854 C CA . LYS A 1 221 ? 13.428 21.593 -21.986 1.00 89.12 221 LYS A CA 1
ATOM 1855 C C . LYS A 1 221 ? 12.297 20.575 -21.912 1.00 89.12 221 LYS A C 1
ATOM 1857 O O . LYS A 1 221 ? 12.535 19.452 -21.491 1.00 89.12 221 LYS A O 1
ATOM 1862 N N . ALA A 1 222 ? 11.094 20.961 -22.333 1.00 89.38 222 ALA A N 1
ATOM 1863 C CA . ALA A 1 222 ? 9.983 20.023 -22.421 1.00 89.38 222 ALA A CA 1
ATOM 1864 C C . ALA A 1 222 ? 10.302 18.900 -23.423 1.00 89.38 222 ALA A C 1
ATOM 1866 O O . ALA A 1 222 ? 10.813 19.173 -24.515 1.00 89.38 222 ALA A O 1
ATOM 1867 N N . GLY A 1 223 ? 10.014 17.655 -23.056 1.00 92.19 223 GLY A N 1
ATOM 1868 C CA . GLY A 1 223 ? 10.418 16.496 -23.845 1.00 92.19 223 GLY A CA 1
ATOM 1869 C C . GLY A 1 223 ? 10.326 15.177 -23.090 1.00 92.19 223 GLY A C 1
ATOM 1870 O O . GLY A 1 223 ? 10.112 15.150 -21.879 1.00 92.19 223 GLY A O 1
ATOM 1871 N N . TYR A 1 224 ? 10.540 14.095 -23.832 1.00 93.62 224 TYR A N 1
ATOM 1872 C CA . TYR A 1 224 ? 10.701 12.742 -23.312 1.00 93.62 224 TYR A CA 1
ATOM 1873 C C . TYR A 1 224 ? 12.183 12.349 -23.342 1.00 93.62 224 TYR A C 1
ATOM 1875 O O . TYR A 1 224 ? 12.846 12.502 -24.376 1.00 93.62 224 TYR A O 1
ATOM 1883 N N . TYR A 1 225 ? 12.699 11.850 -22.220 1.00 94.50 225 TYR A N 1
ATOM 1884 C CA . TYR A 1 225 ? 14.122 11.602 -22.001 1.00 94.50 225 TYR A CA 1
ATOM 1885 C C . TYR A 1 225 ? 14.392 10.188 -21.498 1.00 94.50 225 TYR A C 1
ATOM 1887 O O . TYR A 1 225 ? 13.666 9.661 -20.658 1.00 94.50 225 TYR A O 1
ATOM 1895 N N . TYR A 1 226 ? 15.504 9.619 -21.961 1.00 94.31 226 TYR A N 1
ATOM 1896 C CA . TYR A 1 226 ? 16.102 8.411 -21.405 1.00 94.31 226 TYR A CA 1
ATOM 1897 C C . TYR A 1 226 ? 17.266 8.777 -20.488 1.00 94.31 226 TYR A C 1
ATOM 1899 O O . TYR A 1 226 ? 18.175 9.512 -20.887 1.00 94.31 226 TYR A O 1
ATOM 1907 N N . ILE A 1 227 ? 17.261 8.222 -19.280 1.00 95.31 227 ILE A N 1
ATOM 1908 C CA . ILE A 1 227 ? 18.281 8.425 -18.254 1.00 95.31 227 ILE A CA 1
ATOM 1909 C C . ILE A 1 227 ? 18.998 7.094 -18.038 1.00 95.31 227 ILE A C 1
ATOM 1911 O O . ILE A 1 227 ? 18.453 6.160 -17.459 1.00 95.31 227 ILE A O 1
ATOM 1915 N N . TYR A 1 228 ? 20.233 7.003 -18.512 1.00 94.81 228 TYR A N 1
ATOM 1916 C CA . TYR A 1 228 ? 21.079 5.827 -18.341 1.00 94.81 228 TYR A CA 1
ATOM 1917 C C . TYR A 1 228 ? 21.975 6.024 -17.122 1.00 94.81 228 TYR A C 1
ATOM 1919 O O . TYR A 1 228 ? 22.774 6.964 -17.086 1.00 94.81 228 TYR A O 1
ATOM 1927 N N . VAL A 1 229 ? 21.850 5.139 -16.139 1.00 94.12 229 VAL A N 1
ATOM 1928 C CA . VAL A 1 229 ? 22.537 5.225 -14.848 1.00 94.12 229 VAL A CA 1
ATOM 1929 C C . VAL A 1 229 ? 23.700 4.235 -14.830 1.00 94.12 229 VAL A C 1
ATOM 1931 O O . VAL A 1 229 ? 23.514 3.064 -15.160 1.00 94.12 229 VAL A O 1
ATOM 1934 N N . TYR A 1 230 ? 24.900 4.695 -14.465 1.00 92.94 230 TYR A N 1
ATOM 1935 C CA . TYR A 1 230 ? 26.122 3.891 -14.489 1.00 92.94 230 TYR A CA 1
ATOM 1936 C C . TYR A 1 230 ? 26.852 3.867 -13.146 1.00 92.94 230 TYR A C 1
ATOM 1938 O O . TYR A 1 230 ? 27.121 4.907 -12.538 1.00 92.94 230 TYR A O 1
ATOM 1946 N N . GLU A 1 231 ? 27.329 2.687 -12.776 1.00 90.44 231 GLU A N 1
ATOM 1947 C CA . GLU A 1 231 ? 28.248 2.443 -11.665 1.00 90.44 231 GLU A CA 1
ATOM 1948 C C . GLU A 1 231 ? 29.530 1.815 -12.219 1.00 90.44 231 GLU A C 1
ATOM 1950 O O . GLU A 1 231 ? 29.487 0.796 -12.905 1.00 90.44 231 GLU A O 1
ATOM 1955 N N . ASN A 1 232 ? 30.682 2.451 -11.985 1.00 86.12 232 ASN A N 1
ATOM 1956 C CA . ASN A 1 232 ? 31.986 1.971 -12.457 1.00 86.12 232 ASN A CA 1
ATOM 1957 C C . ASN A 1 232 ? 32.018 1.619 -13.963 1.00 86.12 232 ASN A C 1
ATOM 1959 O O . ASN A 1 232 ? 32.622 0.630 -14.370 1.00 86.12 232 ASN A O 1
ATOM 1963 N N . ASN A 1 233 ? 31.372 2.446 -14.798 1.00 85.75 233 ASN A N 1
ATOM 1964 C CA . ASN A 1 233 ? 31.155 2.254 -16.245 1.00 85.75 233 ASN A CA 1
ATOM 1965 C C . ASN A 1 233 ? 30.236 1.098 -16.669 1.00 85.75 233 ASN A C 1
ATOM 1967 O O . ASN A 1 233 ? 29.957 0.989 -17.864 1.00 85.75 233 ASN A O 1
ATOM 1971 N N . ASN A 1 234 ? 29.704 0.308 -15.742 1.00 90.25 234 ASN A N 1
ATOM 1972 C CA . ASN A 1 234 ? 28.635 -0.634 -16.045 1.00 90.25 234 ASN A CA 1
ATOM 1973 C C . ASN A 1 234 ? 27.297 0.102 -16.031 1.00 90.25 234 ASN A C 1
ATOM 1975 O O . ASN A 1 234 ? 27.030 0.897 -15.128 1.00 90.25 234 ASN A O 1
ATOM 1979 N N . LEU A 1 235 ? 26.464 -0.139 -17.041 1.00 92.88 235 LEU A N 1
ATOM 1980 C CA . LEU A 1 235 ? 25.078 0.304 -17.019 1.00 92.88 235 LEU A CA 1
ATOM 1981 C C . LEU A 1 235 ? 24.352 -0.501 -15.943 1.00 92.88 235 LEU A C 1
ATOM 1983 O O . LEU A 1 235 ? 24.375 -1.728 -15.990 1.00 92.88 235 LEU A O 1
ATOM 1987 N N . ILE A 1 236 ? 23.731 0.186 -14.991 1.00 91.62 236 ILE A N 1
ATOM 1988 C CA . ILE A 1 236 ? 22.970 -0.451 -13.910 1.00 91.62 236 ILE A CA 1
ATOM 1989 C C . ILE A 1 236 ? 21.466 -0.274 -14.086 1.00 91.62 236 ILE A C 1
ATOM 1991 O O . ILE A 1 236 ? 20.694 -1.073 -13.570 1.00 91.62 236 ILE A O 1
ATOM 1995 N N . ASN A 1 237 ? 21.037 0.771 -14.804 1.00 91.94 237 ASN A N 1
ATOM 1996 C CA . ASN A 1 237 ? 19.624 0.997 -15.073 1.00 91.94 237 ASN A CA 1
ATOM 1997 C C . ASN A 1 237 ? 19.380 1.947 -16.254 1.00 91.94 237 ASN A C 1
ATOM 1999 O O . ASN A 1 237 ? 20.225 2.783 -16.591 1.00 91.94 237 ASN A O 1
ATOM 2003 N N . LYS A 1 238 ? 18.180 1.859 -16.831 1.00 92.56 238 LYS A N 1
ATOM 2004 C CA . LYS A 1 238 ? 17.622 2.802 -17.802 1.00 92.56 238 LYS A CA 1
ATOM 2005 C C . LYS A 1 238 ? 16.267 3.274 -17.280 1.00 92.56 238 LYS A C 1
ATOM 2007 O O . LYS A 1 238 ? 15.315 2.502 -17.229 1.00 92.56 238 LYS A O 1
ATOM 2012 N N . LEU A 1 239 ? 16.178 4.560 -16.976 1.00 92.62 239 LEU A N 1
ATOM 2013 C CA . LEU A 1 239 ? 14.949 5.223 -16.559 1.00 92.62 239 LEU A CA 1
ATOM 2014 C C . LEU A 1 239 ? 14.428 6.140 -17.666 1.00 92.62 239 LEU A C 1
ATOM 2016 O O . LEU A 1 239 ? 15.133 6.478 -18.625 1.00 92.62 239 LEU A O 1
ATOM 2020 N N . THR A 1 240 ? 13.190 6.568 -17.502 1.00 91.94 240 THR A N 1
ATOM 2021 C CA . THR A 1 240 ? 12.479 7.496 -18.372 1.00 91.94 240 THR A CA 1
ATOM 2022 C C . THR A 1 240 ? 12.062 8.722 -17.574 1.00 91.94 240 THR A C 1
ATOM 2024 O O . THR A 1 240 ? 11.778 8.637 -16.379 1.00 91.94 240 THR A O 1
ATOM 2027 N N . PHE A 1 241 ? 12.058 9.883 -18.218 1.00 92.56 241 PHE A N 1
ATOM 2028 C CA . PHE A 1 241 ? 11.608 11.119 -17.591 1.00 92.56 241 PHE A CA 1
ATOM 2029 C C . PHE A 1 241 ? 10.919 12.021 -18.606 1.00 92.56 241 PHE A C 1
ATOM 2031 O O . PHE A 1 241 ? 11.396 12.187 -19.731 1.00 92.56 241 PHE A O 1
ATOM 2038 N N . VAL A 1 242 ? 9.799 12.618 -18.202 1.00 91.62 242 VAL A N 1
ATOM 2039 C CA . VAL A 1 242 ? 9.042 13.554 -19.030 1.00 91.62 242 VAL A CA 1
ATOM 2040 C C . VAL A 1 242 ? 9.130 14.914 -18.382 1.00 91.62 242 VAL A C 1
ATOM 2042 O O . VAL A 1 242 ? 8.641 15.130 -17.279 1.00 91.62 242 VAL A O 1
ATOM 2045 N N . GLN A 1 243 ? 9.718 15.850 -19.114 1.00 89.12 243 GLN A N 1
ATOM 2046 C CA . GLN A 1 243 ? 9.727 17.243 -18.724 1.00 89.12 243 GLN A CA 1
ATOM 2047 C C . GLN A 1 243 ? 8.541 17.954 -19.369 1.00 89.12 243 GLN A C 1
ATOM 2049 O O . GLN A 1 243 ? 8.403 17.984 -20.596 1.00 89.12 243 GLN A O 1
ATOM 2054 N N . PHE A 1 244 ? 7.713 18.582 -18.542 1.00 84.62 244 PHE A N 1
ATOM 2055 C CA . PHE A 1 244 ? 6.637 19.451 -19.006 1.00 84.62 244 PHE A CA 1
ATOM 2056 C C . PHE A 1 244 ? 7.124 20.882 -19.257 1.00 84.62 244 PHE A C 1
ATOM 2058 O O . PHE A 1 244 ? 8.235 21.266 -18.881 1.00 84.62 244 PHE A O 1
ATOM 2065 N N . ASN A 1 245 ? 6.255 21.687 -19.871 1.00 83.75 245 ASN A N 1
ATOM 2066 C CA . ASN A 1 245 ? 6.451 23.129 -19.982 1.00 83.75 245 ASN A CA 1
ATOM 2067 C C . ASN A 1 245 ? 6.507 23.809 -18.597 1.00 83.75 245 ASN A C 1
ATOM 2069 O O . ASN A 1 245 ? 6.082 23.247 -17.586 1.00 83.75 245 ASN A O 1
ATOM 2073 N N . ASP A 1 246 ? 7.018 25.041 -18.552 1.00 82.81 246 ASP A N 1
ATOM 2074 C CA . ASP A 1 246 ? 7.282 25.739 -17.287 1.00 82.81 246 ASP A CA 1
ATOM 2075 C C . ASP A 1 246 ? 6.034 25.966 -16.424 1.00 82.81 246 ASP A C 1
ATOM 2077 O O . ASP A 1 246 ? 6.128 25.906 -15.198 1.00 82.81 246 ASP A O 1
ATOM 2081 N N . SER A 1 247 ? 4.862 26.175 -17.035 1.00 80.19 247 SER A N 1
ATOM 2082 C CA . SER A 1 247 ? 3.610 26.360 -16.293 1.00 80.19 247 SER A CA 1
ATOM 2083 C C . SER A 1 247 ? 3.205 25.108 -15.517 1.00 80.19 247 SER A C 1
ATOM 2085 O O . SER A 1 247 ? 2.879 25.196 -14.334 1.00 80.19 247 SER A O 1
ATOM 2087 N N . ILE A 1 248 ? 3.261 23.939 -16.160 1.00 78.31 248 ILE A N 1
ATOM 2088 C CA . ILE A 1 248 ? 2.909 22.665 -15.524 1.00 78.31 248 ILE A CA 1
ATOM 2089 C C . ILE A 1 248 ? 4.004 22.274 -14.524 1.00 78.31 248 ILE A C 1
ATOM 2091 O O . ILE A 1 248 ? 3.697 21.918 -13.389 1.00 78.31 248 ILE A O 1
ATOM 2095 N N . LYS A 1 249 ? 5.281 22.458 -14.886 1.00 79.88 249 LYS A N 1
ATOM 2096 C CA . LYS A 1 249 ? 6.431 22.236 -13.995 1.00 79.88 249 LYS A CA 1
ATOM 2097 C C . LYS A 1 249 ? 6.287 22.977 -12.663 1.00 79.88 249 LYS A C 1
ATOM 2099 O O . LYS A 1 249 ? 6.510 22.391 -11.607 1.00 79.88 249 LYS A O 1
ATOM 2104 N N . ALA A 1 250 ? 5.903 24.254 -12.704 1.00 79.50 250 ALA A N 1
ATOM 2105 C CA . ALA A 1 250 ? 5.733 25.072 -11.505 1.00 79.50 250 ALA A CA 1
ATOM 2106 C C . ALA A 1 250 ? 4.598 24.566 -10.601 1.00 79.50 250 ALA A C 1
ATOM 2108 O O . ALA A 1 250 ? 4.738 24.587 -9.379 1.00 79.50 250 ALA A O 1
ATOM 2109 N N . LYS A 1 251 ? 3.495 24.086 -11.190 1.00 78.44 251 LYS A N 1
ATOM 2110 C CA . LYS A 1 251 ? 2.377 23.498 -10.443 1.00 78.44 251 LYS A CA 1
ATOM 2111 C C . LYS A 1 251 ? 2.808 22.231 -9.702 1.00 78.44 251 LYS A C 1
ATOM 2113 O O . LYS A 1 251 ? 2.666 22.167 -8.489 1.00 78.44 251 LYS A O 1
ATOM 2118 N N . ILE A 1 252 ? 3.425 21.294 -10.420 1.00 74.75 252 ILE A N 1
ATOM 2119 C CA . ILE A 1 252 ? 3.926 20.022 -9.878 1.00 74.75 252 ILE A CA 1
ATOM 2120 C C . ILE A 1 252 ? 4.909 20.268 -8.729 1.00 74.75 252 ILE A C 1
ATOM 2122 O O . ILE A 1 252 ? 4.839 19.649 -7.670 1.00 74.75 252 ILE A O 1
ATOM 2126 N N . TRP A 1 253 ? 5.826 21.216 -8.924 1.00 78.69 253 TRP A N 1
ATOM 2127 C CA . TRP A 1 253 ? 6.803 21.579 -7.905 1.00 78.69 253 TRP A CA 1
ATOM 2128 C C . TRP A 1 253 ? 6.156 22.137 -6.632 1.00 78.69 253 TRP A C 1
ATOM 2130 O O . TRP A 1 253 ? 6.613 21.842 -5.529 1.00 78.69 253 TRP A O 1
ATOM 2140 N N . LYS A 1 254 ? 5.075 22.912 -6.771 1.00 80.88 254 LYS A N 1
ATOM 2141 C CA . LYS A 1 254 ? 4.322 23.443 -5.632 1.00 80.88 254 LYS A CA 1
ATOM 2142 C C . LYS A 1 254 ? 3.680 22.327 -4.806 1.00 80.88 254 LYS A C 1
ATOM 2144 O O . LYS A 1 254 ? 3.758 22.383 -3.583 1.00 80.88 254 LYS A O 1
ATOM 2149 N N . ASP A 1 255 ? 3.102 21.317 -5.452 1.00 71.88 255 ASP A N 1
ATOM 2150 C CA . ASP A 1 255 ? 2.478 20.184 -4.754 1.00 71.88 255 ASP A CA 1
ATOM 2151 C C . ASP A 1 255 ? 3.512 19.417 -3.914 1.00 71.88 255 ASP A C 1
ATOM 2153 O O . ASP A 1 255 ? 3.276 19.126 -2.741 1.00 71.88 255 ASP A O 1
ATOM 2157 N N . LYS A 1 256 ? 4.720 19.210 -4.454 1.00 76.88 256 LYS A N 1
ATOM 2158 C CA . LYS A 1 256 ? 5.834 18.628 -3.693 1.00 76.88 256 LYS A CA 1
ATOM 2159 C C . LYS A 1 256 ? 6.279 19.488 -2.512 1.00 76.88 256 LYS A C 1
ATOM 2161 O O . LYS A 1 256 ? 6.541 18.940 -1.445 1.00 76.88 256 LYS A O 1
ATOM 2166 N N . ILE A 1 257 ? 6.402 20.807 -2.687 1.00 80.94 257 ILE A N 1
ATOM 2167 C CA . ILE A 1 257 ? 6.775 21.707 -1.582 1.00 80.94 257 ILE A CA 1
ATOM 2168 C C . ILE A 1 257 ? 5.763 21.580 -0.445 1.00 80.94 257 ILE A C 1
ATOM 2170 O O . ILE A 1 257 ? 6.173 21.377 0.692 1.00 80.94 257 ILE A O 1
ATOM 2174 N N . ASN A 1 258 ? 4.465 21.617 -0.757 1.00 78.50 258 ASN A N 1
ATOM 2175 C CA . ASN A 1 258 ? 3.415 21.476 0.251 1.00 78.50 258 ASN A CA 1
ATOM 2176 C C . ASN A 1 258 ? 3.534 20.136 1.002 1.00 78.50 258 ASN A C 1
ATOM 2178 O O . ASN A 1 258 ? 3.432 20.106 2.227 1.00 78.50 258 ASN A O 1
ATOM 2182 N N . ASN A 1 259 ? 3.804 19.038 0.285 1.00 72.38 259 ASN A N 1
ATOM 2183 C CA . ASN A 1 259 ? 4.013 17.723 0.898 1.00 72.38 259 ASN A CA 1
ATOM 2184 C C . ASN A 1 259 ? 5.250 17.702 1.810 1.00 72.38 259 ASN A C 1
ATOM 2186 O O . ASN A 1 259 ? 5.187 17.193 2.927 1.00 72.38 259 ASN A O 1
ATOM 2190 N N . ASN A 1 260 ? 6.364 18.295 1.375 1.00 76.00 260 ASN A N 1
ATOM 2191 C CA . ASN A 1 260 ? 7.587 18.381 2.176 1.00 76.00 260 ASN A CA 1
ATOM 2192 C C . ASN A 1 260 ? 7.403 19.249 3.430 1.00 76.00 260 ASN A C 1
ATOM 2194 O O . ASN A 1 260 ? 7.881 18.884 4.503 1.00 76.00 260 ASN A O 1
ATOM 2198 N N . GLU A 1 261 ? 6.705 20.381 3.313 1.00 79.38 261 GLU A N 1
ATOM 2199 C CA . GLU A 1 261 ? 6.357 21.241 4.449 1.00 79.38 261 GLU A CA 1
ATOM 2200 C C . GLU A 1 261 ? 5.486 20.487 5.456 1.00 79.38 261 GLU A C 1
ATOM 2202 O O . GLU A 1 261 ? 5.762 20.519 6.655 1.00 79.38 261 GLU A O 1
ATOM 2207 N N . HIS A 1 262 ? 4.493 19.733 4.975 1.00 72.44 262 HIS A N 1
ATOM 2208 C CA . HIS A 1 262 ? 3.662 18.879 5.818 1.00 72.44 262 HIS A CA 1
ATOM 2209 C C . HIS A 1 262 ? 4.496 17.825 6.565 1.00 72.44 262 HIS A C 1
ATOM 2211 O O . HIS A 1 262 ? 4.364 17.686 7.779 1.00 72.44 262 HIS A O 1
ATOM 2217 N N . ILE A 1 263 ? 5.405 17.122 5.879 1.00 70.19 263 ILE A N 1
ATOM 2218 C CA . ILE A 1 263 ? 6.317 16.144 6.502 1.00 70.19 263 ILE A CA 1
ATOM 2219 C C . ILE A 1 263 ? 7.211 16.807 7.558 1.00 70.19 263 ILE A C 1
ATOM 2221 O O . ILE A 1 263 ? 7.394 16.259 8.645 1.00 70.19 263 ILE A O 1
ATOM 2225 N N . SER A 1 264 ? 7.740 18.001 7.281 1.00 74.75 264 SER A N 1
ATOM 2226 C CA . SER A 1 264 ? 8.564 18.744 8.241 1.00 74.75 264 SER A CA 1
ATOM 2227 C C . SER A 1 264 ? 7.783 19.112 9.505 1.00 74.75 264 SER A C 1
ATOM 2229 O O . SER A 1 264 ? 8.288 18.923 10.610 1.00 74.75 264 SER A O 1
ATOM 2231 N N . LEU A 1 265 ? 6.541 19.581 9.359 1.00 73.94 265 LEU A N 1
ATOM 2232 C CA . LEU A 1 265 ? 5.662 19.907 10.487 1.00 73.94 265 LEU A CA 1
ATOM 2233 C C . LEU A 1 265 ? 5.341 18.671 11.338 1.00 73.94 265 LEU A C 1
ATOM 2235 O O . LEU A 1 265 ? 5.364 18.738 12.567 1.00 73.94 265 LEU A O 1
ATOM 2239 N N . LEU A 1 266 ? 5.090 17.525 10.699 1.00 67.75 266 LEU A N 1
ATOM 2240 C CA . LEU A 1 266 ? 4.877 16.258 11.402 1.00 67.75 266 LEU A CA 1
ATOM 2241 C C . LEU A 1 266 ? 6.127 15.834 12.176 1.00 67.75 266 LEU A C 1
ATOM 2243 O O . LEU A 1 266 ? 6.026 15.448 13.341 1.00 67.75 266 LEU A O 1
ATOM 2247 N N . ASN A 1 267 ? 7.308 15.940 11.560 1.00 67.00 267 ASN A N 1
ATOM 2248 C CA . ASN A 1 267 ? 8.570 15.638 12.228 1.00 67.00 267 ASN A CA 1
ATOM 2249 C C . ASN A 1 267 ? 8.741 16.476 13.500 1.00 67.00 267 ASN A C 1
ATOM 2251 O O . ASN A 1 267 ? 9.122 15.938 14.537 1.00 67.00 267 ASN A O 1
ATOM 2255 N N . GLU A 1 268 ? 8.413 17.767 13.463 1.00 67.88 268 GLU A N 1
ATOM 2256 C CA . GLU A 1 268 ? 8.438 18.629 14.650 1.00 67.88 268 GLU A CA 1
ATOM 2257 C C . GLU A 1 268 ? 7.404 18.211 15.707 1.00 67.88 268 GLU A C 1
ATOM 2259 O O . GLU A 1 268 ? 7.732 18.147 16.894 1.00 67.88 268 GLU A O 1
ATOM 2264 N N . GLN A 1 269 ? 6.180 17.867 15.292 1.00 67.81 269 GLN A N 1
ATOM 2265 C CA . GLN A 1 269 ? 5.100 17.448 16.192 1.00 67.81 269 GLN A CA 1
ATOM 2266 C C . GLN A 1 269 ? 5.424 16.146 16.943 1.00 67.81 269 GLN A C 1
ATOM 2268 O O . GLN A 1 269 ? 5.108 16.019 18.128 1.00 67.81 269 GLN A O 1
ATOM 2273 N N . TYR A 1 270 ? 6.043 15.172 16.271 1.00 63.16 270 TYR A N 1
ATOM 2274 C CA . TYR A 1 270 ? 6.295 13.844 16.838 1.00 63.16 270 TYR A CA 1
ATOM 2275 C C . TYR A 1 270 ? 7.674 13.694 17.499 1.00 63.16 270 TYR A C 1
ATOM 2277 O O . TYR A 1 270 ? 7.842 12.794 18.324 1.00 63.16 270 TYR A O 1
ATOM 2285 N N . ASN A 1 271 ? 8.640 14.582 17.226 1.00 59.03 271 ASN A N 1
ATOM 2286 C CA . ASN A 1 271 ? 10.005 14.486 17.768 1.00 59.03 271 ASN A CA 1
ATOM 2287 C C . ASN A 1 271 ? 10.134 14.713 19.287 1.00 59.03 271 ASN A C 1
ATOM 2289 O O . ASN A 1 271 ? 11.219 14.508 19.829 1.00 59.03 271 ASN A O 1
ATOM 2293 N N . ILE A 1 272 ? 9.082 15.136 19.998 1.00 49.91 272 ILE A N 1
ATOM 2294 C CA . ILE A 1 272 ? 9.257 15.752 21.328 1.00 49.91 272 ILE A CA 1
ATOM 2295 C C . ILE A 1 272 ? 8.659 14.938 22.497 1.00 49.91 272 ILE A C 1
ATOM 2297 O O . ILE A 1 272 ? 8.899 15.297 23.644 1.00 49.91 272 ILE A O 1
ATOM 2301 N N . THR A 1 273 ? 7.911 13.836 22.301 1.00 53.19 273 THR A N 1
ATOM 2302 C CA . THR A 1 273 ? 7.158 13.269 23.460 1.00 53.19 273 THR A CA 1
ATOM 2303 C C . THR A 1 273 ? 6.961 11.749 23.537 1.00 53.19 273 THR A C 1
ATOM 2305 O O . THR A 1 273 ? 6.528 11.258 24.579 1.00 53.19 273 THR A O 1
ATOM 2308 N N . TYR A 1 274 ? 7.277 10.968 22.498 1.00 54.12 274 TYR A N 1
ATOM 2309 C CA . TYR A 1 274 ? 6.805 9.571 22.417 1.00 54.12 274 TYR A CA 1
ATOM 2310 C C . TYR A 1 274 ? 7.857 8.476 22.660 1.00 54.12 274 TYR A C 1
ATOM 2312 O O . TYR A 1 274 ? 7.488 7.311 22.803 1.00 54.12 274 TYR A O 1
ATOM 2320 N N . PHE A 1 275 ? 9.146 8.823 22.738 1.00 57.94 275 PHE A N 1
ATOM 2321 C CA . PHE A 1 275 ? 10.240 7.844 22.616 1.00 57.94 275 PHE A CA 1
ATOM 2322 C C . PHE A 1 275 ? 11.103 7.645 23.868 1.00 57.94 275 PHE A C 1
ATOM 2324 O O . PHE A 1 275 ? 12.086 6.918 23.785 1.00 57.94 275 PHE A O 1
ATOM 2331 N N . GLU A 1 276 ? 10.776 8.263 25.010 1.00 59.31 276 GLU A N 1
ATOM 2332 C CA . GLU A 1 276 ? 11.690 8.321 26.173 1.00 59.31 276 GLU A CA 1
ATOM 2333 C C . GLU A 1 276 ? 12.205 6.943 26.640 1.00 59.31 276 GLU A C 1
ATOM 2335 O O . GLU A 1 276 ? 13.341 6.849 27.097 1.00 59.31 276 GLU A O 1
ATOM 2340 N N . ASP A 1 277 ? 11.431 5.871 26.419 1.00 66.75 277 ASP A N 1
ATOM 2341 C CA . ASP A 1 277 ? 11.764 4.505 26.847 1.00 66.75 277 ASP A CA 1
ATOM 2342 C C . ASP A 1 277 ? 11.964 3.501 25.687 1.00 66.75 277 ASP A C 1
ATOM 2344 O O . ASP A 1 277 ? 12.177 2.309 25.925 1.00 66.75 277 ASP A O 1
ATOM 2348 N N . ILE A 1 278 ? 11.853 3.931 24.419 1.00 77.38 278 ILE A N 1
ATOM 2349 C CA . ILE A 1 278 ? 11.870 3.037 23.243 1.00 77.38 278 ILE A CA 1
ATOM 2350 C C . ILE A 1 278 ? 12.828 3.579 22.183 1.0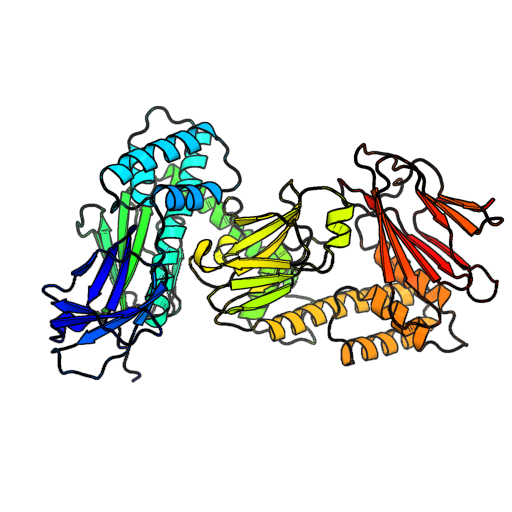0 77.38 278 ILE A C 1
ATOM 2352 O O . ILE A 1 278 ? 12.590 4.618 21.573 1.00 77.38 278 ILE A O 1
ATOM 2356 N N . ILE A 1 279 ? 13.903 2.829 21.929 1.00 81.25 279 ILE A N 1
ATOM 2357 C CA . ILE A 1 279 ? 14.929 3.198 20.950 1.00 81.25 279 ILE A CA 1
ATOM 2358 C C . ILE A 1 279 ? 14.457 2.814 19.540 1.00 81.25 279 ILE A C 1
ATOM 2360 O O . ILE A 1 279 ? 14.391 1.629 19.195 1.00 81.25 279 ILE A O 1
ATOM 2364 N N . LEU A 1 280 ? 14.165 3.833 18.730 1.00 82.44 280 LEU A N 1
ATOM 2365 C CA . LEU A 1 280 ? 13.972 3.726 17.283 1.00 82.44 280 LEU A CA 1
ATOM 2366 C C . LEU A 1 280 ? 15.225 4.207 16.543 1.00 82.44 280 LEU A C 1
ATOM 2368 O O . LEU A 1 280 ? 15.841 5.199 16.948 1.00 82.44 280 LEU A O 1
ATOM 2372 N N . THR A 1 281 ? 15.587 3.534 15.451 1.00 87.06 281 THR A N 1
ATOM 2373 C CA . THR A 1 281 ? 16.565 4.054 14.481 1.00 87.06 281 THR A CA 1
ATOM 2374 C C . THR A 1 281 ? 16.000 5.284 13.763 1.00 87.06 281 THR A C 1
ATOM 2376 O O . THR A 1 281 ? 14.793 5.515 13.776 1.00 87.06 281 THR A O 1
ATOM 2379 N N . GLU A 1 282 ? 16.845 6.085 13.108 1.00 81.69 282 GLU A N 1
ATOM 2380 C CA . GLU A 1 282 ? 16.364 7.240 12.326 1.00 81.69 282 GLU A CA 1
ATOM 2381 C C . GLU A 1 282 ? 15.382 6.825 11.217 1.00 81.69 282 GLU A C 1
ATOM 2383 O O . GLU A 1 282 ? 14.366 7.482 11.010 1.00 81.69 282 GLU A O 1
ATOM 2388 N N . GLN A 1 283 ? 15.627 5.677 10.582 1.00 83.31 283 GLN A N 1
ATOM 2389 C CA . GLN A 1 283 ? 14.725 5.090 9.591 1.00 83.31 283 GLN A CA 1
ATOM 2390 C C . GLN A 1 283 ? 13.384 4.675 10.217 1.00 83.31 283 GLN A C 1
ATOM 2392 O O . GLN A 1 283 ? 12.328 5.027 9.705 1.00 83.31 283 GLN A O 1
ATOM 2397 N N . GLU A 1 284 ? 13.401 4.009 11.377 1.00 87.50 284 GLU A N 1
ATOM 2398 C CA . GLU A 1 284 ? 12.174 3.638 12.095 1.00 87.50 284 GLU A CA 1
ATOM 2399 C C . GLU A 1 284 ? 11.385 4.866 12.585 1.00 87.50 284 GLU A C 1
ATOM 2401 O O . GLU A 1 284 ? 10.154 4.841 12.598 1.00 87.50 284 GLU A O 1
ATOM 2406 N N . LYS A 1 285 ? 12.061 5.954 12.981 1.00 84.00 285 LYS A N 1
ATOM 2407 C CA . LYS A 1 285 ? 11.396 7.224 13.322 1.00 84.00 285 LYS A CA 1
ATOM 2408 C C . LYS A 1 285 ? 10.682 7.802 12.109 1.00 84.00 285 LYS A C 1
ATOM 2410 O O . LYS A 1 285 ? 9.525 8.195 12.225 1.00 84.00 285 LYS A O 1
ATOM 2415 N N . GLN A 1 286 ? 11.348 7.814 10.956 1.00 82.31 286 GLN A N 1
ATOM 2416 C CA . GLN A 1 286 ? 10.738 8.259 9.710 1.00 82.31 286 GLN A CA 1
ATOM 2417 C C . GLN A 1 286 ? 9.514 7.399 9.363 1.00 82.31 286 GLN A C 1
ATOM 2419 O O . GLN A 1 286 ? 8.444 7.948 9.108 1.00 82.31 286 GLN A O 1
ATOM 2424 N N . TYR A 1 287 ? 9.627 6.069 9.458 1.00 87.25 287 TYR A N 1
ATOM 2425 C CA . TYR A 1 287 ? 8.505 5.154 9.228 1.00 87.25 287 TYR A CA 1
ATOM 2426 C C . TYR A 1 287 ? 7.312 5.448 10.130 1.00 87.25 287 TYR A C 1
ATOM 2428 O O . TYR A 1 287 ? 6.179 5.511 9.651 1.00 87.25 287 TYR A O 1
ATOM 2436 N N . PHE A 1 288 ? 7.576 5.664 11.419 1.00 85.69 288 PHE A N 1
ATOM 2437 C CA . PHE A 1 288 ? 6.550 5.958 12.410 1.00 85.69 288 PHE A CA 1
ATOM 2438 C C . PHE A 1 288 ? 5.820 7.263 12.104 1.00 85.69 288 PHE A C 1
ATOM 2440 O O . PHE A 1 288 ? 4.594 7.316 12.188 1.00 85.69 288 PHE A O 1
ATOM 2447 N N . ILE A 1 289 ? 6.557 8.308 11.731 1.00 81.50 289 ILE A N 1
ATOM 2448 C CA . ILE A 1 289 ? 5.993 9.628 11.432 1.00 81.50 289 ILE A CA 1
ATOM 2449 C C . ILE A 1 289 ? 5.159 9.579 10.148 1.00 81.50 289 ILE A C 1
ATOM 2451 O O . ILE A 1 289 ? 4.034 10.083 10.128 1.00 81.50 289 ILE A O 1
ATOM 2455 N N . GLU A 1 290 ? 5.668 8.913 9.109 1.00 83.75 290 GLU A N 1
ATOM 2456 C CA . GLU A 1 290 ? 4.944 8.663 7.860 1.00 83.75 290 GLU A CA 1
ATOM 2457 C C . GLU A 1 290 ? 3.626 7.918 8.122 1.00 83.75 290 GLU A C 1
ATOM 2459 O O . GLU A 1 290 ? 2.561 8.390 7.727 1.00 83.75 290 GLU A O 1
ATOM 2464 N N . GLU A 1 291 ? 3.662 6.802 8.854 1.00 87.25 291 GLU A N 1
ATOM 2465 C CA . GLU A 1 291 ? 2.460 6.021 9.172 1.00 87.25 291 GLU A CA 1
ATOM 2466 C C . GLU A 1 291 ? 1.463 6.817 10.021 1.00 87.25 291 GLU A C 1
ATOM 2468 O O . GLU A 1 291 ? 0.275 6.859 9.707 1.00 87.25 291 GLU A O 1
ATOM 2473 N N . MET A 1 292 ? 1.921 7.480 11.089 1.00 82.06 292 MET A N 1
ATOM 2474 C CA . MET A 1 292 ? 1.050 8.259 11.979 1.00 82.06 292 MET A CA 1
ATOM 2475 C C . MET A 1 292 ? 0.368 9.433 11.280 1.00 82.06 292 MET A C 1
ATOM 2477 O O . MET A 1 292 ? -0.708 9.841 11.705 1.00 82.06 292 MET A O 1
ATOM 2481 N N . SER A 1 293 ? 0.957 9.961 10.209 1.00 79.88 293 SER A N 1
ATOM 2482 C CA . SER A 1 293 ? 0.359 11.054 9.443 1.00 79.88 293 SER A CA 1
ATOM 2483 C C . SER A 1 293 ? -0.866 10.660 8.617 1.00 79.88 293 SER A C 1
ATOM 2485 O O . SER A 1 293 ? -1.717 11.508 8.353 1.00 79.88 293 SER A O 1
ATOM 2487 N N . LYS A 1 294 ? -0.949 9.392 8.201 1.00 84.88 294 LYS A N 1
ATOM 2488 C CA . LYS A 1 294 ? -2.064 8.849 7.413 1.00 84.88 294 LYS A CA 1
ATOM 2489 C C . LYS A 1 294 ? -3.000 7.980 8.252 1.00 84.88 294 LYS A C 1
ATOM 2491 O O . LYS A 1 294 ? -4.158 7.823 7.882 1.00 84.88 294 LYS A O 1
ATOM 2496 N N . ASN A 1 295 ? -2.528 7.450 9.382 1.00 86.69 295 ASN A N 1
ATOM 2497 C CA . ASN A 1 295 ? -3.376 6.723 10.319 1.00 86.69 295 ASN A CA 1
ATOM 2498 C C . ASN A 1 295 ? -4.545 7.612 10.781 1.00 86.69 295 ASN A C 1
ATOM 2500 O O . ASN A 1 295 ? -4.326 8.762 11.174 1.00 86.69 295 ASN A O 1
ATOM 2504 N N . PRO A 1 296 ? -5.779 7.085 10.814 1.00 85.75 296 PRO A N 1
ATOM 2505 C CA . PRO A 1 296 ? -6.881 7.791 11.443 1.00 85.75 296 PRO A CA 1
ATOM 2506 C C . PRO A 1 296 ? -6.580 7.988 12.932 1.00 85.75 296 PRO A C 1
ATOM 2508 O O . PRO A 1 296 ? -6.032 7.108 13.595 1.00 85.75 296 PRO A O 1
ATOM 2511 N N . VAL A 1 297 ? -6.995 9.133 13.480 1.00 79.56 297 VAL A N 1
ATOM 2512 C CA . VAL A 1 297 ? -6.847 9.430 14.920 1.00 79.56 297 VAL A CA 1
ATOM 2513 C C . VAL A 1 297 ? -7.553 8.369 15.775 1.00 79.56 297 VAL A C 1
ATOM 2515 O O . VAL A 1 297 ? -7.074 8.010 16.849 1.00 79.56 297 VAL A O 1
ATOM 2518 N N . TYR A 1 298 ? -8.678 7.854 15.274 1.00 81.44 298 TYR A N 1
ATOM 2519 C CA . TYR A 1 298 ? -9.491 6.828 15.916 1.00 81.44 298 TYR A CA 1
ATOM 2520 C C . TYR A 1 298 ? -9.781 5.709 14.904 1.00 81.44 298 TYR A C 1
ATOM 2522 O O . TYR A 1 298 ? -10.782 5.792 14.190 1.00 81.44 298 TYR A O 1
ATOM 2530 N N . PRO A 1 299 ? -8.903 4.695 14.783 1.00 87.94 299 PRO A N 1
ATOM 2531 C CA . PRO A 1 299 ? -9.132 3.577 13.873 1.00 87.94 299 PRO A CA 1
ATOM 2532 C C . PRO A 1 299 ? -10.380 2.790 14.291 1.00 87.94 299 PRO A C 1
ATOM 2534 O O . PRO A 1 299 ? -10.574 2.493 15.471 1.00 87.94 299 PRO A O 1
ATOM 2537 N N . LEU A 1 300 ? -11.222 2.452 13.313 1.00 89.00 300 LEU A N 1
ATOM 2538 C CA . LEU A 1 300 ? -12.421 1.634 13.509 1.00 89.00 300 LEU A CA 1
ATOM 2539 C C . LEU A 1 300 ? -12.064 0.153 13.646 1.00 89.00 300 LEU A C 1
ATOM 2541 O O . LEU A 1 300 ? -12.659 -0.560 14.453 1.00 89.00 300 LEU A O 1
ATOM 2545 N N . VAL A 1 301 ? -11.106 -0.294 12.833 1.00 91.00 301 VAL A N 1
ATOM 2546 C CA . VAL A 1 301 ? -10.639 -1.678 12.769 1.00 91.00 301 VAL A CA 1
ATOM 2547 C C . VAL A 1 301 ? -9.131 -1.745 12.931 1.00 91.00 301 VAL A C 1
ATOM 2549 O O . VAL A 1 301 ? -8.396 -0.786 12.673 1.00 91.00 301 VAL A O 1
ATOM 2552 N N . ILE A 1 302 ? -8.662 -2.908 13.355 1.00 88.25 302 ILE A N 1
ATOM 2553 C CA . ILE A 1 302 ? -7.241 -3.189 13.474 1.00 88.25 302 ILE A CA 1
ATOM 2554 C C . ILE A 1 302 ? -6.596 -3.186 12.084 1.00 88.25 302 ILE A C 1
ATOM 2556 O O . ILE A 1 302 ? -7.215 -3.529 11.075 1.00 88.25 302 ILE A O 1
ATOM 2560 N N . ARG A 1 303 ? -5.318 -2.800 12.046 1.00 89.75 303 ARG A N 1
ATOM 2561 C CA . ARG A 1 303 ? -4.469 -2.920 10.859 1.00 89.75 303 ARG A CA 1
ATOM 2562 C C . ARG A 1 303 ? -4.524 -4.338 10.251 1.00 89.75 303 ARG A C 1
ATOM 2564 O O . ARG A 1 303 ? -4.576 -5.317 11.001 1.00 89.75 303 ARG A O 1
ATOM 2571 N N . PRO A 1 304 ? -4.478 -4.481 8.918 1.00 93.12 304 PRO A N 1
ATOM 2572 C CA . PRO A 1 304 ? -4.442 -5.796 8.283 1.00 93.12 304 PRO A CA 1
ATOM 2573 C C . PRO A 1 304 ? -3.163 -6.558 8.660 1.00 93.12 304 PRO A C 1
ATOM 2575 O O . PRO A 1 304 ? -2.082 -5.982 8.700 1.00 93.12 304 PRO A O 1
ATOM 2578 N N . ASN A 1 305 ? -3.267 -7.865 8.912 1.00 91.81 305 ASN A N 1
ATOM 2579 C CA . ASN A 1 305 ? -2.095 -8.708 9.164 1.00 91.81 305 ASN A CA 1
ATOM 2580 C C . ASN A 1 305 ? -1.631 -9.370 7.864 1.00 91.81 305 ASN A C 1
ATOM 2582 O O . ASN A 1 305 ? -2.446 -9.949 7.146 1.00 91.81 305 ASN A O 1
ATOM 2586 N N . ILE A 1 306 ? -0.335 -9.313 7.574 1.00 92.00 306 ILE A N 1
ATOM 2587 C CA . ILE A 1 306 ? 0.239 -9.757 6.305 1.00 92.00 306 ILE A CA 1
ATOM 2588 C C . ILE A 1 306 ? 1.225 -10.882 6.573 1.00 92.00 306 ILE A C 1
ATOM 2590 O O . ILE A 1 306 ? 2.168 -10.718 7.340 1.00 92.00 306 ILE A O 1
ATOM 2594 N N . ASN A 1 307 ? 1.019 -12.017 5.909 1.00 90.81 307 ASN A N 1
ATOM 2595 C CA . ASN A 1 307 ? 1.942 -13.145 5.955 1.00 90.81 307 ASN A CA 1
ATOM 2596 C C . ASN A 1 307 ? 2.440 -13.470 4.549 1.00 90.81 307 ASN A C 1
ATOM 2598 O O . ASN A 1 307 ? 1.627 -13.665 3.644 1.00 90.81 307 ASN A O 1
ATOM 2602 N N . ASP A 1 308 ? 3.755 -13.587 4.379 1.00 90.00 308 ASP A N 1
ATOM 2603 C CA . ASP A 1 308 ? 4.343 -14.138 3.159 1.00 90.00 308 ASP A CA 1
ATOM 2604 C C . ASP A 1 308 ? 4.003 -15.635 3.053 1.00 90.00 308 ASP A C 1
ATOM 2606 O O . ASP A 1 308 ? 4.259 -16.414 3.975 1.00 90.00 308 ASP A O 1
ATOM 2610 N N . ILE A 1 309 ? 3.387 -16.031 1.938 1.00 90.62 309 ILE A N 1
ATOM 2611 C CA . ILE A 1 309 ? 3.053 -17.429 1.625 1.00 90.62 309 ILE A CA 1
ATOM 2612 C C . ILE A 1 309 ? 3.863 -17.964 0.430 1.00 90.62 309 ILE A C 1
ATOM 2614 O O . ILE A 1 309 ? 3.587 -19.057 -0.069 1.00 90.62 309 ILE A O 1
ATOM 2618 N N . GLY A 1 310 ? 4.885 -17.223 -0.004 1.00 82.31 310 GLY A N 1
ATOM 2619 C CA . GLY A 1 310 ? 5.811 -17.582 -1.068 1.00 82.31 310 GLY A CA 1
ATOM 2620 C C . GLY A 1 310 ? 5.314 -17.233 -2.472 1.00 82.31 310 GLY A C 1
ATOM 2621 O O . GLY A 1 310 ? 4.146 -16.918 -2.710 1.00 82.31 310 GLY A O 1
ATOM 2622 N N . ASN A 1 311 ? 6.229 -17.310 -3.444 1.00 75.12 311 ASN A N 1
ATOM 2623 C CA . ASN A 1 311 ? 5.970 -16.996 -4.856 1.00 75.12 311 ASN A CA 1
ATOM 2624 C C . ASN A 1 311 ? 5.345 -15.603 -5.068 1.00 75.12 311 ASN A C 1
ATOM 2626 O O . ASN A 1 311 ? 4.479 -15.434 -5.923 1.00 75.12 311 ASN A O 1
ATOM 2630 N N . ASN A 1 312 ? 5.787 -14.614 -4.281 1.00 77.50 312 ASN A N 1
ATOM 2631 C CA . ASN A 1 312 ? 5.285 -13.231 -4.272 1.00 77.50 312 ASN A CA 1
ATOM 2632 C C . ASN A 1 312 ? 3.816 -13.090 -3.875 1.00 77.50 312 ASN A C 1
ATOM 2634 O O . ASN A 1 312 ? 3.216 -12.037 -4.094 1.00 77.50 312 ASN A O 1
ATOM 2638 N N . ASN A 1 313 ? 3.224 -14.147 -3.327 1.00 85.88 313 ASN A N 1
ATOM 2639 C CA . ASN A 1 313 ? 1.894 -14.075 -2.772 1.00 85.88 313 ASN A CA 1
ATOM 2640 C C . ASN A 1 313 ? 1.994 -13.773 -1.287 1.00 85.88 313 ASN A C 1
ATOM 2642 O O . ASN A 1 313 ? 2.774 -14.380 -0.554 1.00 85.88 313 ASN A O 1
ATOM 2646 N N . ILE A 1 314 ? 1.129 -12.876 -0.850 1.00 91.44 314 ILE A N 1
ATOM 2647 C CA . ILE A 1 314 ? 0.889 -12.606 0.555 1.00 91.44 314 ILE A CA 1
ATOM 2648 C C . ILE A 1 314 ? -0.539 -13.004 0.898 1.00 91.44 314 ILE A C 1
ATOM 2650 O O . ILE A 1 314 ? -1.460 -12.907 0.082 1.00 91.44 314 ILE A O 1
ATOM 2654 N N . MET A 1 315 ? -0.725 -13.458 2.129 1.00 94.44 315 MET A N 1
ATOM 2655 C CA . MET A 1 315 ? -2.032 -13.656 2.727 1.00 94.44 315 MET A CA 1
ATOM 2656 C C . MET A 1 315 ? -2.323 -12.481 3.651 1.00 94.44 315 MET A C 1
ATOM 2658 O O . MET A 1 315 ? -1.689 -12.332 4.697 1.00 94.44 315 MET A O 1
ATOM 2662 N N . ILE A 1 316 ? -3.314 -11.680 3.276 1.00 95.06 316 ILE A N 1
ATOM 2663 C CA . ILE A 1 316 ? -3.800 -10.560 4.072 1.00 95.06 316 ILE A CA 1
ATOM 2664 C C . ILE A 1 316 ? -4.977 -11.052 4.912 1.00 95.06 316 ILE A C 1
ATOM 2666 O O . ILE A 1 316 ? -5.949 -11.587 4.381 1.00 95.06 316 ILE A O 1
ATOM 2670 N N . SER A 1 317 ? -4.875 -10.912 6.229 1.00 95.44 317 SER A N 1
ATOM 2671 C CA . SER A 1 317 ? -5.876 -11.348 7.202 1.00 95.44 317 SER A CA 1
ATOM 2672 C C . SER A 1 317 ? -6.501 -10.145 7.895 1.00 95.44 317 SER A C 1
ATOM 2674 O O . SER A 1 317 ? -5.792 -9.287 8.420 1.00 95.44 317 SER A O 1
ATOM 2676 N N . ILE A 1 318 ? -7.831 -10.112 7.936 1.00 94.94 318 ILE A N 1
ATOM 2677 C CA . ILE A 1 318 ? -8.614 -9.021 8.520 1.00 94.94 318 ILE A CA 1
ATOM 2678 C C . ILE A 1 318 ? -9.294 -9.555 9.779 1.00 94.94 318 ILE A C 1
ATOM 2680 O O . ILE A 1 318 ? -10.247 -10.334 9.707 1.00 94.94 318 ILE A O 1
ATOM 2684 N N . GLU A 1 319 ? -8.774 -9.179 10.949 1.00 90.62 319 GLU A N 1
ATOM 2685 C CA . GLU A 1 319 ? -9.278 -9.674 12.237 1.00 90.62 319 GLU A CA 1
ATOM 2686 C C . GLU A 1 319 ? -10.748 -9.281 12.450 1.00 90.62 319 GLU A C 1
ATOM 2688 O O . GLU A 1 319 ? -11.575 -10.138 12.768 1.00 90.62 319 GLU A O 1
ATOM 2693 N N . ASP A 1 320 ? -11.084 -8.027 12.138 1.00 92.06 320 ASP A N 1
ATOM 2694 C CA . ASP A 1 320 ? -12.412 -7.432 12.325 1.00 92.06 320 ASP A CA 1
ATOM 2695 C C . ASP A 1 320 ? -13.342 -7.597 11.109 1.00 92.06 320 ASP A C 1
ATOM 2697 O O . ASP A 1 320 ? -14.278 -6.821 10.915 1.00 92.06 320 ASP A O 1
ATOM 2701 N N . TYR A 1 321 ? -13.119 -8.619 10.275 1.00 95.12 321 TYR A N 1
ATOM 2702 C CA . TYR A 1 321 ? -13.934 -8.856 9.077 1.00 95.12 321 TYR A CA 1
ATOM 2703 C C . TYR A 1 321 ? -15.430 -8.997 9.395 1.00 95.12 321 TYR A C 1
ATOM 2705 O O . TYR A 1 321 ? -16.270 -8.481 8.663 1.00 95.12 321 TYR A O 1
ATOM 2713 N N . ASP A 1 322 ? -15.775 -9.654 10.506 1.00 94.50 322 ASP A N 1
ATOM 2714 C CA . ASP A 1 322 ? -17.173 -9.831 10.910 1.00 94.50 322 ASP A CA 1
ATOM 2715 C C . ASP A 1 322 ? -17.853 -8.490 11.255 1.00 94.50 322 ASP A C 1
ATOM 2717 O O . ASP A 1 322 ? -19.046 -8.332 10.987 1.00 94.50 322 ASP A O 1
ATOM 2721 N N . LEU A 1 323 ? -17.106 -7.502 11.772 1.00 94.50 323 LEU A N 1
ATOM 2722 C CA . LEU A 1 323 ? -17.602 -6.136 11.979 1.00 94.50 323 LEU A CA 1
ATOM 2723 C C . LEU A 1 323 ? -17.869 -5.453 10.633 1.00 94.50 323 LEU A C 1
ATOM 2725 O O . LEU A 1 323 ? -18.986 -4.998 10.400 1.00 94.50 323 LEU A O 1
ATOM 2729 N N . LEU A 1 324 ? -16.876 -5.437 9.736 1.00 94.94 324 LEU A N 1
ATOM 2730 C CA . LEU A 1 324 ? -16.995 -4.816 8.408 1.00 94.94 324 LEU A CA 1
ATOM 2731 C C . LEU A 1 324 ? -18.163 -5.411 7.611 1.00 94.94 324 LEU A C 1
ATOM 2733 O O . LEU A 1 324 ? -18.997 -4.690 7.066 1.00 94.94 324 LEU A O 1
ATOM 2737 N N . LYS A 1 325 ? -18.285 -6.742 7.627 1.00 94.62 325 LYS A N 1
ATOM 2738 C CA . LYS A 1 325 ? -19.388 -7.466 6.995 1.00 94.62 325 LYS A CA 1
ATOM 2739 C C . LYS A 1 325 ? -20.753 -7.073 7.569 1.00 94.62 325 LYS A C 1
ATOM 2741 O O . LYS A 1 325 ? -21.724 -7.015 6.821 1.00 94.62 325 LYS A O 1
ATOM 2746 N N . THR A 1 326 ? -20.839 -6.835 8.879 1.00 93.75 326 THR A N 1
ATOM 2747 C CA . THR A 1 326 ? -22.098 -6.474 9.555 1.00 93.75 326 THR A CA 1
ATOM 2748 C C . THR A 1 326 ? -22.501 -5.023 9.292 1.00 93.75 326 THR A C 1
ATOM 2750 O O . THR A 1 326 ? -23.692 -4.744 9.185 1.00 93.75 326 THR A O 1
ATOM 2753 N N . ILE A 1 327 ? -21.534 -4.115 9.128 1.00 92.06 327 ILE A N 1
ATOM 2754 C CA . ILE A 1 327 ? -21.800 -2.731 8.706 1.00 92.06 327 ILE A CA 1
ATOM 2755 C C . ILE A 1 327 ? -22.484 -2.719 7.328 1.00 92.06 327 ILE A C 1
ATOM 2757 O O . ILE A 1 327 ? -23.432 -1.966 7.112 1.00 92.06 327 ILE A O 1
ATOM 2761 N N . GLY A 1 328 ? -22.068 -3.612 6.423 1.00 85.25 328 GLY A N 1
ATOM 2762 C CA . GLY A 1 328 ? -22.768 -3.865 5.160 1.00 85.25 328 GLY A CA 1
ATOM 2763 C C . GLY A 1 328 ? -22.436 -2.890 4.026 1.00 85.25 328 GLY A C 1
ATOM 2764 O O . GLY A 1 328 ? -23.116 -2.905 3.001 1.00 85.25 328 GLY A O 1
ATOM 2765 N N . HIS A 1 329 ? -21.394 -2.071 4.189 1.00 87.50 329 HIS A N 1
ATOM 2766 C CA . HIS A 1 329 ? -20.789 -1.288 3.111 1.00 87.50 329 HIS A CA 1
ATOM 2767 C C . HIS A 1 329 ? -19.645 -2.056 2.439 1.00 87.50 329 HIS A C 1
ATOM 2769 O O . HIS A 1 329 ? -19.096 -3.003 3.006 1.00 87.50 329 HIS A O 1
ATOM 2775 N N . THR A 1 330 ? -19.270 -1.632 1.231 1.00 90.69 330 THR A N 1
ATOM 2776 C CA . THR A 1 330 ? -18.044 -2.116 0.593 1.00 90.69 330 THR A CA 1
ATOM 2777 C C . THR A 1 330 ? -16.838 -1.469 1.265 1.00 90.69 330 THR A C 1
ATOM 2779 O O . THR A 1 330 ? -16.785 -0.246 1.405 1.00 90.69 330 THR A O 1
ATOM 2782 N N . PHE A 1 331 ? -15.878 -2.301 1.653 1.00 93.88 331 PHE A N 1
ATOM 2783 C CA . PHE A 1 331 ? -14.578 -1.889 2.167 1.00 93.88 331 PHE A CA 1
ATOM 2784 C C . PHE A 1 331 ? -13.482 -2.453 1.273 1.00 93.88 331 PHE A C 1
ATOM 2786 O O . PHE A 1 331 ? -13.654 -3.512 0.660 1.00 93.88 331 PHE A O 1
ATOM 2793 N N . TYR A 1 332 ? -12.349 -1.767 1.243 1.00 93.56 332 TYR A N 1
ATOM 2794 C CA . TYR A 1 332 ? -11.225 -2.107 0.384 1.00 93.56 332 TYR A CA 1
ATOM 2795 C C . TYR A 1 332 ? -9.951 -2.203 1.209 1.00 93.56 332 TYR A C 1
ATOM 2797 O O . TYR A 1 332 ? -9.768 -1.480 2.187 1.00 93.56 332 TYR A O 1
ATOM 2805 N N . ILE A 1 333 ? -9.048 -3.084 0.798 1.00 93.25 333 ILE A N 1
ATOM 2806 C CA . ILE A 1 333 ? -7.644 -2.986 1.172 1.00 93.25 333 ILE A CA 1
ATOM 2807 C C . ILE A 1 333 ? -7.024 -1.977 0.210 1.00 93.25 333 ILE A C 1
ATOM 2809 O O . ILE A 1 333 ? -6.894 -2.272 -0.979 1.00 93.25 333 ILE A O 1
ATOM 2813 N N . GLY A 1 334 ? -6.683 -0.799 0.726 1.00 90.12 334 GLY A N 1
ATOM 2814 C CA . GLY A 1 334 ? -5.857 0.179 0.031 1.00 90.12 334 GLY A CA 1
ATOM 2815 C C . GLY A 1 334 ? -4.392 -0.229 0.133 1.00 90.12 334 GLY A C 1
ATOM 2816 O O . GLY A 1 334 ? -3.919 -0.623 1.207 1.00 90.12 334 GLY A O 1
ATOM 2817 N N . ILE A 1 335 ? -3.688 -0.197 -0.996 1.00 87.69 335 ILE A N 1
ATOM 2818 C CA . ILE A 1 335 ? -2.300 -0.641 -1.091 1.00 87.69 335 ILE A CA 1
ATOM 2819 C C . ILE A 1 335 ? -1.465 0.395 -1.853 1.00 87.69 335 ILE A C 1
ATOM 2821 O O . ILE A 1 335 ? -1.763 0.728 -3.004 1.00 87.69 335 ILE A O 1
ATOM 2825 N N . LYS A 1 336 ? -0.386 0.863 -1.215 1.00 85.44 336 LYS A N 1
ATOM 2826 C CA . LYS A 1 336 ? 0.542 1.883 -1.727 1.00 85.44 336 LYS A CA 1
ATOM 2827 C C . LYS A 1 336 ? 1.996 1.428 -1.661 1.00 85.44 336 LYS A C 1
ATOM 2829 O O . LYS A 1 336 ? 2.384 0.744 -0.724 1.00 85.44 336 LYS A O 1
ATOM 2834 N N . GLU A 1 337 ? 2.828 1.867 -2.601 1.00 79.94 337 GLU A N 1
ATOM 2835 C CA . GLU A 1 337 ? 4.292 1.821 -2.431 1.00 79.94 337 GLU A CA 1
ATOM 2836 C C . GLU A 1 337 ? 4.713 2.953 -1.470 1.00 79.94 337 GLU A C 1
ATOM 2838 O O . GLU A 1 337 ? 4.079 4.013 -1.460 1.00 79.94 337 GLU A O 1
ATOM 2843 N N . GLN A 1 338 ? 5.756 2.772 -0.653 1.00 77.88 338 GLN A N 1
ATOM 2844 C CA . GLN A 1 338 ? 6.152 3.759 0.371 1.00 77.88 338 GLN A CA 1
ATOM 2845 C C . GLN A 1 338 ? 6.277 5.195 -0.175 1.00 77.88 338 GLN A C 1
ATOM 2847 O O . GLN A 1 338 ? 5.764 6.151 0.408 1.00 77.88 338 GLN A O 1
ATOM 2852 N N . ASP A 1 339 ? 6.922 5.355 -1.326 1.00 71.94 339 ASP A N 1
ATOM 2853 C CA . ASP A 1 339 ? 7.161 6.644 -1.978 1.00 71.94 339 ASP A CA 1
ATOM 2854 C C . ASP A 1 339 ? 5.897 7.240 -2.648 1.00 71.94 339 ASP A C 1
ATOM 2856 O O . ASP A 1 339 ? 5.928 8.359 -3.160 1.00 71.94 339 ASP A O 1
ATOM 2860 N N . THR A 1 340 ? 4.771 6.513 -2.641 1.00 76.38 340 THR A N 1
ATOM 2861 C CA . THR A 1 340 ? 3.435 6.992 -3.052 1.00 76.38 340 THR A CA 1
ATOM 2862 C C . THR A 1 340 ? 2.539 7.388 -1.891 1.00 76.38 340 THR A C 1
ATOM 2864 O O . THR A 1 340 ? 1.435 7.865 -2.139 1.00 76.38 340 THR A O 1
ATOM 2867 N N . LEU A 1 341 ? 2.964 7.222 -0.634 1.00 77.62 341 LEU A N 1
ATOM 2868 C CA . LEU A 1 341 ? 2.075 7.387 0.521 1.00 77.62 341 LEU A CA 1
ATOM 2869 C C . LEU A 1 341 ? 1.293 8.716 0.500 1.00 77.62 341 LEU A C 1
ATOM 2871 O O . LEU A 1 341 ? 0.085 8.738 0.739 1.00 77.62 341 LEU A O 1
ATOM 2875 N N . PHE A 1 342 ? 1.967 9.811 0.141 1.00 75.00 342 PHE A N 1
ATOM 2876 C CA . PHE A 1 342 ? 1.406 11.168 0.052 1.00 75.00 342 PHE A CA 1
ATOM 2877 C C . PHE A 1 342 ? 0.920 11.566 -1.352 1.00 75.00 342 PHE A C 1
ATOM 2879 O O . PHE A 1 342 ? 0.660 12.738 -1.613 1.00 75.00 342 PHE A O 1
ATOM 2886 N N . ILE A 1 343 ? 0.837 10.608 -2.273 1.00 74.06 343 ILE A N 1
ATOM 2887 C CA . ILE A 1 343 ? 0.320 10.795 -3.627 1.00 74.06 343 ILE A CA 1
ATOM 2888 C C . ILE A 1 343 ? -1.104 10.250 -3.649 1.00 74.06 343 ILE A C 1
ATOM 2890 O O . ILE A 1 343 ? -1.303 9.041 -3.619 1.00 74.06 343 ILE A O 1
ATOM 2894 N N . ASP A 1 344 ? -2.095 11.135 -3.681 1.00 70.12 344 ASP A N 1
ATOM 2895 C CA . ASP A 1 344 ? -3.503 10.748 -3.515 1.00 70.12 344 ASP A CA 1
ATOM 2896 C C . ASP A 1 344 ? -4.175 10.244 -4.809 1.00 70.12 344 ASP A C 1
ATOM 2898 O O . ASP A 1 344 ? -5.343 9.895 -4.769 1.00 70.12 344 ASP A O 1
ATOM 2902 N N . TYR A 1 345 ? -3.479 10.225 -5.954 1.00 68.94 345 TYR A N 1
ATOM 2903 C CA . TYR A 1 345 ? -4.027 9.769 -7.247 1.00 68.94 345 TYR A CA 1
ATOM 2904 C C . TYR A 1 345 ? -3.548 8.374 -7.677 1.00 68.94 345 TYR A C 1
ATOM 2906 O O . TYR A 1 345 ? -3.772 7.972 -8.819 1.00 68.94 345 TYR A O 1
ATOM 2914 N N . LEU A 1 346 ? -2.818 7.659 -6.818 1.00 68.88 346 LEU A N 1
ATOM 2915 C CA . LEU A 1 346 ? -2.253 6.353 -7.142 1.00 68.88 346 LEU A CA 1
ATOM 2916 C C . LEU A 1 346 ? -2.512 5.385 -5.993 1.00 68.88 346 LEU A C 1
ATOM 2918 O O . LEU A 1 346 ? -1.845 5.445 -4.960 1.00 68.88 346 LEU A O 1
ATOM 2922 N N . ASP A 1 347 ? -3.463 4.486 -6.215 1.00 73.06 347 ASP A N 1
ATOM 2923 C CA . ASP A 1 347 ? -3.946 3.536 -5.225 1.00 73.06 347 ASP A CA 1
ATOM 2924 C C . ASP A 1 347 ? -4.293 2.212 -5.896 1.00 73.06 347 ASP A C 1
ATOM 2926 O O . ASP A 1 347 ? -4.949 2.175 -6.938 1.00 73.06 347 ASP A O 1
ATOM 2930 N N . ASN A 1 348 ? -3.878 1.107 -5.281 1.00 79.62 348 ASN A N 1
ATOM 2931 C CA . ASN A 1 348 ? -4.413 -0.201 -5.631 1.00 79.62 348 ASN A CA 1
ATOM 2932 C C . ASN A 1 348 ? -5.461 -0.593 -4.599 1.00 79.62 348 ASN A C 1
ATOM 2934 O O . ASN A 1 348 ? -5.219 -0.498 -3.395 1.00 79.62 348 ASN A O 1
ATOM 2938 N N . TYR A 1 349 ? -6.585 -1.104 -5.088 1.00 84.38 349 TYR A N 1
ATOM 2939 C CA . TYR A 1 349 ? -7.703 -1.517 -4.256 1.00 84.38 349 TYR A CA 1
ATOM 2940 C C . TYR A 1 349 ? -8.001 -2.996 -4.425 1.00 84.38 349 TYR A C 1
ATOM 2942 O O . TYR A 1 349 ? -8.021 -3.526 -5.537 1.00 84.38 349 TYR A O 1
ATOM 2950 N N . VAL A 1 350 ? -8.270 -3.657 -3.302 1.00 88.56 350 VAL A N 1
ATOM 2951 C CA . VAL A 1 350 ? -8.776 -5.029 -3.282 1.00 88.56 350 VAL A CA 1
ATOM 2952 C C . VAL A 1 350 ? -10.017 -5.093 -2.409 1.00 88.56 350 VAL A C 1
ATOM 2954 O O . VAL A 1 350 ? -9.949 -4.802 -1.216 1.00 88.56 350 VAL A O 1
ATOM 2957 N N . ASP A 1 351 ? -11.141 -5.500 -2.991 1.00 90.12 351 ASP A N 1
ATOM 2958 C CA . ASP A 1 351 ? -12.405 -5.654 -2.271 1.00 90.12 351 ASP A CA 1
ATOM 2959 C C . ASP A 1 351 ? -12.269 -6.617 -1.087 1.00 90.12 351 ASP A C 1
ATOM 2961 O O . ASP A 1 351 ? -11.795 -7.750 -1.225 1.00 90.12 351 ASP A O 1
ATOM 2965 N N . ILE A 1 352 ? -12.776 -6.204 0.073 1.00 92.88 352 ILE A N 1
ATOM 2966 C CA . ILE A 1 352 ? -12.849 -7.047 1.265 1.00 92.88 352 ILE A CA 1
ATOM 2967 C C . ILE A 1 352 ? -14.117 -7.897 1.192 1.00 92.88 352 ILE A C 1
ATOM 2969 O O . ILE A 1 352 ? -15.189 -7.519 1.661 1.00 92.88 352 ILE A O 1
ATOM 2973 N N . ASN A 1 353 ? -13.988 -9.083 0.603 1.00 91.88 353 ASN A N 1
ATOM 2974 C CA . ASN A 1 353 ? -15.079 -10.056 0.475 1.00 91.88 353 ASN A CA 1
ATOM 2975 C C . ASN A 1 353 ? -14.917 -11.292 1.377 1.00 91.88 353 ASN A C 1
ATOM 2977 O O . ASN A 1 353 ? -15.797 -12.157 1.418 1.00 91.88 353 ASN A O 1
ATOM 2981 N N . ASN A 1 354 ? -13.789 -11.401 2.078 1.00 94.38 354 ASN A N 1
ATOM 2982 C CA . ASN A 1 354 ? -13.471 -12.536 2.927 1.00 94.38 354 ASN A CA 1
ATOM 2983 C C . ASN A 1 354 ? -12.515 -12.132 4.057 1.00 94.38 354 ASN A C 1
ATOM 2985 O O . ASN A 1 354 ? -11.815 -11.125 3.972 1.00 94.38 354 ASN A O 1
ATOM 2989 N N . LYS A 1 355 ? -12.454 -12.963 5.104 1.00 95.25 355 LYS A N 1
ATOM 2990 C CA . LYS A 1 355 ? -11.556 -12.771 6.251 1.00 95.25 355 LYS A CA 1
ATOM 2991 C C . LYS A 1 355 ? -10.079 -12.832 5.857 1.00 95.25 355 LYS A C 1
ATOM 2993 O O . LYS A 1 355 ? -9.244 -12.184 6.485 1.00 95.25 355 LYS A O 1
ATOM 2998 N N . THR A 1 356 ? -9.763 -13.644 4.854 1.00 96.12 356 THR A N 1
ATOM 2999 C CA . THR A 1 356 ? -8.419 -13.782 4.300 1.00 96.12 356 THR A CA 1
ATOM 3000 C C . THR A 1 356 ? -8.450 -13.586 2.793 1.00 96.12 356 THR A C 1
ATOM 3002 O O . THR A 1 356 ? -9.316 -14.126 2.102 1.00 96.12 356 THR A O 1
ATOM 3005 N N . ILE A 1 357 ? -7.488 -12.820 2.290 1.00 93.88 357 ILE A N 1
ATOM 3006 C CA . ILE A 1 357 ? -7.346 -12.468 0.879 1.00 93.88 357 ILE A CA 1
ATOM 3007 C C . ILE A 1 357 ? -5.931 -12.845 0.448 1.00 93.88 357 ILE A C 1
ATOM 3009 O O . ILE A 1 357 ? -4.964 -12.530 1.139 1.00 93.88 357 ILE A O 1
ATOM 3013 N N . ILE A 1 358 ? -5.812 -13.548 -0.677 1.00 91.56 358 ILE A N 1
ATOM 3014 C CA . ILE A 1 358 ? -4.516 -13.838 -1.295 1.00 91.56 358 ILE A CA 1
ATOM 3015 C C . ILE A 1 358 ? -4.239 -12.748 -2.319 1.00 91.56 358 ILE A C 1
ATOM 3017 O O . ILE A 1 358 ? -5.054 -12.511 -3.211 1.00 91.56 358 ILE A O 1
ATOM 3021 N N . PHE A 1 359 ? -3.083 -12.112 -2.192 1.00 87.19 359 PHE A N 1
ATOM 3022 C CA . PHE A 1 359 ? -2.672 -11.014 -3.045 1.00 87.19 359 PHE A CA 1
ATOM 3023 C C . PHE A 1 359 ? -1.311 -11.312 -3.675 1.00 87.19 359 PHE A C 1
ATOM 3025 O O . PHE A 1 359 ? -0.376 -11.678 -2.969 1.00 87.19 359 PHE A O 1
ATOM 3032 N N . ASN A 1 360 ? -1.200 -11.170 -4.998 1.00 83.69 360 ASN A N 1
ATOM 3033 C CA . ASN A 1 360 ? 0.058 -11.357 -5.724 1.00 83.69 360 ASN A CA 1
ATOM 3034 C C . ASN A 1 360 ? 0.750 -10.003 -5.899 1.00 83.69 360 ASN A C 1
ATOM 3036 O O . ASN A 1 360 ? 0.321 -9.190 -6.716 1.00 83.69 360 ASN A O 1
ATOM 3040 N N . CYS A 1 361 ? 1.838 -9.780 -5.170 1.00 79.06 361 CYS A N 1
ATOM 3041 C CA . CYS A 1 361 ? 2.557 -8.512 -5.179 1.00 79.06 361 CYS A CA 1
ATOM 3042 C C . CYS A 1 361 ? 3.146 -8.182 -6.557 1.00 79.06 361 CYS A C 1
ATOM 3044 O O . CYS A 1 361 ? 2.960 -7.069 -7.030 1.00 79.06 361 CYS A O 1
ATOM 3046 N N . ASN A 1 362 ? 3.752 -9.145 -7.260 1.00 71.81 362 ASN A N 1
ATOM 3047 C CA . ASN A 1 362 ? 4.378 -8.898 -8.571 1.00 71.81 362 ASN A CA 1
ATOM 3048 C C . ASN A 1 362 ? 3.366 -8.588 -9.681 1.00 71.81 362 ASN A C 1
ATOM 3050 O O . ASN A 1 362 ? 3.719 -7.998 -10.704 1.00 71.81 362 ASN A O 1
ATOM 3054 N N . LYS A 1 363 ? 2.104 -8.997 -9.504 1.00 70.56 363 LYS A N 1
ATOM 3055 C CA . LYS A 1 363 ? 1.042 -8.686 -10.461 1.00 70.56 363 LYS A CA 1
ATOM 3056 C C . LYS A 1 363 ? 0.585 -7.234 -10.368 1.00 70.56 363 LYS A C 1
ATOM 3058 O O . LYS A 1 363 ? 0.079 -6.731 -11.358 1.00 70.56 363 LYS A O 1
ATOM 3063 N N . TYR A 1 364 ? 0.754 -6.547 -9.246 1.00 66.62 364 TYR A N 1
ATOM 3064 C CA . TYR A 1 364 ? 0.191 -5.202 -9.054 1.00 66.62 364 TYR A CA 1
ATOM 3065 C C . TYR A 1 364 ? 1.241 -4.153 -8.691 1.00 66.62 364 TYR A C 1
ATOM 3067 O O . TYR A 1 364 ? 1.025 -2.969 -8.934 1.00 66.62 364 TYR A O 1
ATOM 3075 N N . PHE A 1 365 ? 2.400 -4.591 -8.206 1.00 66.19 365 PHE A N 1
ATOM 3076 C CA . PHE A 1 365 ? 3.474 -3.733 -7.740 1.00 66.19 365 PHE A CA 1
ATOM 3077 C C . PHE A 1 365 ? 4.779 -4.051 -8.419 1.00 66.19 365 PHE A C 1
ATOM 3079 O O . PHE A 1 365 ? 5.034 -5.171 -8.869 1.00 66.19 365 PHE A O 1
ATOM 3086 N N . LEU A 1 366 ? 5.589 -3.010 -8.511 1.00 57.00 366 LEU A N 1
ATOM 3087 C CA . LEU A 1 366 ? 6.792 -3.048 -9.296 1.00 57.00 366 LEU A CA 1
ATOM 3088 C C . LEU A 1 366 ? 8.039 -2.868 -8.463 1.00 57.00 366 LEU A C 1
ATOM 3090 O O . LEU A 1 366 ? 9.069 -3.276 -8.972 1.00 57.00 366 LEU A O 1
ATOM 3094 N N . ASN A 1 367 ? 7.990 -2.330 -7.237 1.00 58.47 367 ASN A N 1
ATOM 3095 C CA . ASN A 1 367 ? 9.154 -2.325 -6.353 1.00 58.47 367 ASN A CA 1
ATOM 3096 C C . ASN A 1 367 ? 8.816 -2.128 -4.858 1.00 58.47 367 ASN A C 1
ATOM 3098 O O . ASN A 1 367 ? 7.977 -1.307 -4.506 1.00 58.47 367 ASN A O 1
ATOM 3102 N N . GLY A 1 368 ? 9.599 -2.773 -3.988 1.00 64.56 368 GLY A N 1
ATOM 3103 C CA . GLY A 1 368 ? 9.897 -2.271 -2.641 1.00 64.56 368 GLY A CA 1
ATOM 3104 C C . GLY A 1 368 ? 8.875 -2.517 -1.528 1.00 64.56 368 GLY A C 1
ATOM 3105 O O . GLY A 1 368 ? 8.053 -3.433 -1.580 1.00 64.56 368 GLY A O 1
ATOM 3106 N N . GLU A 1 369 ? 9.010 -1.698 -0.478 1.00 79.69 369 GLU A N 1
ATOM 3107 C CA . GLU A 1 369 ? 8.136 -1.685 0.694 1.00 79.69 369 GLU A CA 1
ATOM 3108 C C . GLU A 1 369 ? 6.715 -1.247 0.303 1.00 79.69 369 GLU A C 1
ATOM 3110 O O . GLU A 1 369 ? 6.495 -0.158 -0.239 1.00 79.69 369 GLU A O 1
ATOM 3115 N N . MET A 1 370 ? 5.740 -2.089 0.624 1.00 86.62 370 MET A N 1
ATOM 3116 C CA . MET A 1 370 ? 4.318 -1.855 0.404 1.00 86.62 370 MET A CA 1
ATOM 3117 C C . MET A 1 370 ? 3.627 -1.501 1.720 1.00 86.62 370 MET A C 1
ATOM 3119 O O . MET A 1 370 ? 3.935 -2.054 2.775 1.00 86.62 370 MET A O 1
ATOM 3123 N N . LEU A 1 371 ? 2.657 -0.601 1.642 1.00 90.88 371 LEU A N 1
ATOM 3124 C CA . LEU A 1 371 ? 1.810 -0.132 2.726 1.00 90.88 371 LEU A CA 1
ATOM 3125 C C . LEU A 1 371 ? 0.378 -0.593 2.479 1.00 90.88 371 LEU A C 1
ATOM 3127 O O . LEU A 1 371 ? -0.178 -0.331 1.418 1.00 90.88 371 LEU A O 1
ATOM 3131 N N . PHE A 1 372 ? -0.219 -1.236 3.475 1.00 93.06 372 PHE A N 1
ATOM 3132 C CA . PHE A 1 372 ? -1.574 -1.775 3.438 1.00 93.06 372 PHE A CA 1
ATOM 3133 C C . PHE A 1 372 ? -2.420 -1.147 4.535 1.00 93.06 372 PHE A C 1
ATOM 3135 O O . PHE A 1 372 ? -1.981 -1.028 5.681 1.00 93.06 372 PHE A O 1
ATOM 3142 N N . PHE A 1 373 ? -3.653 -0.799 4.202 1.00 94.19 373 PHE A N 1
ATOM 3143 C CA . PHE A 1 373 ? -4.638 -0.250 5.128 1.00 94.19 373 PHE A CA 1
ATOM 3144 C C . PHE A 1 373 ? -6.049 -0.575 4.633 1.00 94.19 373 PHE A C 1
ATOM 3146 O O . PHE A 1 373 ? -6.232 -1.031 3.507 1.00 94.19 373 PHE A O 1
ATOM 3153 N N . ILE A 1 374 ? -7.050 -0.397 5.490 1.00 94.88 374 ILE A N 1
ATOM 3154 C CA . ILE A 1 374 ? -8.456 -0.613 5.149 1.00 94.88 374 ILE A CA 1
ATOM 3155 C C . ILE A 1 374 ? -9.114 0.744 4.927 1.00 94.88 374 ILE A C 1
ATOM 3157 O O . ILE A 1 374 ? -9.017 1.622 5.788 1.00 94.88 374 ILE A O 1
ATOM 3161 N N . GLU A 1 375 ? -9.807 0.884 3.801 1.00 92.75 375 GLU A N 1
ATOM 3162 C CA . GLU A 1 375 ? -10.601 2.060 3.451 1.00 92.75 375 GLU A CA 1
ATOM 3163 C C . GLU A 1 375 ? -12.081 1.727 3.286 1.00 92.75 375 GLU A C 1
ATOM 3165 O O . GLU A 1 375 ? -12.464 0.599 2.954 1.00 92.75 375 GLU A O 1
ATOM 3170 N N . ASP A 1 376 ? -12.916 2.739 3.500 1.00 90.56 376 ASP A N 1
ATOM 3171 C CA . ASP A 1 376 ? -14.315 2.702 3.099 1.00 90.56 376 ASP A CA 1
ATOM 3172 C C . ASP A 1 376 ? -14.519 3.097 1.626 1.00 90.56 376 ASP A C 1
ATOM 3174 O O . ASP A 1 376 ? -13.600 3.484 0.908 1.00 90.56 376 ASP A O 1
ATOM 3178 N N . TYR A 1 377 ? -15.768 3.027 1.169 1.00 84.38 377 TYR A N 1
ATOM 3179 C CA . TYR A 1 377 ? -16.167 3.400 -0.190 1.00 84.38 377 TYR A CA 1
ATOM 3180 C C . TYR A 1 377 ? -16.036 4.887 -0.536 1.00 84.38 377 TYR A C 1
ATOM 3182 O O . TYR A 1 377 ? -16.207 5.242 -1.701 1.00 84.38 377 TYR A O 1
ATOM 3190 N N . ASN A 1 378 ? -15.734 5.745 0.437 1.00 84.69 378 ASN A N 1
ATOM 3191 C CA . ASN A 1 378 ? -15.451 7.160 0.224 1.00 84.69 378 ASN A CA 1
ATOM 3192 C C . ASN A 1 378 ? -13.938 7.457 0.225 1.00 84.69 378 ASN A C 1
ATOM 3194 O O . ASN A 1 378 ? -13.566 8.623 0.094 1.00 84.69 378 ASN A O 1
ATOM 3198 N N . GLY A 1 379 ? -13.079 6.440 0.378 1.00 83.50 379 GLY A N 1
ATOM 3199 C CA . GLY A 1 379 ? -11.625 6.599 0.476 1.00 83.50 379 GLY A CA 1
ATOM 3200 C C . GLY A 1 379 ? -11.150 7.082 1.851 1.00 83.50 379 GLY A C 1
ATOM 3201 O O . GLY A 1 379 ? -10.072 7.658 1.969 1.00 83.50 379 GLY A O 1
ATOM 3202 N N . ASN A 1 380 ? -11.955 6.912 2.906 1.00 87.81 380 ASN A N 1
ATOM 3203 C CA . ASN A 1 380 ? -11.504 7.191 4.266 1.00 87.81 380 ASN A CA 1
ATOM 3204 C C . ASN A 1 380 ? -10.737 5.985 4.806 1.00 87.81 380 ASN A C 1
ATOM 3206 O O . ASN A 1 380 ? -11.291 4.889 4.904 1.00 87.81 380 ASN A O 1
ATOM 3210 N N . ILE A 1 381 ? -9.499 6.205 5.246 1.00 90.75 381 ILE A N 1
ATOM 3211 C CA . ILE A 1 381 ? -8.717 5.195 5.960 1.00 90.75 381 ILE A CA 1
ATOM 3212 C C . ILE A 1 381 ? -9.351 4.942 7.334 1.00 90.75 381 ILE A C 1
ATOM 3214 O O . ILE A 1 381 ? -9.453 5.848 8.164 1.00 90.75 381 ILE A O 1
ATOM 3218 N N . ILE A 1 382 ? -9.747 3.695 7.592 1.00 92.69 382 ILE A N 1
ATOM 3219 C CA . ILE A 1 382 ? -10.402 3.267 8.838 1.00 92.69 382 ILE A CA 1
ATOM 3220 C C . ILE A 1 382 ? -9.556 2.305 9.683 1.00 92.69 382 ILE A C 1
ATOM 3222 O O . ILE A 1 382 ? -9.958 1.960 10.797 1.00 92.69 382 ILE A O 1
ATOM 3226 N N . SER A 1 383 ? -8.387 1.890 9.189 1.00 93.44 383 SER A N 1
ATOM 3227 C CA . SER A 1 383 ? -7.392 1.122 9.945 1.00 93.44 383 SER A CA 1
ATOM 3228 C C . SER A 1 383 ? -6.063 1.855 10.034 1.00 93.44 383 SER A C 1
ATOM 3230 O O . SER A 1 383 ? -5.787 2.789 9.292 1.00 93.44 383 SER A O 1
ATOM 3232 N N . GLU A 1 384 ? -5.181 1.376 10.900 1.00 91.31 384 GLU A N 1
ATOM 3233 C CA . GLU A 1 384 ? -3.782 1.789 10.834 1.00 91.31 384 GLU A CA 1
ATOM 3234 C C . GLU A 1 384 ? -3.058 1.103 9.660 1.00 91.31 384 GLU A C 1
ATOM 3236 O O . GLU A 1 384 ? -3.495 0.046 9.189 1.00 91.31 384 GLU A O 1
ATOM 3241 N N . LEU A 1 385 ? -1.950 1.695 9.209 1.00 92.62 385 LEU A N 1
ATOM 3242 C CA . LEU A 1 385 ? -1.108 1.177 8.132 1.00 92.62 385 LEU A CA 1
ATOM 3243 C C . LEU A 1 385 ? -0.241 -0.011 8.584 1.00 92.62 385 LEU A C 1
ATOM 3245 O O . LEU A 1 385 ? 0.221 -0.078 9.728 1.00 92.62 385 LEU A O 1
ATOM 3249 N N . THR A 1 386 ? 0.025 -0.919 7.644 1.00 92.12 386 THR A N 1
ATOM 3250 C CA . THR A 1 386 ? 0.961 -2.045 7.776 1.00 92.12 386 THR A CA 1
ATOM 3251 C C . THR A 1 386 ? 1.948 -2.048 6.615 1.00 92.12 386 THR A C 1
ATOM 3253 O O . THR A 1 386 ? 1.540 -2.088 5.461 1.00 92.12 386 THR A O 1
ATOM 3256 N N . ARG A 1 387 ? 3.240 -2.026 6.927 1.00 92.06 387 ARG A N 1
ATOM 3257 C CA . ARG A 1 387 ? 4.382 -2.162 6.024 1.00 92.06 387 ARG A CA 1
ATOM 3258 C C . ARG A 1 387 ? 4.687 -3.622 5.826 1.00 92.06 387 ARG A C 1
ATOM 3260 O O . ARG A 1 387 ? 4.654 -4.418 6.766 1.00 92.06 387 ARG A O 1
ATOM 3267 N N . PHE A 1 388 ? 5.041 -3.934 4.598 1.00 90.25 388 PHE A N 1
ATOM 3268 C CA . PHE A 1 388 ? 5.499 -5.242 4.211 1.00 90.25 388 PHE A CA 1
ATOM 3269 C C . PHE A 1 388 ? 6.534 -5.115 3.098 1.00 90.25 388 PHE A C 1
ATOM 3271 O O . PHE A 1 388 ? 6.367 -4.347 2.154 1.00 90.25 388 PHE A O 1
ATOM 3278 N N . SER A 1 389 ? 7.582 -5.914 3.202 1.00 86.44 389 SER A N 1
ATOM 3279 C CA . SER A 1 389 ? 8.617 -6.101 2.196 1.00 86.44 389 SER A CA 1
ATOM 3280 C C . SER A 1 389 ? 8.976 -7.580 2.212 1.00 86.44 389 SER A C 1
ATOM 3282 O O . SER A 1 389 ? 8.909 -8.223 3.258 1.00 86.44 389 SER A O 1
ATOM 3284 N N . PHE A 1 390 ? 9.363 -8.126 1.063 1.00 81.38 390 PHE A N 1
ATOM 3285 C CA . PHE A 1 390 ? 9.940 -9.472 1.020 1.00 81.38 390 PHE A CA 1
ATOM 3286 C C . PHE A 1 390 ? 11.377 -9.499 1.555 1.00 81.38 390 PHE A C 1
ATOM 3288 O O . PHE A 1 390 ? 11.870 -10.565 1.916 1.00 81.38 390 PHE A O 1
ATOM 3295 N N . ASP A 1 391 ? 12.041 -8.340 1.585 1.00 77.69 391 ASP A N 1
ATOM 3296 C CA . ASP A 1 391 ? 13.452 -8.219 1.949 1.00 77.69 391 ASP A CA 1
ATOM 3297 C C . ASP A 1 391 ? 13.636 -7.872 3.449 1.00 77.69 391 ASP A C 1
ATOM 3299 O O . ASP A 1 391 ? 14.687 -8.172 4.013 1.00 77.69 391 ASP A O 1
ATOM 3303 N N . ASP A 1 392 ? 12.606 -7.331 4.121 1.00 80.69 392 ASP A N 1
ATOM 3304 C CA . ASP A 1 392 ? 12.675 -6.847 5.511 1.00 80.69 392 ASP A CA 1
ATOM 3305 C C . ASP A 1 392 ? 11.563 -7.401 6.418 1.00 80.69 392 ASP A C 1
ATOM 3307 O O . ASP A 1 392 ? 10.389 -7.457 6.048 1.00 80.69 392 ASP A O 1
ATOM 3311 N N . ASP A 1 393 ? 11.927 -7.738 7.662 1.00 84.25 393 ASP A N 1
ATOM 3312 C CA . ASP A 1 393 ? 10.978 -8.119 8.714 1.00 84.25 393 ASP A CA 1
ATOM 3313 C C . ASP A 1 393 ? 10.637 -6.927 9.629 1.00 84.25 393 ASP A C 1
ATOM 3315 O O . ASP A 1 393 ? 11.421 -6.522 10.496 1.00 84.25 393 ASP A O 1
ATOM 3319 N N . TYR A 1 394 ? 9.416 -6.406 9.493 1.00 87.00 394 TYR A N 1
ATOM 3320 C CA . TYR A 1 394 ? 8.907 -5.302 10.314 1.00 87.00 394 TYR A CA 1
ATOM 3321 C C . TYR A 1 394 ? 8.342 -5.730 11.672 1.00 87.00 394 TYR A C 1
ATOM 3323 O O . TYR A 1 394 ? 7.898 -4.869 12.431 1.00 87.00 394 TYR A O 1
ATOM 3331 N N . ASN A 1 395 ? 8.363 -7.014 12.043 1.00 85.88 395 ASN A N 1
ATOM 3332 C CA . ASN A 1 395 ? 7.816 -7.480 13.322 1.00 85.88 395 ASN A CA 1
ATOM 3333 C C . ASN A 1 395 ? 8.441 -6.751 14.520 1.00 85.88 395 ASN A C 1
ATOM 3335 O O . ASN A 1 395 ? 7.742 -6.361 15.456 1.00 85.88 395 ASN A O 1
ATOM 3339 N N . ASN A 1 396 ? 9.760 -6.528 14.502 1.00 85.75 396 ASN A N 1
ATOM 3340 C CA . ASN A 1 396 ? 10.440 -5.785 15.566 1.00 85.75 396 ASN A CA 1
ATOM 3341 C C . ASN A 1 396 ? 9.977 -4.321 15.615 1.00 85.75 396 ASN A C 1
ATOM 3343 O O . ASN A 1 396 ? 9.600 -3.830 16.681 1.00 85.75 396 ASN A O 1
ATOM 3347 N N . TYR A 1 397 ? 9.945 -3.652 14.461 1.00 88.81 397 TYR A N 1
ATOM 3348 C CA . TYR A 1 397 ? 9.437 -2.289 14.343 1.00 88.81 397 TYR A CA 1
ATOM 3349 C C . TYR A 1 397 ? 8.001 -2.197 14.879 1.00 88.81 397 TYR A C 1
ATOM 3351 O O . TYR A 1 397 ? 7.733 -1.395 15.773 1.00 88.81 397 TYR A O 1
ATOM 3359 N N . TYR A 1 398 ? 7.101 -3.092 14.465 1.00 86.38 398 TYR A N 1
ATOM 3360 C CA . TYR A 1 398 ? 5.721 -3.091 14.942 1.00 86.38 398 TYR A CA 1
ATOM 3361 C C . TYR A 1 398 ? 5.577 -3.400 16.424 1.00 86.38 398 TYR A C 1
ATOM 3363 O O . TYR A 1 398 ? 4.768 -2.759 17.092 1.00 86.38 398 TYR A O 1
ATOM 3371 N N . ASN A 1 399 ? 6.412 -4.269 16.990 1.00 83.62 399 ASN A N 1
ATOM 3372 C CA . ASN A 1 399 ? 6.459 -4.460 18.438 1.00 83.62 399 ASN A CA 1
ATOM 3373 C C . ASN A 1 399 ? 6.850 -3.169 19.176 1.00 83.62 399 ASN A C 1
ATOM 3375 O O . ASN A 1 399 ? 6.269 -2.856 20.219 1.00 83.62 399 ASN A O 1
ATOM 3379 N N . LYS A 1 400 ? 7.793 -2.383 18.641 1.00 85.94 400 LYS A N 1
ATOM 3380 C CA . LYS A 1 400 ? 8.141 -1.066 19.198 1.00 85.94 400 LYS A CA 1
ATOM 3381 C C . LYS A 1 400 ? 6.988 -0.071 19.049 1.00 85.94 400 LYS A C 1
ATOM 3383 O O . LYS A 1 400 ? 6.635 0.575 20.034 1.00 85.94 400 LYS A O 1
ATOM 3388 N N . VAL A 1 401 ? 6.353 0.011 17.876 1.00 84.62 401 VAL A N 1
ATOM 3389 C CA . VAL A 1 401 ? 5.181 0.877 17.629 1.00 84.62 401 VAL A CA 1
ATOM 3390 C C . VAL A 1 401 ? 4.037 0.549 18.589 1.00 84.62 401 VAL A C 1
ATOM 3392 O O . VAL A 1 401 ? 3.474 1.450 19.212 1.00 84.62 401 VAL A O 1
ATOM 3395 N N . LEU A 1 402 ? 3.722 -0.735 18.768 1.00 80.38 402 LEU A N 1
ATOM 3396 C CA . LEU A 1 402 ? 2.698 -1.197 19.704 1.00 80.38 402 LEU A CA 1
ATOM 3397 C C . LEU A 1 402 ? 3.024 -0.792 21.144 1.00 80.38 402 LEU A C 1
ATOM 3399 O O . LEU A 1 402 ? 2.138 -0.324 21.860 1.00 80.38 402 LEU A O 1
ATOM 3403 N N . ARG A 1 403 ? 4.287 -0.907 21.573 1.00 80.88 403 ARG A N 1
ATOM 3404 C CA . ARG A 1 403 ? 4.720 -0.446 22.902 1.00 80.88 403 ARG A CA 1
ATOM 3405 C C . ARG A 1 403 ? 4.574 1.065 23.066 1.00 80.88 403 ARG A C 1
ATOM 34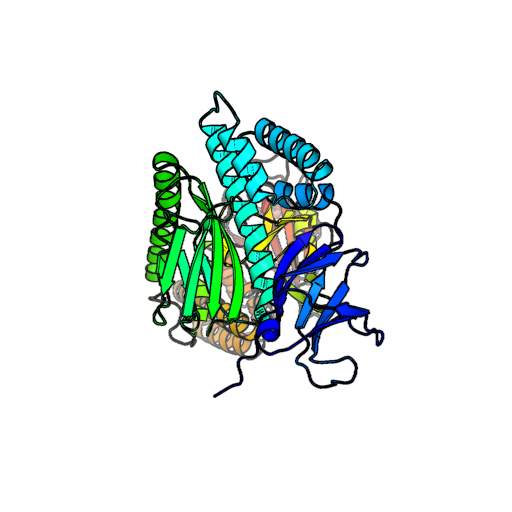07 O O . ARG A 1 403 ? 4.066 1.500 24.096 1.00 80.88 403 ARG A O 1
ATOM 3414 N N . ILE A 1 404 ? 4.946 1.859 22.057 1.00 82.00 404 ILE A N 1
ATOM 3415 C CA . ILE A 1 404 ? 4.753 3.320 22.067 1.00 82.00 404 ILE A CA 1
ATOM 3416 C C . ILE A 1 404 ? 3.267 3.643 22.263 1.00 82.00 404 ILE A C 1
ATOM 3418 O O . ILE A 1 404 ? 2.907 4.368 23.191 1.00 82.00 404 ILE A O 1
ATOM 3422 N N . LYS A 1 405 ? 2.386 3.050 21.448 1.00 80.94 405 LYS A N 1
ATOM 3423 C CA . LYS A 1 405 ? 0.930 3.265 21.533 1.00 80.94 405 LYS A CA 1
ATOM 3424 C C . LYS A 1 405 ? 0.349 2.821 22.871 1.00 80.94 405 LYS A C 1
ATOM 3426 O O . LYS A 1 405 ? -0.477 3.526 23.449 1.00 80.94 405 LYS A O 1
ATOM 3431 N N . SER A 1 406 ? 0.832 1.701 23.399 1.00 81.06 406 SER A N 1
ATOM 3432 C CA . SER A 1 406 ? 0.418 1.203 24.710 1.00 81.06 406 SER A CA 1
ATOM 3433 C C . SER A 1 406 ? 0.814 2.157 25.830 1.00 81.06 406 SER A C 1
ATOM 3435 O O . SER A 1 406 ? -0.015 2.485 26.675 1.00 81.06 406 SER A O 1
ATOM 3437 N N . ASN A 1 407 ? 2.038 2.687 25.798 1.00 80.94 407 ASN A N 1
ATOM 3438 C CA . ASN A 1 407 ? 2.495 3.677 26.768 1.00 80.94 407 ASN A CA 1
ATOM 3439 C C . ASN A 1 407 ? 1.659 4.963 26.712 1.00 80.94 407 ASN A C 1
ATOM 3441 O O . ASN A 1 407 ? 1.316 5.502 27.762 1.00 80.94 407 ASN A O 1
ATOM 3445 N N . ILE A 1 408 ? 1.287 5.436 25.516 1.00 81.50 408 ILE A N 1
ATOM 3446 C CA . ILE A 1 408 ? 0.405 6.605 25.348 1.00 81.50 408 ILE A CA 1
ATOM 3447 C C . ILE A 1 408 ? -0.961 6.341 25.990 1.00 81.50 408 ILE A C 1
ATOM 3449 O O . ILE A 1 408 ? -1.422 7.136 26.813 1.00 81.50 408 ILE A O 1
ATOM 3453 N N . TYR A 1 409 ? -1.587 5.212 25.644 1.00 84.12 409 TYR A N 1
ATOM 3454 C CA . TYR A 1 409 ? -2.888 4.816 26.179 1.00 84.12 409 TYR A CA 1
ATOM 3455 C C . TYR A 1 409 ? -2.864 4.721 27.710 1.00 84.12 409 TYR A C 1
ATOM 3457 O O . TYR A 1 409 ? -3.682 5.335 28.394 1.00 84.12 409 TYR A O 1
ATOM 3465 N N . PHE A 1 410 ? -1.889 4.002 28.262 1.00 85.75 410 PHE A N 1
ATOM 3466 C CA . PHE A 1 410 ? -1.813 3.742 29.692 1.00 85.75 410 PHE A CA 1
ATOM 3467 C C . PHE A 1 410 ? -1.407 4.962 30.518 1.00 85.75 410 PHE A C 1
ATOM 3469 O O . PHE A 1 410 ? -1.978 5.165 31.589 1.00 85.75 410 PHE A O 1
ATOM 3476 N N . LYS A 1 411 ? -0.494 5.818 30.029 1.00 85.50 411 LYS A N 1
ATOM 3477 C CA . LYS A 1 411 ? -0.185 7.099 30.692 1.00 85.50 411 LYS A CA 1
ATOM 3478 C C . LYS A 1 411 ? -1.450 7.955 30.807 1.00 85.50 411 LYS A C 1
ATOM 3480 O O . LYS A 1 411 ? -1.749 8.449 31.894 1.00 85.50 411 LYS A O 1
ATOM 3485 N N . ARG A 1 412 ? -2.234 8.063 29.726 1.00 88.00 412 ARG A N 1
ATOM 3486 C CA . ARG A 1 412 ? -3.512 8.791 29.723 1.00 88.00 412 ARG A CA 1
ATOM 3487 C C . ARG A 1 412 ? -4.517 8.185 30.702 1.00 88.00 412 ARG A C 1
ATOM 3489 O O . ARG A 1 412 ? -5.043 8.907 31.549 1.00 88.00 412 ARG A O 1
ATOM 3496 N N . LEU A 1 413 ? -4.745 6.874 30.619 1.00 90.31 413 LEU A N 1
ATOM 3497 C CA . LEU A 1 413 ? -5.691 6.168 31.480 1.00 90.31 413 LEU A CA 1
ATOM 3498 C C . LEU A 1 413 ? -5.328 6.325 32.963 1.00 90.31 413 LEU A C 1
ATOM 3500 O O . LEU A 1 413 ? -6.190 6.624 33.784 1.00 90.31 413 LEU A O 1
ATOM 3504 N N . LEU A 1 414 ? -4.051 6.177 33.322 1.00 89.94 414 LEU A N 1
ATOM 3505 C CA . LEU A 1 414 ? -3.590 6.343 34.702 1.00 89.94 414 LEU A CA 1
ATOM 3506 C C . LEU A 1 414 ? -3.810 7.767 35.214 1.00 89.94 414 LEU A C 1
ATOM 3508 O O . LEU A 1 414 ? -4.231 7.934 36.358 1.00 89.94 414 LEU A O 1
ATOM 3512 N N . SER A 1 415 ? -3.564 8.790 34.390 1.00 90.00 415 SER A N 1
ATOM 3513 C CA . SER A 1 415 ? -3.880 10.178 34.742 1.00 90.00 415 SER A CA 1
ATOM 3514 C C . SER A 1 415 ? -5.383 10.390 34.932 1.00 90.00 415 SER A C 1
ATOM 3516 O O . SER A 1 415 ? -5.791 11.016 35.911 1.00 90.00 415 SER A O 1
ATOM 3518 N N . PHE A 1 416 ? -6.212 9.837 34.042 1.00 91.75 416 PHE A N 1
ATOM 3519 C CA . PHE A 1 416 ? -7.670 9.904 34.146 1.00 91.75 416 PHE A CA 1
ATOM 3520 C C . PHE A 1 416 ? -8.175 9.258 35.444 1.00 91.75 416 PHE A C 1
ATOM 3522 O O . PHE A 1 416 ? -8.914 9.881 36.210 1.00 91.75 416 PHE A O 1
ATOM 3529 N N . ILE A 1 417 ? -7.705 8.048 35.746 1.00 90.44 417 ILE A N 1
ATOM 3530 C CA . ILE A 1 417 ? -8.095 7.312 36.950 1.00 90.44 417 ILE A CA 1
ATOM 3531 C C . ILE A 1 417 ? -7.571 7.994 38.207 1.00 90.44 417 ILE A C 1
ATOM 3533 O O . ILE A 1 417 ? -8.321 8.128 39.165 1.00 90.44 417 ILE A O 1
ATOM 3537 N N . GLN A 1 418 ? -6.336 8.497 38.212 1.00 89.38 418 GLN A N 1
ATOM 3538 C CA . GLN A 1 418 ? -5.802 9.247 39.350 1.00 89.38 418 GLN A CA 1
ATOM 3539 C C . GLN A 1 418 ? -6.675 10.462 39.698 1.00 89.38 418 GLN A C 1
ATOM 3541 O O . GLN A 1 418 ? -6.862 10.753 40.879 1.00 89.38 418 GLN A O 1
ATOM 3546 N N . ASN A 1 419 ? -7.211 11.149 38.687 1.00 90.38 419 ASN A N 1
ATOM 3547 C CA . ASN A 1 419 ? -8.081 12.306 38.880 1.00 90.38 419 ASN A CA 1
ATOM 3548 C C . ASN A 1 419 ? -9.480 11.922 39.388 1.00 90.38 419 ASN A C 1
ATOM 3550 O O . ASN A 1 419 ? -10.077 12.685 40.145 1.00 90.38 419 ASN A O 1
ATOM 3554 N N . LYS A 1 420 ? -10.011 10.763 38.976 1.00 90.06 420 LYS A N 1
ATOM 3555 C CA . LYS A 1 420 ? -11.349 10.282 39.365 1.00 90.06 420 LYS A CA 1
ATOM 3556 C C . LYS A 1 420 ? -11.342 9.545 40.705 1.00 90.06 420 LYS A C 1
ATOM 3558 O O . LYS A 1 420 ? -12.150 9.854 41.575 1.00 90.06 420 LYS A O 1
ATOM 3563 N N . ASN A 1 421 ? -10.437 8.583 40.872 1.00 87.38 421 ASN A N 1
ATOM 3564 C CA . ASN A 1 421 ? -10.269 7.801 42.091 1.00 87.38 421 ASN A CA 1
ATOM 3565 C C . ASN A 1 421 ? -8.799 7.337 42.265 1.00 87.38 421 ASN A C 1
ATOM 3567 O O . ASN A 1 421 ? -8.370 6.348 41.659 1.00 87.38 421 ASN A O 1
ATOM 3571 N N . PRO A 1 422 ? -8.004 8.006 43.124 1.00 86.81 422 PRO A N 1
ATOM 3572 C CA . PRO A 1 422 ? -6.572 7.737 43.255 1.00 86.81 422 PRO A CA 1
ATOM 3573 C C . PRO A 1 422 ? -6.245 6.364 43.859 1.00 86.81 422 PRO A C 1
ATOM 3575 O O . PRO A 1 422 ? -5.124 5.884 43.687 1.00 86.81 422 PRO A O 1
ATOM 3578 N N . ILE A 1 423 ? -7.197 5.714 44.539 1.00 86.50 423 ILE A N 1
ATOM 3579 C CA . ILE A 1 423 ? -6.989 4.421 45.213 1.00 86.50 423 ILE A CA 1
ATOM 3580 C C . ILE A 1 423 ? -6.659 3.316 44.196 1.00 86.50 423 ILE A C 1
ATOM 3582 O O . ILE A 1 423 ? -5.857 2.428 44.485 1.00 86.50 423 ILE A O 1
ATOM 3586 N N . TYR A 1 424 ? -7.201 3.394 42.976 1.00 86.50 424 TYR A N 1
ATOM 3587 C CA . TYR A 1 424 ? -7.004 2.365 41.949 1.00 86.50 424 TYR A CA 1
ATOM 3588 C C . TYR A 1 424 ? -5.698 2.495 41.167 1.00 86.50 424 TYR A C 1
ATOM 3590 O O . TYR A 1 424 ? -5.299 1.548 40.489 1.00 86.50 424 TYR A O 1
ATOM 3598 N N . LYS A 1 425 ? -4.994 3.628 41.285 1.00 85.56 425 LYS A N 1
ATOM 3599 C CA . LYS A 1 425 ? -3.802 3.927 40.480 1.00 85.56 425 LYS A CA 1
ATOM 3600 C C . LYS A 1 425 ? -2.743 2.827 40.563 1.00 85.56 425 LYS A C 1
ATOM 3602 O O . LYS A 1 425 ? -2.273 2.361 39.532 1.00 85.56 425 LYS A O 1
ATOM 3607 N N . ASN A 1 426 ? -2.374 2.413 41.775 1.00 85.75 426 ASN A N 1
ATOM 3608 C CA . ASN A 1 426 ? -1.282 1.455 41.971 1.00 85.75 426 ASN A CA 1
ATOM 3609 C C . ASN A 1 426 ? -1.637 0.073 41.415 1.00 85.75 426 ASN A C 1
ATOM 3611 O O . ASN A 1 426 ? -0.828 -0.534 40.724 1.00 85.75 426 ASN A O 1
ATOM 3615 N N . PHE A 1 427 ? -2.863 -0.392 41.665 1.00 86.25 427 PHE A N 1
ATOM 3616 C CA . PHE A 1 427 ? -3.336 -1.679 41.159 1.00 86.25 427 PHE A CA 1
ATOM 3617 C C . PHE A 1 427 ? -3.367 -1.713 39.626 1.00 86.25 427 PHE A C 1
ATOM 3619 O O . PHE A 1 427 ? -2.915 -2.681 39.012 1.00 86.25 427 PHE A O 1
ATOM 3626 N N . ILE A 1 428 ? -3.859 -0.642 39.001 1.00 86.19 428 ILE A N 1
ATOM 3627 C CA . ILE A 1 428 ? -3.927 -0.552 37.541 1.00 86.19 428 ILE A CA 1
ATOM 3628 C C . ILE A 1 428 ? -2.530 -0.419 36.945 1.00 86.19 428 ILE A C 1
ATOM 3630 O O . ILE A 1 428 ? -2.238 -1.106 35.975 1.00 86.19 428 ILE A O 1
ATOM 3634 N N . ASN A 1 429 ? -1.637 0.362 37.557 1.00 86.25 429 ASN A N 1
ATOM 3635 C CA . ASN A 1 429 ? -0.249 0.452 37.109 1.00 86.25 429 ASN A CA 1
ATOM 3636 C C . ASN A 1 429 ? 0.450 -0.919 37.136 1.00 86.25 429 ASN A C 1
ATOM 3638 O O . ASN A 1 429 ? 1.043 -1.322 36.141 1.00 86.25 429 ASN A O 1
ATOM 3642 N N . SER A 1 430 ? 0.301 -1.690 38.220 1.00 84.19 430 SER A N 1
ATO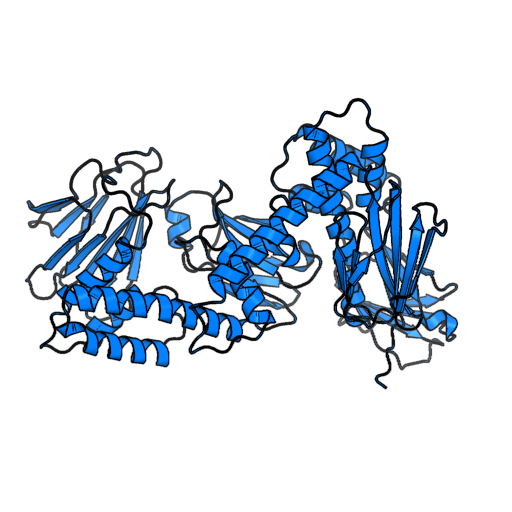M 3643 C CA . SER A 1 430 ? 0.835 -3.059 38.286 1.00 84.19 430 SER A CA 1
ATOM 3644 C C . SER A 1 430 ? 0.191 -4.000 37.262 1.00 84.19 430 SER A C 1
ATOM 3646 O O . SER A 1 430 ? 0.866 -4.859 36.702 1.00 84.19 430 SER A O 1
ATOM 3648 N N . SER A 1 431 ? -1.105 -3.834 36.985 1.00 84.31 431 SER A N 1
ATOM 3649 C CA . SER A 1 431 ? -1.803 -4.609 35.948 1.00 84.31 431 SER A CA 1
ATOM 3650 C C . SER A 1 431 ? -1.242 -4.308 34.555 1.00 84.31 431 SER A C 1
ATOM 3652 O O . SER A 1 431 ? -1.008 -5.221 33.769 1.00 84.31 431 SER A O 1
ATOM 3654 N N . ILE A 1 432 ? -0.967 -3.034 34.270 1.00 83.94 432 ILE A N 1
ATOM 3655 C CA . ILE A 1 432 ? -0.382 -2.567 33.010 1.00 83.94 432 ILE A CA 1
ATOM 3656 C C . ILE A 1 432 ? 1.015 -3.158 32.797 1.00 83.94 432 ILE A C 1
ATOM 3658 O O . ILE A 1 432 ? 1.286 -3.707 31.730 1.00 83.94 432 ILE A O 1
ATOM 3662 N N . GLU A 1 433 ? 1.881 -3.106 33.811 1.00 80.19 433 GLU A N 1
ATOM 3663 C CA . GLU A 1 433 ? 3.232 -3.686 33.752 1.00 80.19 433 GLU A CA 1
ATOM 3664 C C . GLU A 1 433 ? 3.192 -5.198 33.448 1.00 80.19 433 GLU A C 1
ATOM 3666 O O . GLU A 1 433 ? 3.996 -5.718 32.667 1.00 80.19 433 GLU A O 1
ATOM 3671 N N . LEU A 1 434 ? 2.211 -5.912 34.007 1.00 78.75 434 LEU A N 1
ATOM 3672 C CA . LEU A 1 434 ? 2.018 -7.343 33.765 1.00 78.75 434 LEU A CA 1
ATOM 3673 C C . LEU A 1 434 ? 1.461 -7.652 32.368 1.00 78.75 434 LEU A C 1
ATOM 3675 O O . LEU A 1 434 ? 1.843 -8.662 31.776 1.00 78.75 434 LEU A O 1
ATOM 3679 N N . ILE A 1 435 ? 0.596 -6.796 31.819 1.00 76.88 435 ILE A N 1
ATOM 3680 C CA . ILE A 1 435 ? 0.082 -6.933 30.447 1.00 76.88 435 ILE A CA 1
ATOM 3681 C C . ILE A 1 435 ? 1.209 -6.701 29.434 1.00 76.88 435 ILE A C 1
ATOM 3683 O O . ILE A 1 435 ? 1.429 -7.539 28.559 1.00 76.88 435 ILE A O 1
ATOM 3687 N N . LEU A 1 436 ? 1.977 -5.619 29.602 1.00 74.25 436 LEU A N 1
ATOM 3688 C CA . LEU A 1 436 ? 3.087 -5.257 28.712 1.00 74.25 436 LEU A CA 1
ATOM 3689 C C . LEU A 1 436 ? 4.224 -6.290 28.698 1.00 74.25 436 LEU A C 1
ATOM 3691 O O . LEU A 1 436 ? 4.978 -6.364 27.727 1.00 74.25 436 LEU A O 1
ATOM 3695 N N . SER A 1 437 ? 4.366 -7.079 29.766 1.00 68.62 437 SER A N 1
ATOM 3696 C CA . SER A 1 437 ? 5.393 -8.120 29.877 1.00 68.62 437 SER A CA 1
ATOM 3697 C C . SER A 1 437 ? 4.982 -9.480 29.301 1.00 68.62 437 SER A C 1
ATOM 3699 O O . SER A 1 437 ? 5.869 -10.277 29.004 1.00 68.62 437 SER A O 1
ATOM 3701 N N . ASN A 1 438 ? 3.682 -9.751 29.113 1.00 57.62 438 ASN A N 1
ATOM 3702 C CA . ASN A 1 438 ? 3.186 -11.103 28.812 1.00 57.62 438 ASN A CA 1
ATOM 3703 C C . ASN A 1 438 ? 2.341 -11.244 27.532 1.00 57.62 438 ASN A C 1
ATOM 3705 O O . ASN A 1 438 ? 2.092 -12.375 27.115 1.00 57.62 438 ASN A O 1
ATOM 3709 N N . VAL A 1 439 ? 1.874 -10.157 26.906 1.00 50.81 439 VAL A N 1
ATOM 3710 C CA . VAL A 1 439 ? 0.908 -10.237 25.790 1.00 50.81 439 VAL A CA 1
ATOM 3711 C C . VAL A 1 439 ? 1.567 -9.961 24.435 1.00 50.81 439 VAL A C 1
ATOM 3713 O O . VAL A 1 439 ? 2.390 -9.063 24.297 1.00 50.81 439 VAL A O 1
ATOM 3716 N N . THR A 1 440 ? 1.198 -10.735 23.411 1.00 48.75 440 THR A N 1
ATOM 3717 C CA . THR A 1 440 ? 1.732 -10.628 22.040 1.00 48.75 440 THR A CA 1
ATOM 3718 C C . THR A 1 440 ? 0.830 -9.858 21.071 1.00 48.75 440 THR A C 1
ATOM 3720 O O . THR A 1 440 ? 1.298 -9.478 20.004 1.00 48.75 440 THR A O 1
ATOM 3723 N N . ASN A 1 441 ? -0.434 -9.575 21.418 1.00 52.56 441 ASN A N 1
ATOM 3724 C CA . ASN A 1 441 ? -1.354 -8.803 20.572 1.00 52.56 441 ASN A CA 1
ATOM 3725 C C . ASN A 1 441 ? -2.096 -7.735 21.398 1.00 52.56 441 ASN A C 1
ATOM 3727 O O . ASN A 1 441 ? -2.950 -8.049 22.223 1.00 52.56 441 ASN A O 1
ATOM 3731 N N . HIS A 1 442 ? -1.724 -6.470 21.190 1.00 57.94 442 HIS A N 1
ATOM 3732 C CA . HIS A 1 442 ? -2.125 -5.315 22.004 1.00 57.94 442 HIS A CA 1
ATOM 3733 C C . HIS A 1 442 ? -3.269 -4.497 21.384 1.00 57.94 442 HIS A C 1
ATOM 3735 O O . HIS A 1 442 ? -3.626 -3.449 21.908 1.00 57.94 442 HIS A O 1
ATOM 3741 N N . ASN A 1 443 ? -3.868 -4.938 20.278 1.00 56.09 443 ASN A N 1
ATOM 3742 C CA . ASN A 1 443 ? -4.758 -4.084 19.485 1.00 56.09 443 ASN A CA 1
ATOM 3743 C C . ASN A 1 443 ? -6.113 -3.751 20.157 1.00 56.09 443 ASN A C 1
ATOM 3745 O O . ASN A 1 443 ? -6.822 -2.856 19.708 1.00 56.09 443 ASN A O 1
ATOM 3749 N N . TYR A 1 444 ? -6.428 -4.380 21.296 1.00 74.56 444 TYR A N 1
ATOM 3750 C CA . TYR A 1 444 ? -7.574 -4.053 22.151 1.00 74.56 444 TYR A CA 1
ATOM 3751 C C . TYR A 1 444 ? -7.176 -3.853 23.624 1.00 74.56 444 TYR A C 1
ATOM 3753 O O . TYR A 1 444 ? -7.743 -4.485 24.516 1.00 74.56 444 TYR A O 1
ATOM 3761 N N . LEU A 1 445 ? -6.216 -2.961 23.903 1.00 80.69 445 LEU A N 1
ATOM 3762 C CA . LEU A 1 445 ? -5.665 -2.727 25.254 1.00 80.69 445 LEU A CA 1
ATOM 3763 C C . LEU A 1 445 ? -6.713 -2.610 26.368 1.00 80.69 445 LEU A C 1
ATOM 3765 O O . LEU A 1 445 ? -6.530 -3.177 27.443 1.00 80.69 445 LEU A O 1
ATOM 3769 N N . TRP A 1 446 ? -7.818 -1.901 26.119 1.00 85.94 446 TRP A N 1
ATOM 3770 C CA . TRP A 1 446 ? -8.889 -1.736 27.103 1.00 85.94 446 TRP A CA 1
ATOM 3771 C C . TRP A 1 446 ? -9.599 -3.064 27.418 1.00 85.94 446 TRP A C 1
ATOM 3773 O O . TRP A 1 446 ? -9.887 -3.335 28.582 1.00 85.94 446 TRP A O 1
ATOM 3783 N N . LYS A 1 447 ? -9.826 -3.926 26.411 1.00 84.88 447 LYS A N 1
ATOM 3784 C CA . LYS A 1 447 ? -10.407 -5.269 26.590 1.00 84.88 447 LYS A CA 1
ATOM 3785 C C . LYS A 1 447 ? -9.457 -6.146 27.395 1.00 84.88 447 LYS A C 1
ATOM 3787 O O . LYS A 1 447 ? -9.879 -6.730 28.388 1.00 84.88 447 LYS A O 1
ATOM 3792 N N . SER A 1 448 ? -8.177 -6.172 27.020 1.00 81.88 448 SER A N 1
ATOM 3793 C CA . SER A 1 448 ? -7.149 -6.948 27.724 1.00 81.88 448 SER A CA 1
ATOM 3794 C C . SER A 1 448 ? -6.983 -6.498 29.178 1.00 81.88 448 SER A C 1
ATOM 3796 O O . SER A 1 448 ? -6.824 -7.328 30.070 1.00 81.88 448 SER A O 1
ATOM 3798 N N . LEU A 1 449 ? -7.073 -5.191 29.446 1.00 86.00 449 LEU A N 1
ATOM 3799 C CA . LEU A 1 449 ? -7.033 -4.662 30.807 1.00 86.00 449 LEU A CA 1
ATOM 3800 C C . LEU A 1 449 ? -8.266 -5.086 31.620 1.00 86.00 449 LEU A C 1
ATOM 3802 O O . LEU A 1 449 ? -8.114 -5.514 32.763 1.00 86.00 449 LEU A O 1
ATOM 3806 N N . ILE A 1 450 ? -9.470 -5.030 31.040 1.00 87.25 450 ILE A N 1
ATOM 3807 C CA . ILE A 1 450 ? -10.699 -5.516 31.693 1.00 87.25 450 ILE A CA 1
ATOM 3808 C C . ILE A 1 450 ? -10.601 -7.014 32.004 1.00 87.25 450 ILE A C 1
ATOM 3810 O O . ILE A 1 450 ? -10.885 -7.417 33.133 1.00 87.25 450 ILE A O 1
ATOM 3814 N N . GLU A 1 451 ? -10.164 -7.834 31.042 1.00 82.12 451 GLU A N 1
ATOM 3815 C CA . GLU A 1 451 ? -9.933 -9.271 31.245 1.00 82.12 451 GLU A CA 1
ATOM 3816 C C . GLU A 1 451 ? -8.969 -9.508 32.409 1.00 82.12 451 GLU A C 1
ATOM 3818 O O . GLU A 1 451 ? -9.270 -10.280 33.324 1.00 82.12 451 GLU A O 1
ATOM 3823 N N . PHE A 1 452 ? -7.852 -8.780 32.434 1.00 81.81 452 PHE A N 1
ATOM 3824 C CA . PHE A 1 452 ? -6.861 -8.884 33.497 1.00 81.81 452 PHE A CA 1
ATOM 3825 C C . PHE A 1 452 ? -7.435 -8.516 34.875 1.00 81.81 452 PHE A C 1
ATOM 3827 O O . PHE A 1 452 ? -7.262 -9.263 35.839 1.00 81.81 452 PHE A O 1
ATOM 3834 N N . ILE A 1 453 ? -8.155 -7.396 34.987 1.00 84.62 453 ILE A N 1
ATOM 3835 C CA . ILE A 1 453 ? -8.751 -6.926 36.252 1.00 84.62 453 ILE A CA 1
ATOM 3836 C C . ILE A 1 453 ? -9.765 -7.931 36.793 1.00 84.62 453 ILE A C 1
ATOM 3838 O O . ILE A 1 453 ? -9.830 -8.189 38.001 1.00 84.62 453 ILE A O 1
ATOM 3842 N N . LEU A 1 454 ? -10.560 -8.522 35.906 1.00 79.88 454 LEU A N 1
ATOM 3843 C CA . LEU A 1 454 ? -11.540 -9.524 36.290 1.00 79.88 454 LEU A CA 1
ATOM 3844 C C . LEU A 1 454 ? -10.861 -10.781 36.841 1.00 79.88 454 LEU A C 1
ATOM 3846 O O . LEU A 1 454 ? -11.273 -11.258 37.906 1.00 79.88 454 LEU A O 1
ATOM 3850 N N . LEU A 1 455 ? -9.792 -11.245 36.185 1.00 77.00 455 LEU A N 1
ATOM 3851 C CA . LEU A 1 455 ? -9.020 -12.430 36.570 1.00 77.00 455 LEU A CA 1
ATOM 3852 C C . LEU A 1 455 ? -8.215 -12.239 37.861 1.00 77.00 455 LEU A C 1
ATOM 3854 O O . LEU A 1 455 ? -8.229 -13.112 38.727 1.00 77.00 455 LEU A O 1
ATOM 3858 N N . HIS A 1 456 ? -7.529 -11.106 37.999 1.00 75.44 456 HIS A N 1
ATOM 3859 C CA . HIS A 1 456 ? -6.499 -10.909 39.024 1.00 75.44 456 HIS A CA 1
ATOM 3860 C C . HIS A 1 456 ? -6.876 -9.914 40.121 1.00 75.44 456 HIS A C 1
ATOM 3862 O O . HIS A 1 456 ? -6.163 -9.809 41.118 1.00 75.44 456 HIS A O 1
ATOM 3868 N N . GLY A 1 457 ? -7.984 -9.183 39.982 1.00 68.12 457 GLY A N 1
ATOM 3869 C CA . GLY A 1 457 ? -8.387 -8.215 40.997 1.00 68.12 457 GLY A CA 1
ATOM 3870 C C . GLY A 1 457 ? -8.741 -8.879 42.330 1.00 68.12 457 GLY A C 1
ATOM 3871 O O . GLY A 1 457 ? -9.393 -9.930 42.367 1.00 68.12 457 GLY A O 1
ATOM 3872 N N . THR A 1 458 ? -8.326 -8.240 43.421 1.00 69.69 458 THR A N 1
ATOM 3873 C CA . THR A 1 458 ? -8.590 -8.686 44.791 1.00 69.69 458 THR A CA 1
ATOM 3874 C C . THR A 1 458 ? -10.028 -8.356 45.219 1.00 69.69 458 THR A C 1
ATOM 3876 O O . THR A 1 458 ? -10.646 -7.456 44.649 1.00 69.69 458 THR A O 1
ATOM 3879 N N . PRO A 1 459 ? -10.593 -9.058 46.222 1.00 67.75 459 PRO A N 1
ATOM 3880 C CA . PRO A 1 459 ? -11.944 -8.782 46.730 1.00 67.75 459 PRO A CA 1
ATOM 3881 C C . PRO A 1 459 ? -12.130 -7.370 47.305 1.00 67.75 459 PRO A C 1
ATOM 3883 O O . PRO A 1 459 ? -13.250 -6.882 47.389 1.00 67.75 459 PRO A O 1
ATOM 3886 N N . GLU A 1 460 ? -11.036 -6.731 47.716 1.00 71.12 460 GLU A N 1
ATOM 3887 C CA . GLU A 1 460 ? -11.006 -5.402 48.339 1.00 71.12 460 GLU A CA 1
ATOM 3888 C C . GLU A 1 460 ? -11.163 -4.264 47.317 1.00 71.12 460 GLU A C 1
ATOM 3890 O O . GLU A 1 460 ? -11.443 -3.128 47.693 1.00 71.12 460 GLU A O 1
ATOM 3895 N N . ILE A 1 461 ? -10.989 -4.560 46.025 1.00 79.12 461 ILE A N 1
ATOM 3896 C CA . ILE A 1 461 ? -11.049 -3.588 44.936 1.00 79.12 461 ILE A CA 1
ATOM 3897 C C . ILE A 1 461 ? -12.394 -3.711 44.218 1.00 79.12 461 ILE A C 1
ATOM 3899 O O . ILE A 1 461 ? -12.768 -4.789 43.748 1.00 79.12 461 ILE A O 1
ATOM 3903 N N . ASN A 1 462 ? -13.108 -2.591 44.072 1.00 85.12 462 ASN A N 1
ATOM 3904 C CA . ASN A 1 462 ? -14.354 -2.550 43.312 1.00 85.12 462 ASN A CA 1
ATOM 3905 C C . ASN A 1 462 ? -14.072 -2.679 41.805 1.00 85.12 462 ASN A C 1
ATOM 3907 O O . ASN A 1 462 ? -13.859 -1.697 41.096 1.00 85.12 462 ASN A O 1
ATOM 3911 N N . LYS A 1 463 ? -14.076 -3.921 41.312 1.00 85.31 463 LYS A N 1
ATOM 3912 C CA . LYS A 1 463 ? -13.809 -4.242 39.901 1.00 85.31 463 LYS A CA 1
ATOM 3913 C C . LYS A 1 463 ? -14.766 -3.534 38.944 1.00 85.31 463 LYS A C 1
ATOM 3915 O O . LYS A 1 463 ? -14.334 -3.141 37.867 1.00 85.31 463 LYS A O 1
ATOM 3920 N N . ASN A 1 464 ? -16.039 -3.380 39.323 1.00 86.44 464 ASN A N 1
ATOM 3921 C CA . ASN A 1 464 ? -17.030 -2.731 38.465 1.00 86.44 464 ASN A CA 1
ATOM 3922 C C . ASN A 1 464 ? -16.655 -1.265 38.239 1.00 86.44 464 ASN A C 1
ATOM 3924 O O . ASN A 1 464 ? -16.524 -0.866 37.094 1.00 86.44 464 ASN A O 1
ATOM 3928 N N . GLU A 1 465 ? -16.352 -0.515 39.299 1.00 88.75 465 GLU A N 1
ATOM 3929 C CA . GLU A 1 465 ? -15.957 0.897 39.184 1.00 88.75 465 GLU A CA 1
ATOM 39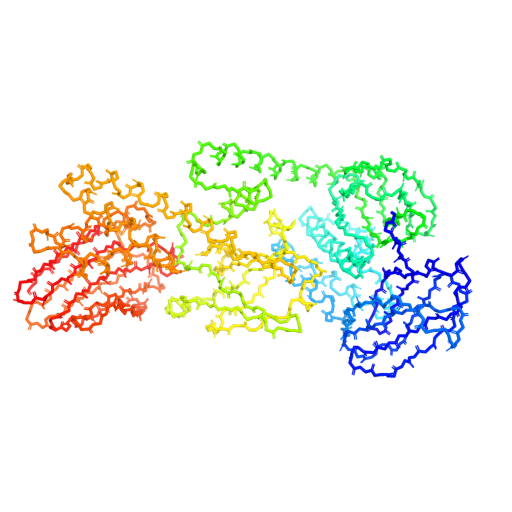30 C C . GLU A 1 465 ? -14.691 1.083 38.329 1.00 88.75 465 GLU A C 1
ATOM 3932 O O . GLU A 1 465 ? -14.611 2.008 37.526 1.00 88.75 465 GLU A O 1
ATOM 3937 N N . ILE A 1 466 ? -13.709 0.178 38.427 1.00 89.25 466 ILE A N 1
ATOM 3938 C CA . ILE A 1 466 ? -12.528 0.243 37.551 1.00 89.25 466 ILE A CA 1
ATOM 3939 C C . ILE A 1 466 ? -12.912 0.019 36.084 1.00 89.25 466 ILE A C 1
ATOM 3941 O O . ILE A 1 466 ? -12.437 0.745 35.210 1.00 89.25 466 ILE A O 1
ATOM 3945 N N . ILE A 1 467 ? -13.750 -0.981 35.804 1.00 89.56 467 ILE A N 1
ATOM 3946 C CA . ILE A 1 467 ? -14.226 -1.263 34.444 1.00 89.56 467 ILE A CA 1
ATOM 3947 C C . ILE A 1 467 ? -14.982 -0.051 33.893 1.00 89.56 467 ILE A C 1
ATOM 3949 O O . ILE A 1 467 ? -14.718 0.360 32.768 1.00 89.56 467 ILE A O 1
ATOM 3953 N N . GLU A 1 468 ? -15.853 0.567 34.691 1.00 91.25 468 GLU A N 1
ATOM 3954 C CA . GLU A 1 468 ? -16.578 1.789 34.328 1.00 91.25 468 GLU A CA 1
ATOM 3955 C C . GLU A 1 468 ? -15.623 2.921 33.929 1.00 91.25 468 GLU A C 1
ATOM 3957 O O . GLU A 1 468 ? -15.802 3.524 32.873 1.00 91.25 468 GLU A O 1
ATOM 3962 N N . LEU A 1 469 ? -14.557 3.155 34.705 1.00 92.81 469 LEU A N 1
ATOM 3963 C CA . LEU A 1 469 ? -13.547 4.172 34.392 1.00 92.81 469 LEU A CA 1
ATOM 3964 C C . LEU A 1 469 ? -12.768 3.866 33.103 1.00 92.81 469 LEU A C 1
ATOM 3966 O O . LEU A 1 469 ? -12.471 4.782 32.337 1.00 92.81 469 LEU A O 1
ATOM 3970 N N . ILE A 1 470 ? -12.441 2.596 32.844 1.00 92.38 470 ILE A N 1
ATOM 3971 C CA . ILE A 1 470 ? -11.768 2.178 31.601 1.00 92.38 470 ILE A CA 1
ATOM 3972 C C . ILE A 1 470 ? -12.673 2.420 30.390 1.00 92.38 470 ILE A C 1
ATOM 3974 O O . ILE A 1 470 ? -12.213 2.924 29.365 1.00 92.38 470 ILE A O 1
ATOM 3978 N N . LEU A 1 471 ? -13.956 2.073 30.504 1.00 92.25 471 LEU A N 1
ATOM 3979 C CA . LEU A 1 471 ? -14.939 2.263 29.439 1.00 92.25 471 LEU A CA 1
ATOM 3980 C C . LEU A 1 471 ? -15.273 3.749 29.221 1.00 92.25 471 LEU A C 1
ATOM 3982 O O . LEU A 1 471 ? -15.453 4.169 28.077 1.00 92.25 471 LEU A O 1
ATOM 3986 N N . GLU A 1 472 ? -15.303 4.553 30.290 1.00 92.81 472 GLU A N 1
ATOM 3987 C CA . GLU A 1 472 ? -15.431 6.014 30.218 1.00 92.81 472 GLU A CA 1
ATOM 3988 C C . GLU A 1 472 ? -14.240 6.641 29.467 1.00 92.81 472 GLU A C 1
ATOM 3990 O O . GLU A 1 472 ? -14.456 7.448 28.561 1.00 92.81 472 GLU A O 1
ATOM 3995 N N . ASP A 1 473 ? -12.992 6.259 29.780 1.00 92.06 473 ASP A N 1
ATOM 3996 C CA . ASP A 1 473 ? -11.807 6.733 29.038 1.00 92.06 473 ASP A CA 1
ATOM 3997 C C . ASP A 1 473 ? -11.861 6.316 27.563 1.00 92.06 473 ASP A C 1
ATOM 3999 O O . ASP A 1 473 ? -11.582 7.136 26.686 1.00 92.06 473 ASP A O 1
ATOM 4003 N N . PHE A 1 474 ? -12.258 5.072 27.280 1.00 89.62 474 PHE A N 1
ATOM 4004 C CA . PHE A 1 474 ? -12.384 4.569 25.913 1.00 89.62 474 PHE A CA 1
ATOM 4005 C C . PHE A 1 474 ? -13.349 5.422 25.076 1.00 89.62 474 PHE A C 1
ATOM 4007 O O . PHE A 1 474 ? -12.960 5.906 24.014 1.00 89.62 474 PHE A O 1
ATOM 4014 N N . ILE A 1 475 ? -14.570 5.678 25.565 1.00 90.19 475 ILE A N 1
ATOM 4015 C CA . ILE A 1 475 ? -15.549 6.491 24.826 1.00 90.19 475 ILE A CA 1
ATOM 4016 C C . ILE A 1 475 ? -15.105 7.950 24.708 1.00 90.19 475 ILE A C 1
ATOM 4018 O O . ILE A 1 475 ? -15.223 8.528 23.628 1.00 90.19 475 ILE A O 1
ATOM 4022 N N . ASN A 1 476 ? -14.547 8.545 25.765 1.00 88.88 476 ASN A N 1
ATOM 4023 C CA . ASN A 1 476 ? -14.072 9.933 25.726 1.00 88.88 476 ASN A CA 1
ATOM 4024 C C . ASN A 1 476 ? -12.936 10.173 24.730 1.00 88.88 476 ASN A C 1
ATOM 4026 O O . ASN A 1 476 ? -12.735 11.304 24.291 1.00 88.88 476 ASN A O 1
ATOM 4030 N N . ASN A 1 477 ? -12.216 9.116 24.364 1.00 86.31 477 ASN A N 1
ATOM 4031 C CA . ASN A 1 477 ? -11.157 9.138 23.367 1.00 86.31 477 ASN A CA 1
ATOM 4032 C C . ASN A 1 477 ? -11.574 8.364 22.108 1.00 86.31 477 ASN A C 1
ATOM 4034 O O . ASN A 1 477 ? -10.760 7.660 21.517 1.00 86.31 477 ASN A O 1
ATOM 4038 N N . SER A 1 478 ? -12.841 8.493 21.717 1.00 86.56 478 SER A N 1
ATOM 4039 C CA . SER A 1 478 ? -13.400 8.002 20.457 1.00 86.56 478 SER A CA 1
ATOM 4040 C C . SER A 1 478 ? -14.250 9.099 19.811 1.00 86.56 478 SER A C 1
ATOM 4042 O O . SER A 1 478 ? -14.600 10.089 20.458 1.00 86.56 478 SER A O 1
ATOM 4044 N N . ILE A 1 479 ? -14.617 8.938 18.539 1.00 87.06 479 ILE A N 1
ATOM 4045 C CA . ILE A 1 479 ? -15.611 9.816 17.911 1.00 87.06 479 ILE A CA 1
ATOM 4046 C C . ILE A 1 479 ? -17.001 9.292 18.287 1.00 87.06 479 ILE A C 1
ATOM 4048 O O . ILE A 1 479 ? -17.391 8.229 17.820 1.00 87.06 479 ILE A O 1
ATOM 4052 N N . TYR A 1 480 ? -17.770 10.019 19.100 1.00 88.12 480 TYR A N 1
ATOM 4053 C CA . TYR A 1 480 ? -19.111 9.598 19.538 1.00 88.12 480 TYR A CA 1
ATOM 4054 C C . TYR A 1 480 ? -20.198 10.649 19.249 1.00 88.12 480 TYR A C 1
ATOM 4056 O O . TYR A 1 480 ? -19.906 11.832 19.065 1.00 88.12 480 TYR A O 1
ATOM 4064 N N . ASP A 1 481 ? -21.468 10.224 19.195 1.00 88.38 481 ASP A N 1
ATOM 4065 C CA . ASP A 1 481 ? -22.641 11.112 19.094 1.00 88.38 481 ASP A CA 1
ATOM 4066 C C . ASP A 1 481 ? -23.468 11.054 20.390 1.00 88.38 481 ASP A C 1
ATOM 4068 O O . ASP A 1 481 ? -24.118 10.058 20.689 1.00 88.38 481 ASP A O 1
ATOM 4072 N N . ASN A 1 482 ? -23.515 12.167 21.133 1.00 81.19 482 ASN A N 1
ATOM 4073 C CA . ASN A 1 482 ? -24.335 12.331 22.348 1.00 81.19 482 ASN A CA 1
ATOM 4074 C C . ASN A 1 482 ? -25.847 12.138 22.133 1.00 81.19 482 ASN A C 1
ATOM 4076 O O . ASN A 1 482 ? -26.628 12.103 23.083 1.00 81.19 482 ASN A O 1
ATOM 4080 N N . SER A 1 483 ? -26.280 12.099 20.877 1.00 84.88 483 SER A N 1
ATOM 4081 C CA . SER A 1 483 ? -27.664 11.958 20.445 1.00 84.88 483 SER A CA 1
ATOM 4082 C C . SER A 1 483 ? -27.839 10.815 19.445 1.00 84.88 483 SER A C 1
ATOM 4084 O O . SER A 1 483 ? -28.668 10.916 18.542 1.00 84.88 483 SER A O 1
ATOM 4086 N N . PHE A 1 484 ? -27.047 9.751 19.608 1.00 90.00 484 PHE A N 1
ATOM 4087 C CA . PHE A 1 484 ? -27.015 8.596 18.715 1.00 90.00 484 PHE A CA 1
ATOM 4088 C C . PHE A 1 484 ? -28.396 7.964 18.492 1.00 90.00 484 PHE A C 1
ATOM 4090 O O . PHE A 1 484 ? -28.843 7.802 17.356 1.00 90.00 484 PHE A O 1
ATOM 4097 N N . TYR A 1 485 ? -29.086 7.650 19.587 1.00 89.44 485 TYR A N 1
ATOM 4098 C CA . TYR A 1 485 ? -30.408 7.035 19.583 1.00 89.44 485 TYR A CA 1
ATOM 4099 C C . TYR A 1 485 ? -31.533 8.077 19.551 1.00 89.44 485 TYR A C 1
ATOM 4101 O O . TYR A 1 485 ? -31.400 9.180 20.095 1.00 89.44 485 TYR A O 1
ATOM 4109 N N . ASN A 1 486 ? -32.656 7.732 18.913 1.00 85.81 486 ASN A N 1
ATOM 4110 C CA . ASN A 1 486 ? -33.856 8.576 18.909 1.00 85.81 486 ASN A CA 1
ATOM 4111 C C . ASN A 1 486 ? -34.581 8.576 20.272 1.00 85.81 486 ASN A C 1
ATOM 4113 O O . ASN A 1 486 ? -35.135 9.603 20.671 1.00 85.81 486 ASN A O 1
ATOM 4117 N N . GLU A 1 487 ? -34.511 7.459 20.992 1.00 89.06 487 GLU A N 1
ATOM 4118 C CA . GLU A 1 487 ? -35.161 7.188 22.275 1.00 89.06 487 GLU A CA 1
ATOM 4119 C C . GLU A 1 487 ? -34.148 6.613 23.292 1.00 89.06 487 GLU A C 1
ATOM 4121 O O . GLU A 1 487 ? -33.004 6.316 22.932 1.00 89.06 487 GLU A O 1
ATOM 4126 N N . PRO A 1 488 ? -34.494 6.505 24.588 1.00 89.94 488 PRO A N 1
ATOM 4127 C CA . PRO A 1 488 ? -33.674 5.793 25.568 1.00 89.94 488 PRO A CA 1
ATOM 4128 C C . PRO A 1 488 ? -33.612 4.283 25.296 1.00 89.94 488 PRO A C 1
ATOM 4130 O O . PRO A 1 488 ? -34.562 3.690 24.795 1.00 89.94 488 PRO A O 1
ATOM 4133 N N . ILE A 1 489 ? -32.516 3.644 25.707 1.00 90.62 489 ILE A N 1
ATOM 4134 C CA . ILE A 1 489 ? -32.426 2.180 25.787 1.00 90.62 489 ILE A CA 1
ATOM 4135 C C . ILE A 1 489 ? -33.381 1.702 26.883 1.00 90.62 489 ILE A C 1
ATOM 4137 O O . ILE A 1 489 ? -33.337 2.214 28.002 1.00 90.62 489 ILE A O 1
ATOM 4141 N N . ILE A 1 490 ? -34.217 0.707 26.595 1.00 90.88 490 ILE A N 1
ATOM 4142 C CA . ILE A 1 490 ? -35.163 0.162 27.576 1.00 90.88 490 ILE A CA 1
ATOM 4143 C C . ILE A 1 490 ? -34.630 -1.165 28.107 1.00 90.88 490 ILE A C 1
ATOM 4145 O O . ILE A 1 490 ? -34.278 -2.053 27.335 1.00 90.88 490 ILE A O 1
ATOM 4149 N N . TYR A 1 491 ? -34.599 -1.325 29.428 1.00 88.00 491 TYR A N 1
ATOM 4150 C CA . TYR A 1 491 ? -34.305 -2.600 30.074 1.00 88.00 491 TYR A CA 1
ATOM 4151 C C . TYR A 1 491 ? -35.515 -3.154 30.803 1.00 88.00 491 TYR A C 1
ATOM 4153 O O . TYR A 1 491 ? -35.920 -2.632 31.846 1.00 88.00 491 TYR A O 1
ATOM 4161 N N . TYR A 1 492 ? -36.043 -4.248 30.260 1.00 86.31 492 TYR A N 1
ATOM 4162 C CA . TYR A 1 492 ? -37.134 -5.007 30.850 1.00 86.31 492 TYR A CA 1
ATOM 4163 C C . TYR A 1 492 ? -36.585 -5.989 31.878 1.00 86.31 492 TYR A C 1
ATOM 4165 O O . TYR A 1 492 ? -36.065 -7.052 31.527 1.00 86.31 492 TYR A O 1
ATOM 4173 N N . ARG A 1 493 ? -36.739 -5.660 33.166 1.00 78.62 493 ARG A N 1
ATOM 4174 C CA . ARG A 1 493 ? -36.228 -6.509 34.259 1.00 78.62 493 ARG A CA 1
ATOM 4175 C C . ARG A 1 493 ? -36.914 -7.870 34.325 1.00 78.62 493 ARG A C 1
ATOM 4177 O O . ARG A 1 493 ? -36.316 -8.841 34.769 1.00 78.62 493 ARG A O 1
ATOM 4184 N N . SER A 1 494 ? -38.175 -7.947 33.902 1.00 81.00 494 SER A N 1
ATOM 4185 C CA . SER A 1 494 ? -38.974 -9.178 33.948 1.00 81.00 494 SER A CA 1
ATOM 4186 C C . SER A 1 494 ? -38.500 -10.250 32.963 1.00 81.00 494 SER A C 1
ATOM 4188 O O . SER A 1 494 ? -38.701 -11.437 33.216 1.00 81.00 494 SER A O 1
ATOM 4190 N N . THR A 1 495 ? -37.876 -9.842 31.857 1.00 82.06 495 THR A N 1
ATOM 4191 C CA . THR A 1 495 ? -37.411 -10.724 30.776 1.00 82.06 495 THR A CA 1
ATOM 4192 C C . THR A 1 495 ? -35.905 -10.635 30.533 1.00 82.06 495 THR A C 1
ATOM 4194 O O . THR A 1 495 ? -35.416 -11.231 29.575 1.00 82.06 495 THR A O 1
ATOM 4197 N N . ASP A 1 496 ? -35.171 -9.885 31.364 1.00 83.19 496 ASP A N 1
ATOM 4198 C CA . ASP A 1 496 ? -33.739 -9.600 31.206 1.00 83.19 496 ASP A CA 1
ATOM 4199 C C . ASP A 1 496 ? -33.372 -9.173 29.771 1.00 83.19 496 ASP A C 1
ATOM 4201 O O . ASP A 1 496 ? -32.375 -9.613 29.200 1.00 83.19 496 ASP A O 1
ATOM 4205 N N . THR A 1 497 ? -34.201 -8.329 29.152 1.00 88.06 497 THR A N 1
ATOM 4206 C CA . THR A 1 497 ? -34.040 -7.927 27.746 1.00 88.06 497 THR A CA 1
ATOM 4207 C C . THR A 1 497 ? -33.737 -6.439 27.634 1.00 88.06 497 THR A C 1
ATOM 4209 O O . THR A 1 497 ? -34.443 -5.612 28.214 1.00 88.06 497 THR A O 1
ATOM 4212 N N . LEU A 1 498 ? -32.685 -6.110 26.883 1.00 90.25 498 LEU A N 1
ATOM 4213 C CA . LEU A 1 498 ? -32.374 -4.751 26.454 1.00 90.25 498 LEU A CA 1
ATOM 4214 C C . LEU A 1 498 ? -32.969 -4.490 25.082 1.00 90.25 498 LEU A C 1
ATOM 4216 O O . LEU A 1 498 ? -32.776 -5.288 24.170 1.00 90.25 498 LEU A O 1
ATOM 4220 N N . VAL A 1 499 ? -33.617 -3.345 24.938 1.00 91.94 499 VAL A N 1
ATOM 4221 C CA . VAL A 1 499 ? -34.098 -2.833 23.660 1.00 91.94 499 VAL A CA 1
ATOM 4222 C C . VAL A 1 499 ? -33.287 -1.599 23.312 1.00 91.94 499 VAL A C 1
ATOM 4224 O O . VAL A 1 499 ? -33.386 -0.563 23.975 1.00 91.94 499 VAL A O 1
ATOM 4227 N N . PHE A 1 500 ? -32.462 -1.730 22.278 1.00 93.00 500 PHE A N 1
ATOM 4228 C CA . PHE A 1 500 ? -31.722 -0.628 21.681 1.00 93.00 500 PHE A CA 1
ATOM 4229 C C . PHE A 1 500 ? -32.591 -0.012 20.587 1.00 93.00 500 PHE A C 1
ATOM 4231 O O . PHE A 1 500 ? -32.962 -0.724 19.655 1.00 93.00 500 PHE A O 1
ATOM 4238 N N . PRO A 1 501 ? -32.954 1.269 20.682 1.00 91.31 501 PRO A N 1
ATOM 4239 C CA . PRO A 1 501 ? -33.870 1.885 19.732 1.00 91.31 501 PRO A CA 1
ATOM 4240 C C . PRO A 1 501 ? -33.159 2.255 18.414 1.00 91.31 501 PRO A C 1
ATOM 4242 O O . PRO A 1 501 ? -31.931 2.192 18.331 1.00 91.31 501 PRO A O 1
ATOM 4245 N N . PRO A 1 502 ? -33.901 2.656 17.366 1.00 88.38 502 PRO A N 1
ATOM 4246 C CA . PRO A 1 502 ? -33.312 3.115 16.108 1.00 88.38 502 PRO A CA 1
ATOM 4247 C C . PRO A 1 502 ? -32.353 4.309 16.279 1.00 88.38 502 PRO A C 1
ATOM 4249 O O . PRO A 1 502 ? -32.478 5.118 17.208 1.00 88.38 502 PRO A O 1
ATOM 4252 N N . SER A 1 503 ? -31.404 4.468 15.347 1.00 86.00 503 SER A N 1
ATOM 4253 C CA . SER A 1 503 ? -30.557 5.666 15.329 1.00 86.00 503 SER A CA 1
ATOM 4254 C C . SER A 1 503 ? -31.364 6.899 14.912 1.00 86.00 503 SER A C 1
ATOM 4256 O O . SER A 1 503 ? -32.378 6.823 14.217 1.00 86.00 503 SER A O 1
ATOM 4258 N N . LYS A 1 504 ? -30.925 8.075 15.362 1.00 74.94 504 LYS A N 1
ATOM 4259 C CA . LYS A 1 504 ? -31.662 9.330 15.171 1.00 74.94 504 LYS A CA 1
ATOM 4260 C C . LYS A 1 504 ? -31.551 9.913 13.758 1.00 74.94 504 LYS A C 1
ATOM 4262 O O . LYS A 1 504 ? -32.366 10.763 13.403 1.00 74.94 504 LYS A O 1
ATOM 4267 N N . LYS A 1 505 ? -30.514 9.545 12.995 1.00 65.38 505 LYS A N 1
ATOM 4268 C CA . LYS A 1 505 ? -30.066 10.327 11.829 1.00 65.38 505 LYS A CA 1
ATOM 4269 C C . LYS A 1 505 ? -30.019 9.602 10.483 1.00 65.38 505 LYS A C 1
ATOM 4271 O O . LYS A 1 505 ? -29.982 10.321 9.492 1.00 65.38 505 LYS A O 1
ATOM 4276 N N . ASN A 1 506 ? -30.056 8.270 10.401 1.00 60.25 506 ASN A N 1
ATOM 4277 C CA . ASN A 1 506 ? -29.603 7.589 9.179 1.00 60.25 506 ASN A CA 1
ATOM 4278 C C . ASN A 1 506 ? -30.538 6.490 8.661 1.00 60.25 506 ASN A C 1
ATOM 4280 O O . ASN A 1 506 ? -31.196 5.800 9.432 1.00 60.25 506 ASN A O 1
ATOM 4284 N N . ASN A 1 507 ? -30.537 6.325 7.332 1.00 64.69 507 ASN A N 1
ATOM 4285 C CA . ASN A 1 507 ? -31.235 5.258 6.601 1.00 64.69 507 ASN A CA 1
ATOM 4286 C C . ASN A 1 507 ? -30.460 3.923 6.591 1.00 64.69 507 ASN A C 1
ATOM 4288 O O . ASN A 1 507 ? -31.031 2.905 6.197 1.00 64.69 507 ASN A O 1
ATOM 4292 N N . SER A 1 508 ? -29.172 3.938 6.952 1.00 75.69 508 SER A N 1
ATOM 4293 C CA . SER A 1 508 ? -28.264 2.778 6.926 1.00 75.69 508 SER A CA 1
ATOM 4294 C C . SER A 1 508 ? -28.180 2.040 8.273 1.00 75.69 508 SER A C 1
ATOM 4296 O O . SER A 1 508 ? -27.510 1.009 8.377 1.00 75.69 508 SER A O 1
ATOM 4298 N N . GLY A 1 509 ? -28.835 2.566 9.315 1.00 88.44 509 GLY A N 1
ATOM 4299 C CA . GLY A 1 509 ? -28.836 2.003 10.664 1.00 88.44 509 GLY A CA 1
ATOM 4300 C C . GLY A 1 509 ? -27.495 2.094 11.392 1.00 88.44 509 GLY A C 1
ATOM 4301 O O . GLY A 1 509 ? -26.686 2.992 11.173 1.00 88.44 509 GLY A O 1
ATOM 4302 N N . TYR A 1 510 ? -27.286 1.156 12.310 1.00 93.00 510 TYR A N 1
ATOM 4303 C CA . TYR A 1 510 ? -26.079 1.026 13.118 1.00 93.00 510 TYR A CA 1
ATOM 4304 C C . TYR A 1 510 ? -25.721 -0.447 13.328 1.00 93.00 510 TYR A C 1
ATOM 4306 O O . TYR A 1 510 ? -26.569 -1.336 13.208 1.00 93.00 510 TYR A O 1
ATOM 4314 N N . THR A 1 511 ? -24.470 -0.703 13.693 1.00 94.62 511 THR A N 1
ATOM 4315 C CA . THR A 1 511 ? -23.997 -2.020 14.121 1.00 94.62 511 THR A CA 1
ATOM 4316 C C . THR A 1 511 ? -23.854 -2.040 15.637 1.00 94.62 511 THR A C 1
ATOM 4318 O O . THR A 1 511 ? -23.035 -1.314 16.198 1.00 94.62 511 THR A O 1
ATOM 4321 N N . LEU A 1 512 ? -24.660 -2.861 16.312 1.00 95.50 512 LEU A N 1
ATOM 4322 C CA . LEU A 1 512 ? -24.550 -3.127 17.743 1.00 95.50 512 LEU A CA 1
ATOM 4323 C C . LEU A 1 512 ? -23.434 -4.139 17.993 1.00 95.50 512 LEU A C 1
ATOM 4325 O O . LEU A 1 512 ? -23.437 -5.235 17.432 1.00 95.50 512 LEU A O 1
ATOM 4329 N N . ILE A 1 513 ? -22.510 -3.779 18.874 1.00 94.88 513 ILE A N 1
ATOM 4330 C CA . ILE A 1 513 ? -21.385 -4.604 19.291 1.00 94.88 513 ILE A CA 1
ATOM 4331 C C . ILE A 1 513 ? -21.626 -5.063 20.719 1.00 94.88 513 ILE A C 1
ATOM 4333 O O . ILE A 1 513 ? -21.834 -4.256 21.627 1.00 94.88 513 ILE A O 1
ATOM 4337 N N . ILE A 1 514 ? -21.571 -6.377 20.914 1.00 93.06 514 ILE A N 1
ATOM 4338 C CA . ILE A 1 514 ? -21.876 -7.016 22.188 1.00 93.06 514 ILE A CA 1
ATOM 4339 C C . ILE A 1 514 ? -20.678 -7.854 22.595 1.00 93.06 514 ILE A C 1
ATOM 4341 O O . ILE A 1 514 ? -20.357 -8.867 21.980 1.00 93.06 514 ILE A O 1
ATOM 4345 N N . SER A 1 515 ? -19.991 -7.425 23.644 1.00 90.81 515 SER A N 1
ATOM 4346 C CA . SER A 1 515 ? -18.852 -8.140 24.210 1.00 90.81 515 SER A CA 1
ATOM 4347 C C . SER A 1 515 ? -19.285 -8.844 25.490 1.00 90.81 515 SER A C 1
ATOM 4349 O O . SER A 1 515 ? -19.617 -8.203 26.482 1.00 90.81 515 SER A O 1
ATOM 4351 N N . THR A 1 516 ? -19.301 -10.176 25.454 1.00 87.50 516 THR A N 1
ATOM 4352 C CA . THR A 1 516 ? -19.728 -11.032 26.563 1.00 87.50 516 THR A CA 1
ATOM 4353 C C . THR A 1 516 ? -18.526 -11.680 27.236 1.00 87.50 516 THR A C 1
ATOM 4355 O O . THR A 1 516 ? -17.728 -12.354 26.578 1.00 87.50 516 THR A O 1
ATOM 4358 N N . LEU A 1 517 ? -18.453 -11.580 28.563 1.00 78.12 517 LEU A N 1
ATOM 4359 C CA . LEU A 1 517 ? -17.539 -12.369 29.386 1.00 78.12 517 LEU A CA 1
ATOM 4360 C C . LEU A 1 517 ? -18.304 -13.486 30.089 1.00 78.12 517 LEU A C 1
ATOM 4362 O O . LEU A 1 517 ? -19.246 -13.248 30.854 1.00 78.12 517 LEU A O 1
ATOM 4366 N N . LYS A 1 518 ? -17.893 -14.733 29.845 1.00 67.19 518 LYS A N 1
ATOM 4367 C CA . LYS A 1 518 ? -18.420 -15.882 30.587 1.00 67.19 518 LYS A CA 1
ATOM 4368 C C . LYS A 1 518 ? -17.577 -16.108 31.832 1.00 67.19 518 LYS A C 1
ATOM 4370 O O . LYS A 1 518 ? -16.359 -16.166 31.753 1.00 67.19 518 LYS A O 1
ATOM 4375 N N . LYS A 1 519 ? -18.236 -16.400 32.956 1.00 60.06 519 LYS A N 1
ATOM 4376 C CA . LYS A 1 519 ? -17.594 -16.737 34.242 1.00 60.06 519 LYS A CA 1
ATOM 4377 C C . LYS A 1 519 ? -16.565 -17.886 34.160 1.00 60.06 519 LYS A C 1
ATOM 4379 O O . LYS A 1 519 ? -15.748 -18.024 35.060 1.00 60.06 519 LYS A O 1
ATOM 4384 N N . SER A 1 520 ? -16.626 -18.725 33.120 1.00 55.88 520 SER A N 1
ATOM 4385 C CA . SER A 1 520 ? -15.765 -19.898 32.916 1.00 55.88 520 SER A CA 1
ATOM 4386 C C . SER A 1 520 ? -14.757 -19.770 31.764 1.00 55.88 520 SER A C 1
ATOM 4388 O O . SER A 1 520 ? -14.088 -20.756 31.467 1.00 55.88 520 SER A O 1
ATOM 4390 N N . SER A 1 521 ? -14.681 -18.631 31.065 1.00 58.16 521 SER A N 1
ATOM 4391 C CA . SER A 1 521 ? -13.704 -18.418 29.987 1.00 58.16 521 SER A CA 1
ATOM 4392 C C . SER A 1 521 ? -12.958 -17.109 30.178 1.00 58.16 521 SER A C 1
ATOM 4394 O O . SER A 1 521 ? -13.577 -16.078 30.420 1.00 58.16 521 SER A O 1
ATOM 4396 N N . ASN A 1 522 ? -11.646 -17.146 29.975 1.00 58.59 522 ASN A N 1
ATOM 4397 C CA . ASN A 1 522 ? -10.766 -15.994 30.170 1.00 58.59 522 ASN A CA 1
ATOM 4398 C C . ASN A 1 522 ? -10.766 -15.007 28.988 1.00 58.59 522 ASN A C 1
ATOM 4400 O O . ASN A 1 522 ? -9.988 -14.067 29.006 1.00 58.59 522 ASN A O 1
ATOM 4404 N N . SER A 1 523 ? -11.599 -15.230 27.969 1.00 69.88 523 SER A N 1
ATOM 4405 C CA . SER A 1 523 ? -11.660 -14.410 26.757 1.00 69.88 523 SER A CA 1
ATOM 4406 C C . SER A 1 523 ? -13.030 -13.756 26.595 1.00 69.88 523 SER A C 1
ATOM 4408 O O . SER A 1 523 ? -14.060 -14.443 26.665 1.00 69.88 523 SER A O 1
ATOM 4410 N N . ILE A 1 524 ? -13.042 -12.460 26.300 1.00 79.75 524 ILE A N 1
ATOM 4411 C CA . ILE A 1 524 ? -14.206 -11.732 25.801 1.00 79.75 524 ILE A CA 1
ATOM 4412 C C . ILE A 1 524 ? -14.610 -12.331 24.452 1.00 79.75 524 ILE A C 1
ATOM 4414 O O . ILE A 1 524 ? -13.809 -12.417 23.523 1.00 79.75 524 ILE A O 1
ATOM 4418 N N . LYS A 1 525 ? -15.879 -12.724 24.322 1.00 85.62 525 LYS A N 1
ATOM 4419 C CA . LYS A 1 525 ? -16.470 -13.050 23.022 1.00 85.62 525 LYS A CA 1
ATOM 4420 C C . LYS A 1 525 ? -17.253 -11.842 22.525 1.00 85.62 525 LYS A C 1
ATOM 4422 O O . LYS A 1 525 ? -18.176 -11.409 23.209 1.00 85.62 525 LYS A O 1
ATOM 4427 N N . THR A 1 526 ? -16.926 -11.348 21.336 1.00 89.25 526 THR A N 1
ATOM 4428 C CA . THR A 1 526 ? -17.673 -10.270 20.680 1.00 89.25 526 THR A CA 1
ATOM 4429 C C . THR A 1 526 ? -18.621 -10.837 19.619 1.00 89.25 526 THR A C 1
ATOM 4431 O O . THR A 1 526 ? -18.285 -11.792 18.920 1.00 89.25 526 THR A O 1
ATOM 4434 N N . GLU A 1 527 ? -19.819 -10.274 19.530 1.00 92.50 527 GLU A N 1
ATOM 4435 C CA . GLU A 1 527 ? -20.792 -10.508 18.462 1.00 92.50 527 GLU A CA 1
ATOM 4436 C C . GLU A 1 527 ? -21.322 -9.172 17.925 1.00 92.50 527 GLU A C 1
ATOM 4438 O O . GLU A 1 527 ? -21.279 -8.151 18.618 1.00 92.50 527 GLU A O 1
ATOM 4443 N N . TYR A 1 528 ? -21.794 -9.200 16.679 1.00 94.62 528 TYR A N 1
ATOM 4444 C CA . TYR A 1 528 ? -22.192 -8.028 15.905 1.00 94.62 528 TYR A CA 1
ATOM 4445 C C . TYR A 1 528 ? -23.624 -8.221 15.403 1.00 94.62 528 TYR A C 1
ATOM 4447 O O . TYR A 1 528 ? -23.946 -9.277 14.853 1.00 94.62 528 TYR A O 1
ATOM 4455 N N . ILE A 1 529 ? -24.486 -7.223 15.602 1.00 94.44 529 ILE A N 1
ATOM 4456 C CA . ILE A 1 529 ? -25.882 -7.244 15.148 1.00 94.44 529 ILE A CA 1
ATOM 4457 C C . ILE A 1 529 ? -26.177 -5.947 14.397 1.00 94.44 529 ILE A C 1
ATOM 4459 O O . ILE A 1 529 ? -26.040 -4.861 14.952 1.00 94.44 529 ILE A O 1
ATOM 4463 N N . GLN A 1 530 ? -26.609 -6.053 13.143 1.00 92.25 530 GLN A N 1
ATOM 4464 C CA . GLN A 1 530 ? -27.023 -4.903 12.339 1.00 92.25 530 GLN A CA 1
ATOM 4465 C C . GLN A 1 530 ? -28.466 -4.508 12.685 1.00 92.25 530 GLN A C 1
ATOM 4467 O O . GLN A 1 530 ? -29.347 -5.366 12.723 1.00 92.25 530 GLN A O 1
ATOM 4472 N N . SER A 1 531 ? -28.727 -3.218 12.915 1.00 90.19 531 SER A N 1
ATOM 4473 C CA . SER A 1 531 ? -30.079 -2.729 13.236 1.00 90.19 531 SER A CA 1
ATOM 4474 C C . SER A 1 531 ? -30.960 -2.507 12.007 1.00 90.19 531 SER A C 1
ATOM 4476 O O . SER A 1 531 ? -32.184 -2.442 12.126 1.00 90.19 531 SER A O 1
ATOM 4478 N N . TYR A 1 532 ? -30.349 -2.411 10.821 1.00 77.56 532 TYR A N 1
ATOM 4479 C CA . TYR A 1 532 ? -30.956 -1.966 9.563 1.00 77.56 532 TYR A CA 1
ATOM 4480 C C . TYR A 1 532 ? -31.592 -0.576 9.686 1.00 77.56 532 TYR A C 1
ATOM 4482 O O . TYR A 1 532 ? -30.980 0.384 9.263 1.00 77.56 532 TYR A O 1
ATOM 4490 N N . ASN A 1 533 ? -32.782 -0.464 10.280 1.00 71.38 533 ASN A N 1
ATOM 4491 C CA . ASN A 1 533 ? -33.461 0.790 10.654 1.00 71.38 533 ASN A CA 1
ATOM 4492 C C . ASN A 1 533 ? -34.403 0.606 11.868 1.00 71.38 533 ASN A C 1
ATOM 4494 O O . ASN A 1 533 ? -35.219 1.476 12.171 1.00 71.38 533 ASN A O 1
ATOM 4498 N N . GLY A 1 534 ? -34.355 -0.556 12.523 1.00 82.44 534 GLY A N 1
ATOM 4499 C CA . GLY A 1 534 ? -35.258 -0.942 13.604 1.00 82.44 534 GLY A CA 1
ATOM 4500 C C . GLY A 1 534 ? -34.578 -0.955 14.967 1.00 82.44 534 GLY A C 1
ATOM 4501 O O . GLY A 1 534 ? -33.368 -0.763 15.082 1.00 82.44 534 GLY A O 1
ATOM 4502 N N . ALA A 1 535 ? -35.378 -1.195 16.003 1.00 88.56 535 ALA A N 1
ATOM 4503 C CA . ALA A 1 535 ? -34.850 -1.504 17.322 1.00 88.56 535 ALA A CA 1
ATOM 4504 C C . ALA A 1 535 ? -34.214 -2.906 17.330 1.00 88.56 535 ALA A C 1
ATOM 4506 O O . ALA A 1 535 ? -34.662 -3.801 16.609 1.00 88.56 535 ALA A O 1
ATOM 4507 N N . ILE A 1 536 ? -33.187 -3.096 18.157 1.00 92.50 536 ILE A N 1
ATOM 4508 C CA . ILE A 1 536 ? -32.587 -4.402 18.434 1.00 92.50 536 ILE A CA 1
ATOM 4509 C C . ILE A 1 536 ? -32.977 -4.832 19.843 1.00 92.50 536 ILE A C 1
ATOM 4511 O O . ILE A 1 536 ? -32.598 -4.185 20.821 1.00 92.50 536 ILE A O 1
ATOM 4515 N N . ASP A 1 537 ? -33.637 -5.982 19.932 1.00 91.56 537 ASP A N 1
ATOM 4516 C CA . ASP A 1 537 ? -33.921 -6.655 21.193 1.00 91.56 537 ASP A CA 1
ATOM 4517 C C . ASP A 1 537 ? -32.817 -7.676 21.484 1.00 91.56 537 ASP A C 1
ATOM 4519 O O . ASP A 1 537 ? -32.534 -8.561 20.671 1.00 91.56 537 ASP A O 1
ATOM 4523 N N . TYR A 1 538 ? -32.200 -7.582 22.659 1.00 91.12 538 TYR A N 1
ATOM 4524 C CA . TYR A 1 538 ? -31.158 -8.503 23.090 1.00 91.12 538 TYR A CA 1
ATOM 4525 C C . TYR A 1 538 ? -31.427 -9.057 24.488 1.00 91.12 538 TYR A C 1
ATOM 4527 O O . TYR A 1 538 ? -31.444 -8.327 25.482 1.00 91.12 538 TYR A O 1
ATOM 4535 N N . SER A 1 539 ? -31.597 -10.376 24.575 1.00 88.19 539 SER A N 1
ATOM 4536 C CA . SER A 1 539 ? -31.800 -11.074 25.846 1.00 88.19 539 SER A CA 1
ATOM 4537 C C . SER A 1 539 ? -30.470 -11.374 26.540 1.00 88.19 539 SER A C 1
ATOM 4539 O O . SER A 1 539 ? -29.639 -12.142 26.049 1.00 88.19 539 SER A O 1
ATOM 4541 N N . ILE A 1 540 ? -30.300 -10.819 27.735 1.00 83.62 540 ILE A N 1
ATOM 4542 C CA . ILE A 1 540 ? -29.129 -11.004 28.585 1.00 83.62 540 ILE A CA 1
ATOM 4543 C C . ILE A 1 540 ? -29.239 -12.355 29.294 1.00 83.62 540 ILE A C 1
ATOM 4545 O O . ILE A 1 540 ? -30.165 -12.605 30.064 1.00 83.62 540 ILE A O 1
ATOM 4549 N N . LYS A 1 541 ? -28.269 -13.252 29.083 1.00 74.62 541 LYS A N 1
ATOM 4550 C CA . LYS A 1 541 ? -28.255 -14.535 29.805 1.00 74.62 541 LYS A CA 1
ATOM 4551 C C . LYS A 1 541 ? -27.852 -14.336 31.274 1.00 74.62 541 LYS A C 1
ATOM 4553 O O . LYS A 1 541 ? -26.934 -13.549 31.540 1.00 74.62 541 LYS A O 1
ATOM 4558 N N . PRO A 1 542 ? -28.431 -15.109 32.216 1.00 67.50 542 PRO A N 1
ATOM 4559 C CA . PRO A 1 542 ? -28.067 -15.054 33.630 1.00 67.50 542 PRO A CA 1
ATOM 4560 C C . PRO A 1 542 ? -26.573 -15.324 33.865 1.00 67.50 542 PRO A C 1
ATOM 4562 O O . PRO A 1 542 ? -25.989 -16.190 33.211 1.00 67.50 542 PRO A O 1
ATOM 4565 N N . LYS A 1 543 ? -25.975 -14.657 34.866 1.00 66.06 543 LYS A N 1
ATOM 4566 C CA . LYS A 1 543 ? -24.572 -14.849 35.301 1.00 66.06 543 LYS A CA 1
ATOM 4567 C C . LYS A 1 543 ? -23.516 -14.508 34.234 1.00 66.06 543 LYS A C 1
ATOM 4569 O O . LYS A 1 543 ? -22.472 -15.164 34.175 1.00 66.06 543 LYS A O 1
ATOM 4574 N N . GLY A 1 544 ? -23.782 -13.491 33.417 1.00 75.06 544 GLY A N 1
ATOM 4575 C CA . GLY A 1 544 ? -22.827 -12.925 32.462 1.00 75.06 544 GLY A CA 1
ATOM 4576 C C . GLY A 1 544 ? -22.464 -11.472 32.777 1.00 75.06 544 GLY A C 1
ATOM 4577 O O . GLY A 1 544 ? -23.188 -10.779 33.498 1.00 75.06 544 GLY A O 1
ATOM 4578 N N . GLN A 1 545 ? -21.337 -11.039 32.220 1.00 85.06 545 GLN A N 1
ATOM 4579 C CA . GLN A 1 545 ? -20.954 -9.634 32.094 1.00 85.06 545 GLN A CA 1
ATOM 4580 C C . GLN A 1 545 ? -21.004 -9.250 30.619 1.00 85.06 545 GLN A C 1
ATOM 4582 O O . GLN A 1 545 ? -20.526 -10.007 29.771 1.00 85.06 545 GLN A O 1
ATOM 4587 N N . TYR A 1 546 ? -21.581 -8.091 30.330 1.00 88.81 546 TYR A N 1
ATOM 4588 C CA . TYR A 1 546 ? -21.857 -7.635 28.976 1.00 88.81 546 TYR A CA 1
ATOM 4589 C C . TYR A 1 546 ? -21.439 -6.183 28.817 1.00 88.81 546 TYR A C 1
ATOM 4591 O O . TYR A 1 546 ? -21.711 -5.355 29.684 1.00 88.81 546 TYR A O 1
ATOM 4599 N N . ILE A 1 547 ? -20.802 -5.883 27.694 1.00 91.88 547 ILE A N 1
ATOM 4600 C CA . ILE A 1 547 ? -20.458 -4.532 27.268 1.00 91.88 547 ILE A CA 1
ATOM 4601 C C . ILE A 1 547 ? -21.128 -4.317 25.914 1.00 91.88 547 ILE A C 1
ATOM 4603 O O . ILE A 1 547 ? -20.882 -5.079 24.979 1.00 91.88 547 ILE A O 1
ATOM 4607 N N . PHE A 1 548 ? -21.965 -3.291 25.828 1.00 93.19 548 PHE A N 1
ATOM 4608 C CA . PHE A 1 548 ? -22.727 -2.924 24.644 1.00 93.19 548 PHE A CA 1
ATOM 4609 C C . PHE A 1 548 ? -22.320 -1.536 24.174 1.00 93.19 548 PHE A C 1
ATOM 4611 O O . PHE A 1 548 ? -22.276 -0.597 24.966 1.00 93.19 548 PHE A O 1
ATOM 4618 N N . TYR A 1 549 ? -22.076 -1.393 22.881 1.00 93.81 549 TYR A N 1
ATOM 4619 C CA . TYR A 1 549 ? -21.947 -0.101 22.215 1.00 93.81 549 TYR A CA 1
ATOM 4620 C C . TYR A 1 549 ? -22.349 -0.263 20.753 1.00 93.81 549 TYR A C 1
ATOM 4622 O O . TYR A 1 549 ? -22.271 -1.361 20.209 1.00 93.81 549 TYR A O 1
ATOM 4630 N N . ALA A 1 550 ? -22.800 0.809 20.116 1.00 93.69 550 ALA A N 1
ATOM 4631 C CA . ALA A 1 550 ? -23.144 0.808 18.703 1.00 93.69 550 ALA A CA 1
ATOM 4632 C C . ALA A 1 550 ? -22.231 1.736 17.910 1.00 93.69 550 ALA A C 1
ATOM 4634 O O . ALA A 1 550 ? -21.727 2.726 18.444 1.00 93.69 550 ALA A O 1
ATOM 4635 N N . ILE A 1 551 ? -22.049 1.404 16.635 1.00 92.94 551 ILE A N 1
ATOM 4636 C CA . ILE A 1 551 ? -21.322 2.207 15.656 1.00 92.94 551 ILE A CA 1
ATOM 4637 C C . ILE A 1 551 ? -22.290 2.572 14.539 1.00 92.94 551 ILE A C 1
ATOM 4639 O O . ILE A 1 551 ? -22.966 1.702 13.990 1.00 92.94 551 ILE A O 1
ATOM 4643 N N . ASP A 1 552 ? -22.384 3.859 14.234 1.00 91.06 552 ASP A N 1
ATOM 4644 C CA . ASP A 1 552 ? -23.154 4.350 13.097 1.00 91.06 552 ASP A CA 1
ATOM 4645 C C . ASP A 1 552 ? -22.514 3.860 11.791 1.00 91.06 552 ASP A C 1
ATOM 4647 O O . ASP A 1 552 ? -21.308 4.022 11.602 1.00 91.06 552 ASP A O 1
ATOM 4651 N N . ASN A 1 553 ? -23.306 3.249 10.908 1.00 90.25 553 ASN A N 1
ATOM 4652 C CA . ASN A 1 553 ? -22.762 2.564 9.732 1.00 90.25 553 ASN A CA 1
ATOM 4653 C C . ASN A 1 553 ? -22.155 3.535 8.702 1.00 90.25 553 ASN A C 1
ATOM 4655 O O . ASN A 1 553 ? -21.221 3.148 8.008 1.00 90.25 553 ASN A O 1
ATOM 4659 N N . ASP A 1 554 ? -22.626 4.788 8.649 1.00 86.56 554 ASP A N 1
ATOM 4660 C CA . ASP A 1 554 ? -22.158 5.785 7.677 1.00 86.56 554 ASP A CA 1
ATOM 4661 C C . ASP A 1 554 ? -21.030 6.671 8.233 1.00 86.56 554 ASP A C 1
ATOM 4663 O O . ASP A 1 554 ? -20.109 7.053 7.517 1.00 86.56 554 ASP A O 1
ATOM 4667 N N . THR A 1 555 ? -21.120 7.060 9.509 1.00 88.62 555 THR A N 1
ATOM 4668 C CA . THR A 1 555 ? -20.209 8.043 10.126 1.00 88.62 555 THR A CA 1
ATOM 4669 C C . THR A 1 555 ? -19.163 7.425 11.047 1.00 88.62 555 THR A C 1
ATOM 4671 O O . THR A 1 555 ? -18.293 8.146 11.540 1.00 88.62 555 THR A O 1
ATOM 4674 N N . TYR A 1 556 ? -19.280 6.127 11.339 1.00 90.12 556 TYR A N 1
ATOM 4675 C CA . TYR A 1 556 ? -18.441 5.372 12.277 1.00 90.12 556 TYR A CA 1
ATOM 4676 C C . TYR A 1 556 ? -18.393 5.945 13.699 1.00 90.12 556 TYR A C 1
ATOM 4678 O O . TYR A 1 556 ? -17.517 5.607 14.497 1.00 90.12 556 TYR A O 1
ATOM 4686 N N . LYS A 1 557 ? -19.352 6.811 14.047 1.00 91.19 557 LYS A N 1
ATOM 4687 C CA . LYS A 1 557 ? -19.462 7.385 15.387 1.00 91.19 557 LYS A CA 1
ATOM 4688 C C . LYS A 1 557 ? -20.017 6.360 16.359 1.00 91.19 557 LYS A C 1
ATOM 4690 O O . LYS A 1 557 ? -20.935 5.616 16.031 1.00 91.19 557 LYS A O 1
ATOM 4695 N N . PHE A 1 558 ? -19.503 6.374 17.578 1.00 92.12 558 PHE A N 1
ATOM 4696 C CA . PHE A 1 558 ? -19.943 5.506 18.658 1.00 92.12 558 PHE A CA 1
ATOM 4697 C C . PHE A 1 558 ? -21.191 6.074 19.346 1.00 92.12 558 PHE A C 1
ATOM 4699 O O . PHE A 1 558 ? -21.355 7.290 19.473 1.00 92.12 558 PHE A O 1
ATOM 4706 N N . SER A 1 559 ? -22.057 5.194 19.849 1.00 91.44 559 SER A N 1
ATOM 4707 C CA . SER A 1 559 ? -23.268 5.589 20.579 1.00 91.44 559 SER A CA 1
ATOM 4708 C C . SER A 1 559 ? -23.023 6.110 21.992 1.00 91.44 559 SER A C 1
ATOM 4710 O O . SER A 1 559 ? -23.889 6.753 22.567 1.00 91.44 559 SER A O 1
ATOM 4712 N N . GLY A 1 560 ? -21.872 5.776 22.571 1.00 91.88 560 GLY A N 1
ATOM 4713 C CA . GLY A 1 560 ? -21.702 5.632 24.016 1.00 91.88 560 GLY A CA 1
ATOM 4714 C C . GLY A 1 560 ? -21.673 4.150 24.389 1.00 91.88 560 GLY A C 1
ATOM 4715 O O . GLY A 1 560 ? -21.681 3.293 23.501 1.00 91.88 560 GLY A O 1
ATOM 4716 N N . ILE A 1 561 ? -21.616 3.841 25.682 1.00 93.19 561 ILE A N 1
ATOM 4717 C CA . ILE A 1 561 ? -21.371 2.473 26.154 1.00 93.19 561 ILE A CA 1
ATOM 4718 C C . ILE A 1 561 ? -22.239 2.109 27.355 1.00 93.19 561 ILE A C 1
ATOM 4720 O O . ILE A 1 561 ? -22.453 2.919 28.259 1.00 93.19 561 ILE A O 1
ATOM 4724 N N . THR A 1 562 ? -22.715 0.870 27.361 1.00 91.56 562 THR A N 1
ATOM 4725 C CA . THR A 1 562 ? -23.470 0.267 28.457 1.00 91.56 562 THR A CA 1
ATOM 4726 C C . THR A 1 562 ? -22.716 -0.959 28.952 1.00 91.56 562 THR A C 1
ATOM 4728 O O . THR A 1 562 ? -22.401 -1.855 28.173 1.00 91.56 562 THR A O 1
ATOM 4731 N N . TYR A 1 563 ? -22.443 -1.026 30.250 1.00 91.19 563 TYR A N 1
ATOM 4732 C CA . TYR A 1 563 ? -21.881 -2.202 30.909 1.00 91.19 563 TYR A CA 1
ATOM 4733 C C . TYR A 1 563 ? -22.896 -2.775 31.890 1.00 91.19 563 TYR A C 1
ATOM 4735 O O . TYR A 1 563 ? -23.468 -2.051 32.703 1.00 91.19 563 TYR A O 1
ATOM 4743 N N . ILE A 1 564 ? -23.121 -4.084 31.804 1.00 88.12 564 ILE A N 1
ATOM 4744 C CA . ILE A 1 564 ? -24.016 -4.815 32.694 1.00 88.12 564 ILE A CA 1
ATOM 4745 C C . ILE A 1 564 ? -23.268 -5.988 33.299 1.00 88.12 564 ILE A C 1
ATOM 4747 O O . ILE A 1 564 ? -22.771 -6.866 32.592 1.00 88.12 564 ILE A O 1
ATOM 4751 N N . ASN A 1 565 ? -23.264 -6.048 34.624 1.00 84.38 565 ASN A N 1
ATOM 4752 C CA . ASN A 1 565 ? -22.811 -7.199 35.382 1.00 84.38 565 ASN A CA 1
ATOM 4753 C C . ASN A 1 565 ? -23.991 -7.796 36.146 1.00 84.38 565 ASN A C 1
ATOM 4755 O O . ASN A 1 565 ? -24.547 -7.145 37.025 1.00 84.38 565 ASN A O 1
ATOM 4759 N N . ASN A 1 566 ? -24.346 -9.039 35.815 1.00 76.69 566 ASN A N 1
ATOM 4760 C CA . ASN A 1 566 ? -25.413 -9.792 36.475 1.00 76.69 566 ASN A CA 1
ATOM 4761 C C . ASN A 1 566 ? -24.867 -11.084 37.127 1.00 76.69 566 ASN A C 1
ATOM 4763 O O . ASN A 1 566 ? -25.507 -12.142 37.140 1.00 76.69 566 ASN A O 1
ATOM 4767 N N . ILE A 1 567 ? -23.624 -11.047 37.621 1.00 70.00 567 ILE A N 1
ATOM 4768 C CA . ILE A 1 567 ? -23.015 -12.149 38.370 1.00 70.00 567 ILE A CA 1
ATOM 4769 C C . ILE A 1 567 ? -23.462 -12.047 39.838 1.00 70.00 567 ILE A C 1
ATOM 4771 O O . ILE A 1 567 ? -23.083 -11.125 40.543 1.00 70.00 567 ILE A O 1
ATOM 4775 N N . ASN A 1 568 ? -24.203 -13.061 40.306 1.00 57.84 568 ASN A N 1
ATOM 4776 C CA . ASN A 1 568 ? -24.692 -13.244 41.688 1.00 57.84 568 ASN A CA 1
ATOM 4777 C C . ASN A 1 568 ? -25.979 -12.488 42.088 1.00 57.84 568 ASN A C 1
ATOM 4779 O O . ASN A 1 568 ? -26.297 -12.447 43.271 1.00 57.84 568 ASN A O 1
ATOM 4783 N N . GLY A 1 569 ? -26.767 -11.985 41.133 1.00 53.28 569 GLY A N 1
ATOM 4784 C CA . GLY A 1 569 ? -28.101 -11.422 41.405 1.00 53.28 569 GLY A CA 1
ATOM 4785 C C . GLY A 1 569 ? -28.119 -9.941 41.801 1.00 53.28 569 GLY A C 1
ATOM 4786 O O . GLY A 1 569 ? -29.197 -9.360 41.871 1.00 53.28 569 GLY A O 1
ATOM 4787 N N . GLU A 1 570 ? -26.955 -9.316 41.992 1.00 52.50 570 GLU A N 1
ATOM 4788 C CA . GLU A 1 570 ? -26.814 -7.858 42.010 1.00 52.50 570 GLU A CA 1
ATOM 4789 C C . GLU A 1 570 ? -26.519 -7.375 40.586 1.00 52.50 570 GLU A C 1
ATOM 4791 O O . GLU A 1 570 ? -25.511 -7.756 39.989 1.00 52.50 570 GLU A O 1
ATOM 4796 N N . GLN A 1 571 ? -27.423 -6.568 40.027 1.00 64.75 571 GLN A N 1
ATOM 4797 C CA . GLN A 1 571 ? -27.246 -5.956 38.713 1.00 64.75 571 GLN A CA 1
ATOM 4798 C C . GLN A 1 571 ? -26.509 -4.628 38.872 1.00 64.75 571 GLN A C 1
ATOM 4800 O O . GLN A 1 571 ? -27.080 -3.645 39.341 1.00 64.75 571 GLN A O 1
ATOM 4805 N N . CYS A 1 572 ? -25.242 -4.593 38.470 1.00 68.25 572 CYS A N 1
ATOM 4806 C CA . CYS A 1 572 ? -24.548 -3.336 38.218 1.00 68.25 572 CYS A CA 1
ATOM 4807 C C . CYS A 1 572 ? -24.803 -2.958 36.757 1.00 68.25 572 CYS A C 1
ATOM 4809 O O . CYS A 1 572 ? -24.506 -3.744 35.856 1.00 68.25 572 CYS A O 1
ATOM 4811 N N . ILE A 1 573 ? -25.403 -1.786 36.547 1.00 80.69 573 ILE A N 1
ATOM 4812 C CA . ILE A 1 573 ? -25.671 -1.219 35.227 1.00 80.69 573 ILE A CA 1
ATOM 4813 C C . ILE A 1 573 ? -24.983 0.139 35.174 1.00 80.69 573 ILE A C 1
ATOM 4815 O O . ILE A 1 573 ? -25.373 1.068 35.881 1.00 80.69 573 ILE A O 1
ATOM 4819 N N . PHE A 1 574 ? -23.986 0.244 34.310 1.00 86.56 574 PHE A N 1
ATOM 4820 C CA . PHE A 1 574 ? -23.308 1.485 33.981 1.00 86.56 574 PHE A CA 1
ATOM 4821 C C . PHE A 1 574 ? -23.702 1.915 32.575 1.00 86.56 574 PHE A C 1
ATOM 4823 O O . PHE A 1 574 ? -23.662 1.115 31.643 1.00 86.56 574 PHE A O 1
ATOM 4830 N N . ASN A 1 575 ? -24.059 3.188 32.421 1.00 87.19 575 ASN A N 1
ATOM 4831 C CA . ASN A 1 575 ? -24.309 3.806 31.126 1.00 87.19 575 ASN A CA 1
ATOM 4832 C C . ASN A 1 575 ? -23.513 5.092 31.032 1.00 87.19 575 ASN A C 1
ATOM 4834 O O . ASN A 1 575 ? -23.604 5.945 31.916 1.00 87.19 575 ASN A O 1
ATOM 4838 N N . TYR A 1 576 ? -22.797 5.252 29.928 1.00 88.38 576 TYR A N 1
ATOM 4839 C CA . TYR A 1 576 ? -22.038 6.455 29.646 1.00 88.38 576 TYR A CA 1
ATOM 4840 C C . TYR A 1 576 ? -22.407 7.016 28.280 1.00 88.38 576 TYR A C 1
ATOM 4842 O O . TYR A 1 576 ? -22.400 6.295 27.282 1.00 88.38 576 TYR A O 1
ATOM 4850 N N . ASN A 1 577 ? -22.755 8.305 28.258 1.00 85.25 577 ASN A N 1
ATOM 4851 C CA . ASN A 1 577 ? -23.292 9.022 27.094 1.00 85.25 577 ASN A CA 1
ATOM 4852 C C . ASN A 1 577 ? -24.524 8.362 26.447 1.00 85.25 577 ASN A C 1
ATOM 4854 O O . ASN A 1 577 ? -24.837 8.611 25.288 1.00 85.25 577 ASN A O 1
ATOM 4858 N N . LEU A 1 578 ? -25.267 7.569 27.223 1.00 86.06 578 LEU A N 1
ATOM 4859 C CA . LEU A 1 578 ? -26.495 6.898 26.809 1.00 86.06 578 LEU A CA 1
ATOM 4860 C C . LEU A 1 578 ? -27.614 7.173 27.810 1.00 86.06 578 LEU A C 1
ATOM 4862 O O . LEU A 1 578 ? -27.391 7.222 29.020 1.00 86.06 578 LEU A O 1
ATOM 4866 N N . ARG A 1 579 ? -28.838 7.335 27.299 1.00 83.31 579 ARG A N 1
ATOM 4867 C CA . ARG A 1 579 ? -30.048 7.367 28.127 1.00 83.31 579 ARG A CA 1
ATOM 4868 C C . ARG A 1 579 ? -30.587 5.952 28.244 1.00 83.31 579 ARG A C 1
ATOM 4870 O O . ARG A 1 579 ? -30.730 5.281 27.226 1.00 83.31 579 ARG A O 1
ATOM 4877 N N . MET A 1 580 ? -30.904 5.529 29.462 1.00 84.06 580 MET A N 1
ATOM 4878 C CA . MET A 1 580 ? -31.471 4.213 29.726 1.00 84.06 580 MET A CA 1
ATOM 4879 C C . MET A 1 580 ? -32.616 4.318 30.728 1.00 84.06 580 MET A C 1
ATOM 4881 O O . MET A 1 580 ? -32.486 4.979 31.758 1.00 84.06 580 MET A O 1
ATOM 4885 N N . GLU A 1 581 ? -33.715 3.641 30.427 1.00 85.06 581 GLU A N 1
ATOM 4886 C CA . GLU A 1 581 ? -34.876 3.497 31.296 1.00 85.06 581 GLU A CA 1
ATOM 4887 C C . GLU A 1 581 ? -35.020 2.030 31.700 1.00 85.06 581 GLU A C 1
ATOM 4889 O O . GLU A 1 581 ? -34.788 1.117 30.909 1.00 85.06 581 GLU A O 1
ATOM 4894 N N . SER A 1 582 ? -35.380 1.792 32.959 1.00 75.19 582 SER A N 1
ATOM 4895 C CA . SER A 1 582 ? -35.596 0.443 33.476 1.00 75.19 582 SER A CA 1
ATOM 4896 C C . SER A 1 582 ? -37.055 0.295 33.878 1.00 75.19 582 SER A C 1
ATOM 4898 O O . SER A 1 582 ? -37.537 1.080 34.697 1.00 75.19 582 SER A O 1
ATOM 4900 N N . ILE A 1 583 ? -37.726 -0.695 33.285 1.00 73.31 583 ILE A N 1
ATOM 4901 C CA . ILE A 1 583 ? -39.165 -0.955 33.431 1.00 73.31 583 ILE A CA 1
ATOM 4902 C C . ILE A 1 583 ? -39.393 -2.319 34.084 1.00 73.31 583 ILE A C 1
ATOM 4904 O O . ILE A 1 583 ? -38.662 -3.290 33.750 1.00 73.31 583 ILE A O 1
#

Sequence (583 aa):
MNNFNANICFLEQNTNSLSLYINSYMQGHSILRYRIKDNDRYTFIPIESPMVTISNLDQENYYLFSTAKDLNSFNEDEYQIYFLFENINDTVDKILNNISFIKSYDILEDIRTFLYKELSIDPKQQISYLIYKYFIEIKDIQPNEIDTIYNILMAVQKYDNNKNIFWNKNISENFSIDYYGSGALNTNGLISKIVIKDYFGNFIKTIYTEGHYYIDLSINKAGYYYIYVYENNNLINKLTFVQFNDSIKAKIWKDKINNNEHISLLNEQYNITYFEDIILTEQEKQYFIEEMSKNPVYPLVIRPNINDIGNNNIMISIEDYDLLKTIGHTFYIGIKEQDTLFIDYLDNYVDINNKTIIFNCNKYFLNGEMLFFIEDYNGNIISELTRFSFDDDYNNYYNKVLRIKSNIYFKRLLSFIQNKNPIYKNFINSSIELILSNVTNHNYLWKSLIEFILLHGTPEINKNEIIELILEDFINNSIYDNSFYNEPIIYYRSTDTLVFPPSKKNNSGYTLIISTLKKSSNSIKTEYIQSYNGAIDYSIKPKGQYIFYAIDNDTYKFSGITYINNINGEQCIFNYNLRMESI

Secondary structure (DSSP, 8-state):
-------EEEEEEETTEEEEEEGGGGGT--EEEEEETT----EEEE-SSSEEEEE---S-EEEEEEEESSTT----PPEEEEE----HHHHHHHHHHTB---S-HHHHHHHHHHHHHHHHH-TTS-HHHHHHHHHHH--S--HHHHHHHHHHHHHHHHHHHHHHHHHTTTTS---EEE-STT-EEE--S---EEEEEETT--EEEEEE-TT-SEEE----SSEEEEEEEEETTEEEEEEEEEEPPHHHHHHHHHHHHHHHHHHHHHHHHHTTTS-TT----HHHHHHHHHHHHHS-SS-SBPPPEEEEEETTEEEEE-TTHHHHHHH-S-EEEEEEEGGGTT-TTB-EEEE--SSEEEEEHHHH--SS-EEEEEEETT--B-B--EEE-SS--THHHHHHHHHHHHHHHHHHHHHHHHHH-GGGHHHHHHHHHHHHHH-S--TTHHHHHHHHHHHH--TTS-HHHHHHHHHHHHHHTS-B-TT-BSSPEEEETTTTEEEEPPBSS-SS-EEEEEEEEETT-SSPEEEEEE-TTS-EEEEPPTTEEEEEEEEETTT--EEEEEEEE-SSS--EEEEES--EEE-

pLDDT: mean 83.78, std 10.05, range [28.44, 96.75]

Radius of gyration: 29.35 Å; chains: 1; bounding box: 76×54×83 Å

Organism: NCBI:txid158847